Protein AF-A0A935RZT0-F1 (afdb_monomer_lite)

pLDDT: mean 79.07, std 22.93, range [27.84, 98.62]

Structure (mmCIF, N/CA/C/O backbone):
data_AF-A0A935RZT0-F1
#
_entry.id   AF-A0A935RZT0-F1
#
loop_
_atom_site.group_PDB
_atom_site.id
_atom_site.type_symbol
_atom_site.label_atom_id
_atom_site.label_alt_id
_atom_site.label_comp_id
_atom_site.label_asym_id
_atom_site.label_entity_id
_atom_site.label_seq_id
_atom_site.pdbx_PDB_ins_code
_atom_site.Cartn_x
_atom_site.Cartn_y
_atom_site.Cartn_z
_atom_site.occupancy
_atom_site.B_iso_or_equiv
_atom_site.auth_seq_id
_atom_site.auth_comp_id
_atom_site.auth_asym_id
_atom_site.auth_atom_id
_atom_site.pdbx_PDB_model_num
ATOM 1 N N . MET A 1 1 ? 12.066 2.556 26.064 1.00 50.00 1 MET A N 1
ATOM 2 C CA . MET A 1 1 ? 10.742 3.225 26.026 1.00 50.00 1 MET A CA 1
ATOM 3 C C . MET A 1 1 ? 9.550 2.261 26.014 1.00 50.00 1 MET A C 1
ATOM 5 O O . MET A 1 1 ? 8.667 2.464 26.834 1.00 50.00 1 MET A O 1
ATOM 9 N N . LYS A 1 2 ? 9.517 1.193 25.192 1.00 46.53 2 LYS A N 1
ATOM 10 C CA . LYS A 1 2 ? 8.368 0.251 25.120 1.00 46.53 2 LYS A CA 1
ATOM 11 C C . LYS A 1 2 ? 7.917 -0.336 26.477 1.00 46.53 2 LYS A C 1
ATOM 13 O O . LYS A 1 2 ? 6.727 -0.330 26.766 1.00 46.53 2 LYS A O 1
ATOM 18 N N . ASN A 1 3 ? 8.850 -0.742 27.342 1.00 60.72 3 ASN A N 1
ATOM 19 C CA . ASN A 1 3 ? 8.505 -1.344 28.643 1.00 60.72 3 ASN A CA 1
ATOM 20 C C . ASN A 1 3 ? 7.964 -0.334 29.669 1.00 60.72 3 ASN A C 1
ATOM 22 O O . ASN A 1 3 ? 7.177 -0.705 30.532 1.00 60.72 3 ASN A O 1
ATOM 26 N N . VAL A 1 4 ? 8.345 0.943 29.560 1.00 70.00 4 VAL A N 1
ATOM 27 C CA . VAL A 1 4 ? 7.897 2.000 30.484 1.00 70.00 4 VAL A CA 1
ATOM 28 C C . VAL A 1 4 ? 6.448 2.387 30.191 1.00 70.00 4 VAL A C 1
ATOM 30 O O . VAL A 1 4 ? 5.664 2.562 31.118 1.00 70.00 4 VAL A O 1
ATOM 33 N N . LEU A 1 5 ? 6.067 2.440 28.909 1.00 64.06 5 LEU A N 1
ATOM 34 C CA . LEU A 1 5 ? 4.693 2.746 28.503 1.00 64.06 5 LEU A CA 1
ATOM 35 C C . LEU A 1 5 ? 3.712 1.646 28.939 1.00 64.06 5 LEU A C 1
ATOM 37 O O . LEU A 1 5 ? 2.613 1.942 29.398 1.00 64.06 5 LEU A O 1
ATOM 41 N N . PHE A 1 6 ? 4.133 0.380 28.839 1.00 70.06 6 PHE A N 1
ATOM 42 C CA . PHE A 1 6 ? 3.313 -0.764 29.240 1.00 70.06 6 PHE A CA 1
ATOM 43 C C . PHE A 1 6 ? 3.116 -0.820 30.761 1.00 70.06 6 PHE A C 1
ATOM 45 O O . PHE A 1 6 ? 2.001 -1.037 31.230 1.00 70.06 6 PHE A O 1
ATOM 52 N N . LEU A 1 7 ? 4.176 -0.553 31.535 1.00 73.00 7 LEU A N 1
ATOM 53 C CA . LEU A 1 7 ? 4.081 -0.460 32.993 1.00 73.00 7 LEU A CA 1
ATOM 54 C C . LEU A 1 7 ? 3.194 0.712 33.427 1.00 73.00 7 LEU A C 1
ATOM 56 O O . LEU A 1 7 ? 2.353 0.538 34.302 1.00 73.00 7 LEU A O 1
ATOM 60 N N . ALA A 1 8 ? 3.334 1.881 32.796 1.00 74.69 8 ALA A N 1
ATOM 61 C CA . ALA A 1 8 ? 2.495 3.041 33.088 1.00 74.69 8 ALA A CA 1
ATOM 62 C C . ALA A 1 8 ? 1.015 2.764 32.775 1.00 74.69 8 ALA A C 1
ATOM 64 O O . ALA A 1 8 ? 0.156 3.058 33.601 1.00 74.69 8 ALA A O 1
ATOM 65 N N . ALA A 1 9 ? 0.714 2.127 31.638 1.00 71.06 9 ALA A N 1
ATOM 66 C CA . ALA A 1 9 ? -0.647 1.720 31.294 1.00 71.06 9 ALA A CA 1
ATOM 67 C C . ALA A 1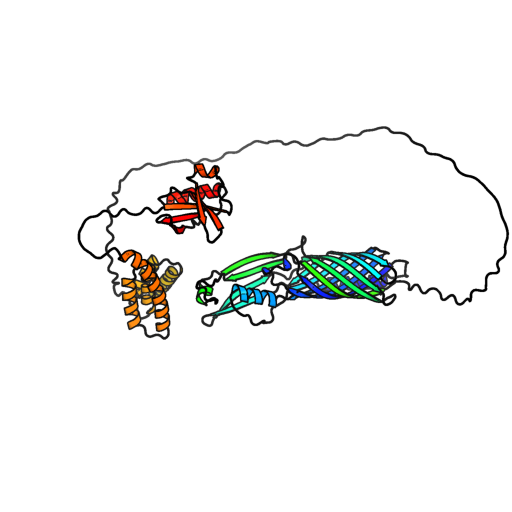 9 ? -1.218 0.708 32.302 1.00 71.06 9 ALA A C 1
ATOM 69 O O . ALA A 1 9 ? -2.369 0.839 32.711 1.00 71.06 9 ALA A O 1
ATOM 70 N N . PHE A 1 10 ? -0.411 -0.257 32.755 1.00 80.31 10 PHE A N 1
ATOM 71 C CA . PHE A 1 10 ? -0.820 -1.231 33.769 1.00 80.31 10 PHE A CA 1
ATOM 72 C C . PHE A 1 10 ? -1.068 -0.582 35.140 1.00 80.31 10 PHE A C 1
ATOM 74 O O . PHE A 1 10 ? -2.062 -0.899 35.792 1.00 80.31 10 PHE A O 1
ATOM 81 N N . TYR A 1 11 ? -0.221 0.362 35.563 1.00 80.44 11 TYR A N 1
ATOM 82 C CA . TYR A 1 11 ? -0.411 1.119 36.806 1.00 80.44 11 TYR A CA 1
ATOM 83 C C . TYR A 1 11 ? -1.626 2.048 36.743 1.00 80.44 11 TYR A C 1
ATOM 85 O O . TYR A 1 11 ? -2.373 2.125 37.710 1.00 80.44 11 TYR A O 1
ATOM 93 N N . ILE A 1 12 ? -1.878 2.700 35.606 1.00 75.06 12 ILE A N 1
ATOM 94 C CA . ILE A 1 12 ? -3.092 3.504 35.402 1.00 75.06 12 ILE A CA 1
ATOM 95 C C . ILE A 1 12 ? -4.331 2.603 35.428 1.00 75.06 12 ILE A C 1
ATOM 97 O O . ILE A 1 12 ? -5.309 2.939 36.085 1.00 75.06 12 ILE A O 1
ATOM 101 N N . PHE A 1 13 ? -4.287 1.438 34.777 1.00 73.50 13 PHE A N 1
ATOM 102 C CA . PHE A 1 13 ? -5.397 0.485 34.769 1.00 73.50 13 PHE A CA 1
ATOM 103 C C . PHE A 1 13 ? -5.695 -0.067 36.169 1.00 73.50 13 PHE A C 1
ATOM 105 O O . PHE A 1 13 ? -6.843 -0.064 36.605 1.00 73.50 13 PHE A O 1
ATOM 112 N N . THR A 1 14 ? -4.664 -0.477 36.912 1.00 72.62 14 THR A N 1
ATOM 113 C CA . THR A 1 14 ? -4.818 -0.944 38.300 1.00 72.62 14 THR A CA 1
ATOM 114 C C . THR A 1 14 ? -5.246 0.176 39.243 1.00 72.62 14 THR A C 1
ATOM 116 O O . THR A 1 14 ? -6.094 -0.065 40.095 1.00 72.62 14 THR A O 1
ATOM 119 N N . PHE A 1 15 ? -4.759 1.405 39.060 1.00 72.75 15 PHE A N 1
ATOM 120 C CA . PHE A 1 15 ? -5.199 2.571 39.829 1.00 72.75 15 PHE A CA 1
ATOM 121 C C . PHE A 1 15 ? -6.661 2.941 39.542 1.00 72.75 15 PHE A C 1
ATOM 123 O O . PHE A 1 15 ? -7.401 3.234 40.476 1.00 72.75 15 PHE A O 1
ATOM 130 N N . LEU A 1 16 ? -7.108 2.865 38.283 1.00 60.09 16 LEU A N 1
ATOM 131 C CA . LEU A 1 16 ? -8.509 3.079 37.904 1.00 60.09 16 LEU A CA 1
ATOM 132 C C . LEU A 1 16 ? -9.429 2.003 38.492 1.00 60.09 16 LEU A C 1
ATOM 134 O O . LEU A 1 16 ? -10.496 2.335 38.996 1.00 60.09 16 LEU A O 1
ATOM 138 N N . ILE A 1 17 ? -8.996 0.738 38.504 1.00 62.16 17 ILE A N 1
ATOM 139 C CA . ILE A 1 17 ? -9.728 -0.345 39.181 1.00 62.16 17 ILE A CA 1
ATOM 140 C C . ILE A 1 17 ? -9.784 -0.104 40.695 1.00 62.16 17 ILE A C 1
ATOM 142 O O . ILE A 1 17 ? -10.813 -0.347 41.318 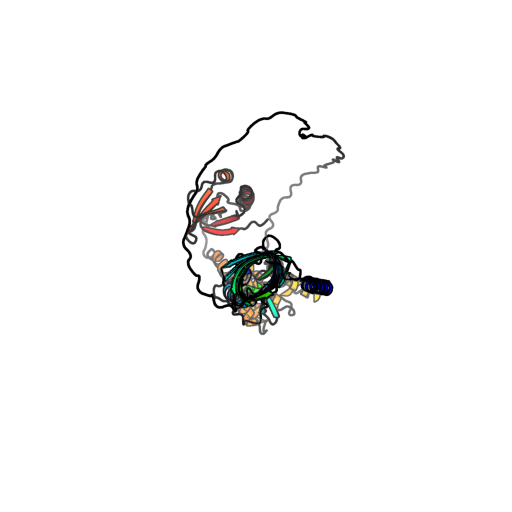1.00 62.16 17 ILE A O 1
ATOM 146 N N . TYR A 1 18 ? -8.697 0.391 41.294 1.00 64.56 18 TYR A N 1
ATOM 147 C CA . TYR A 1 18 ? -8.611 0.621 42.738 1.00 64.56 18 TYR A CA 1
ATOM 148 C C . TYR A 1 18 ? -9.416 1.849 43.207 1.00 64.56 18 TYR A C 1
ATOM 150 O O . TYR A 1 18 ? -9.833 1.908 44.360 1.00 64.56 18 TYR A O 1
ATOM 158 N N . GLN A 1 19 ? -9.652 2.824 42.321 1.00 56.34 19 GLN A N 1
ATOM 159 C CA . GLN A 1 19 ? -10.444 4.034 42.590 1.00 56.34 19 GLN A CA 1
ATOM 160 C C . GLN A 1 19 ? -11.962 3.838 42.403 1.00 56.34 19 GLN A C 1
ATOM 162 O O . GLN A 1 19 ? -12.723 4.742 42.749 1.00 56.34 19 GLN A O 1
ATOM 167 N N . GLU A 1 20 ? -12.435 2.677 41.929 1.00 48.22 20 GLU A N 1
ATOM 168 C CA . GLU A 1 20 ? -13.867 2.315 41.882 1.00 48.22 20 GLU A CA 1
ATOM 169 C C . GLU A 1 20 ? -14.388 1.931 43.288 1.00 48.22 20 GLU A C 1
ATOM 171 O O . GLU A 1 20 ? -14.827 0.819 43.581 1.00 48.22 20 GLU A O 1
ATOM 176 N N . LEU A 1 21 ? -14.318 2.921 44.178 1.00 44.75 21 LEU A N 1
ATOM 177 C CA . LEU A 1 21 ? -15.153 3.131 45.357 1.00 44.75 21 LEU A CA 1
ATOM 178 C C . LEU A 1 21 ? -16.581 3.542 44.897 1.00 44.75 21 LEU A C 1
ATOM 180 O O . LEU A 1 21 ? -16.786 3.971 43.765 1.00 44.75 21 LEU A O 1
ATOM 184 N N . PRO A 1 22 ? -17.589 3.417 45.773 1.00 47.91 22 PRO A N 1
ATOM 185 C CA . PRO A 1 22 ? -18.910 2.810 45.545 1.00 47.91 22 PRO A CA 1
ATOM 186 C C . PRO A 1 22 ? -19.685 3.288 44.307 1.00 47.91 22 PRO A C 1
ATOM 188 O O . PRO A 1 22 ? -19.778 4.482 44.043 1.00 47.91 22 PRO A O 1
ATOM 191 N N . ALA A 1 23 ? -20.358 2.339 43.639 1.00 48.62 23 ALA A N 1
ATOM 192 C CA . ALA A 1 23 ? -21.264 2.510 42.497 1.00 48.62 23 ALA A CA 1
ATOM 193 C C . ALA A 1 23 ? -22.141 3.782 42.570 1.00 48.62 23 ALA A C 1
ATOM 195 O O . ALA A 1 23 ? -23.256 3.774 43.115 1.00 48.62 23 ALA A O 1
AT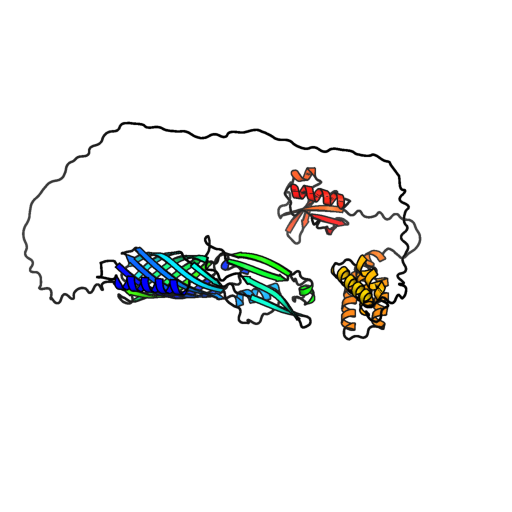OM 196 N N . GLN A 1 24 ? -21.638 4.878 41.999 1.00 55.03 24 GLN A N 1
ATOM 197 C CA . GLN A 1 24 ? -22.380 6.117 41.799 1.00 55.03 24 GLN A CA 1
ATOM 198 C C . GLN A 1 24 ? -23.274 5.969 40.564 1.00 55.03 24 GLN A C 1
ATOM 200 O O . GLN A 1 24 ? -22.869 5.418 39.541 1.00 55.03 24 GLN A O 1
ATOM 205 N N . SER A 1 25 ? -24.515 6.446 40.673 1.00 68.94 25 SER A N 1
ATOM 206 C CA . SER A 1 25 ? -25.498 6.383 39.588 1.00 68.94 25 SER A CA 1
ATOM 207 C C . SER A 1 25 ? -24.926 6.986 38.300 1.00 68.94 25 SER A C 1
ATOM 209 O O . SER A 1 25 ? -24.457 8.121 38.302 1.00 68.94 25 SER A O 1
ATOM 211 N N . GLY A 1 26 ? -24.951 6.219 37.208 1.00 78.12 26 GLY A N 1
ATOM 212 C CA . GLY A 1 26 ? -24.548 6.685 35.880 1.00 78.12 26 GLY A CA 1
ATOM 213 C C . GLY A 1 26 ? -23.071 6.512 35.514 1.00 78.12 26 GLY A C 1
ATOM 214 O O . GLY A 1 26 ? -22.733 6.814 34.375 1.00 78.12 26 GLY A O 1
ATOM 215 N N . LYS A 1 27 ? -22.201 6.005 36.399 1.00 90.00 27 LYS A N 1
ATOM 216 C CA . LYS A 1 27 ? -20.806 5.677 36.047 1.00 90.00 27 LYS A CA 1
ATOM 217 C C . LYS A 1 27 ? -20.638 4.181 35.800 1.00 90.00 27 LYS A C 1
ATOM 219 O O . LYS A 1 27 ? -21.158 3.379 36.573 1.00 90.00 27 LYS A O 1
ATOM 224 N N . PHE A 1 28 ? -19.967 3.802 34.716 1.00 92.31 28 PHE A N 1
ATOM 225 C CA . PHE A 1 28 ? -19.644 2.401 34.440 1.00 92.31 28 PHE A CA 1
ATOM 226 C C . PHE A 1 28 ? -18.466 2.270 33.469 1.00 92.31 28 PHE A C 1
ATOM 228 O O . PHE A 1 28 ? -18.245 3.126 32.611 1.00 92.31 28 PHE A O 1
ATOM 235 N N . LEU A 1 29 ? -17.743 1.158 33.580 1.00 95.38 29 LEU A N 1
ATOM 236 C CA . LEU A 1 29 ? -16.674 0.775 32.666 1.00 95.38 29 LEU A CA 1
ATOM 237 C C . LEU A 1 29 ? -17.221 -0.203 31.621 1.00 95.38 29 LEU A C 1
ATOM 239 O O . LEU A 1 29 ? -17.897 -1.178 31.949 1.00 95.38 29 LEU A O 1
ATOM 243 N N . GLN A 1 30 ? -16.919 0.054 30.356 1.00 96.56 30 GLN A N 1
ATOM 244 C CA . GLN A 1 30 ? -17.223 -0.826 29.238 1.00 96.56 30 GLN A CA 1
ATOM 245 C C . GLN A 1 30 ? -15.924 -1.401 28.690 1.00 96.56 30 GLN A C 1
ATOM 247 O O . GLN A 1 30 ? -15.050 -0.632 28.319 1.00 96.56 30 GLN A O 1
ATOM 252 N N . ILE A 1 31 ? -15.807 -2.723 28.594 1.00 98.00 31 ILE A N 1
ATOM 253 C CA . ILE A 1 31 ? -14.680 -3.402 27.938 1.00 98.00 31 ILE A CA 1
ATOM 254 C C . ILE A 1 31 ? -15.192 -4.033 26.647 1.00 98.00 31 ILE A C 1
ATOM 256 O O . ILE A 1 31 ? -16.214 -4.715 26.658 1.00 98.00 31 ILE A O 1
ATOM 260 N N . GLU A 1 32 ? -14.492 -3.817 25.539 1.00 97.38 32 GLU A N 1
ATOM 261 C CA . GLU A 1 32 ? -14.861 -4.343 24.228 1.00 97.38 32 GLU A CA 1
ATOM 262 C C . GLU A 1 32 ? -13.796 -5.285 23.666 1.00 97.38 32 GLU A C 1
ATOM 264 O O . GLU A 1 32 ? -12.597 -5.027 23.771 1.00 97.38 32 GLU A O 1
ATOM 269 N N . LEU A 1 33 ? -14.257 -6.355 23.019 1.00 98.12 33 LEU A N 1
ATOM 270 C CA . LEU A 1 33 ? -13.456 -7.253 22.189 1.00 98.12 33 LEU A CA 1
ATOM 271 C C . LEU A 1 33 ? -14.231 -7.498 20.898 1.00 98.12 33 LEU A C 1
ATOM 273 O O . LEU A 1 33 ? -15.420 -7.821 20.943 1.00 98.12 33 LEU A O 1
ATOM 277 N N . ASN A 1 34 ? -13.602 -7.302 19.746 1.00 97.75 34 ASN A N 1
ATOM 278 C CA . ASN A 1 34 ? -14.238 -7.476 18.448 1.00 97.75 34 ASN A CA 1
ATOM 279 C C . ASN A 1 34 ? -13.245 -7.959 17.391 1.00 97.75 34 ASN A C 1
ATOM 281 O O . ASN A 1 34 ? -12.047 -7.697 17.466 1.00 97.75 34 ASN A O 1
ATOM 285 N N . ALA A 1 35 ? -13.772 -8.676 16.409 1.00 98.50 35 ALA A N 1
ATOM 286 C CA . ALA A 1 35 ? -13.045 -9.115 15.233 1.00 98.50 35 ALA A CA 1
ATOM 287 C C . ALA A 1 35 ? -13.959 -9.028 14.012 1.00 98.50 35 ALA A C 1
ATOM 289 O O . ALA A 1 35 ? -15.189 -9.044 14.132 1.00 98.50 35 ALA A O 1
ATOM 290 N N . GLY A 1 36 ? -13.371 -8.900 12.835 1.00 98.19 36 GLY A N 1
ATOM 291 C CA . GLY A 1 36 ? -14.142 -8.631 11.642 1.00 98.19 36 GLY A CA 1
ATOM 292 C C . GLY A 1 36 ? -13.314 -8.556 10.383 1.00 98.19 36 GLY A C 1
ATOM 293 O O . GLY A 1 36 ? -12.287 -9.220 10.231 1.00 98.19 36 GLY A O 1
ATOM 294 N N . ILE A 1 37 ? -13.823 -7.747 9.468 1.00 98.25 37 ILE A N 1
ATOM 295 C CA . ILE A 1 37 ? -13.246 -7.521 8.152 1.00 98.25 37 ILE A CA 1
ATOM 296 C C . ILE A 1 37 ? -12.786 -6.076 8.026 1.00 98.25 37 ILE A C 1
ATOM 298 O O . ILE A 1 37 ? -13.442 -5.164 8.531 1.00 98.25 37 ILE A O 1
ATOM 302 N N . SER A 1 38 ? -11.685 -5.889 7.309 1.00 98.25 38 SER A N 1
ATOM 303 C CA . SER A 1 38 ? -11.132 -4.583 6.971 1.00 98.25 38 SER A CA 1
ATOM 304 C C . SER A 1 38 ? -11.204 -4.377 5.464 1.00 98.25 38 SER A C 1
ATOM 306 O O . SER A 1 38 ? -10.672 -5.186 4.701 1.00 98.25 38 SER A O 1
ATOM 308 N N . GLU A 1 39 ? -11.875 -3.312 5.033 1.00 97.94 39 GLU A N 1
ATOM 309 C CA . GLU A 1 39 ? -12.034 -2.968 3.621 1.00 97.94 39 GLU A CA 1
ATOM 310 C C . GLU A 1 39 ? -11.260 -1.677 3.303 1.00 97.94 39 GLU A C 1
ATOM 312 O O . GLU A 1 39 ? -11.550 -0.637 3.904 1.00 97.94 39 GLU A O 1
ATOM 317 N N . PRO A 1 40 ? -10.293 -1.697 2.367 1.00 97.19 40 PRO A N 1
ATOM 318 C CA . PRO A 1 40 ? -9.590 -0.491 1.951 1.00 97.19 40 PRO A CA 1
ATOM 319 C C . PRO A 1 40 ? -10.522 0.429 1.158 1.00 97.19 40 PRO A C 1
ATOM 321 O O . PRO A 1 40 ? -11.290 -0.014 0.302 1.00 97.19 40 PRO A O 1
ATOM 324 N N . ILE A 1 41 ? -10.443 1.735 1.411 1.00 96.50 41 ILE A N 1
ATOM 325 C CA . ILE A 1 41 ? -11.261 2.741 0.722 1.00 96.50 41 ILE A CA 1
ATOM 326 C C . ILE A 1 41 ? -10.418 3.943 0.283 1.00 96.50 41 ILE A C 1
ATOM 328 O O . ILE A 1 41 ? -9.263 4.087 0.675 1.00 96.50 41 ILE A O 1
ATOM 332 N N . GLN A 1 42 ? -10.998 4.816 -0.547 1.00 93.12 42 GLN A N 1
ATOM 333 C CA . GLN A 1 42 ? -10.325 6.005 -1.097 1.00 93.12 42 GLN A CA 1
ATOM 334 C C . GLN A 1 42 ? -9.015 5.644 -1.833 1.00 93.12 42 GLN A C 1
ATOM 336 O O . GLN A 1 42 ? -8.969 4.638 -2.541 1.00 93.12 42 GLN A O 1
ATOM 341 N N . GLU A 1 43 ? -7.963 6.457 -1.686 1.00 91.06 43 GLU A N 1
ATOM 342 C CA . GLU A 1 43 ? -6.644 6.267 -2.311 1.00 91.06 43 GLU A CA 1
ATOM 343 C C . GLU A 1 43 ? -6.020 4.913 -1.962 1.00 91.06 43 GLU A C 1
ATOM 3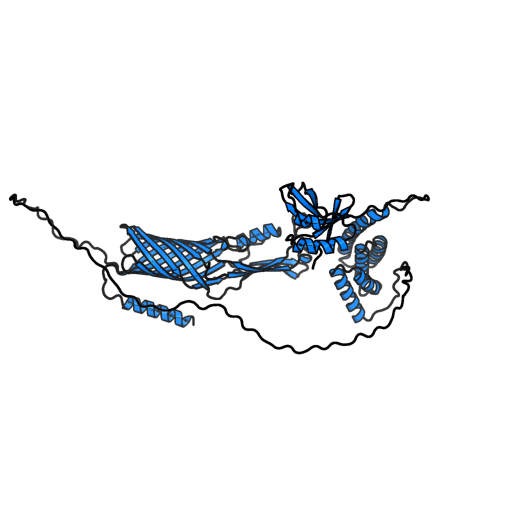45 O O . GLU A 1 43 ? -5.360 4.294 -2.801 1.00 91.06 43 GLU A O 1
ATOM 350 N N . PHE A 1 44 ? -6.303 4.409 -0.757 1.00 93.06 44 PHE A N 1
ATOM 351 C CA . PHE A 1 44 ? -5.773 3.137 -0.296 1.00 93.06 44 PHE A CA 1
ATOM 352 C C . PHE A 1 44 ? -6.306 1.954 -1.110 1.00 93.06 44 PHE A C 1
ATOM 354 O O . PHE A 1 44 ? -5.583 0.983 -1.276 1.00 93.06 44 PHE A O 1
ATOM 361 N N . ARG A 1 45 ? -7.510 2.051 -1.699 1.00 93.06 45 ARG A N 1
ATOM 362 C CA . ARG A 1 45 ? -8.095 1.029 -2.596 1.00 93.06 45 ARG A CA 1
ATOM 363 C C . ARG A 1 45 ? -7.529 1.071 -4.025 1.00 93.06 45 ARG A C 1
ATOM 365 O O . ARG A 1 45 ? -7.946 0.297 -4.885 1.00 93.06 45 ARG A O 1
ATOM 372 N N . SER A 1 46 ? -6.639 2.009 -4.338 1.00 90.62 46 SER A N 1
ATOM 373 C CA . SER A 1 46 ? -6.139 2.147 -5.706 1.00 90.62 46 SER A CA 1
ATOM 374 C C . SER A 1 46 ? -5.338 0.919 -6.155 1.00 90.62 46 SER A C 1
ATOM 376 O O . SER A 1 46 ? -4.671 0.249 -5.366 1.00 90.62 46 SER A O 1
ATOM 378 N N . GLN A 1 47 ? -5.365 0.647 -7.463 1.00 87.38 47 GLN A N 1
ATOM 379 C CA . GLN A 1 47 ? -4.652 -0.487 -8.067 1.00 87.38 47 GLN A CA 1
ATOM 380 C C . GLN A 1 47 ? -3.132 -0.436 -7.842 1.00 87.38 47 GLN A C 1
ATOM 382 O O . GLN A 1 47 ? -2.470 -1.463 -7.926 1.00 87.38 47 GLN A O 1
ATOM 387 N N . HIS A 1 48 ? -2.581 0.741 -7.539 1.00 88.94 48 HIS A N 1
ATOM 388 C CA . HIS A 1 48 ? -1.150 0.950 -7.308 1.00 88.94 48 HIS A CA 1
ATOM 389 C C . HIS A 1 48 ? -0.711 0.698 -5.864 1.00 88.94 48 HIS A C 1
ATOM 391 O O . HIS A 1 48 ? 0.486 0.587 -5.615 1.00 88.94 48 HIS A O 1
ATOM 397 N N . MET A 1 49 ? -1.658 0.601 -4.927 1.00 92.75 49 MET A N 1
ATOM 398 C CA . MET A 1 49 ? -1.373 0.288 -3.523 1.00 92.75 49 MET A CA 1
ATOM 399 C C . MET A 1 49 ? -1.416 -1.214 -3.241 1.00 92.75 49 MET A C 1
ATOM 401 O O . MET A 1 49 ? -1.004 -1.644 -2.165 1.00 92.75 49 MET A O 1
ATOM 405 N N . PHE A 1 50 ? -1.902 -2.004 -4.207 1.00 94.38 50 PHE A N 1
ATOM 406 C CA . PHE A 1 50 ? -2.032 -3.455 -4.107 1.00 94.38 50 PHE A CA 1
ATOM 407 C C . PHE A 1 50 ? -2.713 -3.868 -2.807 1.00 94.38 50 PHE A C 1
ATOM 409 O O . PHE A 1 50 ? -2.181 -4.676 -2.063 1.00 94.38 50 PHE A O 1
ATOM 416 N N . THR A 1 51 ? -3.859 -3.269 -2.502 1.00 94.38 51 THR A N 1
ATOM 417 C CA . THR A 1 51 ? -4.629 -3.602 -1.304 1.00 94.38 51 THR A CA 1
ATOM 418 C C . THR A 1 51 ? -5.871 -4.388 -1.685 1.00 94.38 51 THR A C 1
ATOM 420 O O . THR A 1 51 ? -6.434 -4.244 -2.776 1.00 94.38 51 THR A O 1
ATOM 423 N N . GLY A 1 52 ? -6.298 -5.231 -0.764 1.00 94.44 52 GLY A N 1
ATOM 424 C CA . GLY A 1 52 ? -7.504 -6.027 -0.840 1.00 94.44 52 GLY A CA 1
ATOM 425 C C . GLY A 1 52 ? -8.201 -6.052 0.510 1.00 94.44 52 GLY A C 1
ATOM 426 O O . GLY A 1 52 ? -7.747 -5.468 1.502 1.00 94.44 52 GLY A O 1
ATOM 427 N N . ARG A 1 53 ? -9.338 -6.738 0.551 1.00 96.88 53 ARG A N 1
ATOM 428 C CA . ARG A 1 53 ? -10.029 -7.006 1.809 1.00 96.88 53 ARG A CA 1
ATOM 429 C C . ARG A 1 53 ? -9.113 -7.807 2.731 1.00 96.88 53 ARG A C 1
ATOM 431 O O . ARG A 1 53 ? -8.325 -8.626 2.272 1.00 96.88 53 ARG A O 1
ATOM 438 N N . GLY A 1 54 ? -9.224 -7.584 4.029 1.00 96.31 54 GLY A N 1
ATOM 439 C CA . GLY A 1 54 ? -8.560 -8.434 5.005 1.00 96.31 54 GLY A CA 1
ATOM 440 C C . GLY A 1 54 ? -9.333 -8.518 6.307 1.00 96.31 54 GLY A C 1
ATOM 441 O O . GLY A 1 54 ? -10.563 -8.394 6.322 1.00 96.31 54 GLY A O 1
ATOM 442 N N . VAL A 1 55 ? -8.618 -8.775 7.397 1.00 97.88 55 VAL A N 1
ATOM 443 C CA . VAL A 1 55 ? -9.206 -9.077 8.705 1.00 97.88 55 VAL A CA 1
ATOM 444 C C . VAL A 1 55 ? -8.827 -8.024 9.731 1.00 97.88 55 VAL A C 1
ATOM 446 O O . VAL A 1 55 ? -7.751 -7.436 9.674 1.00 97.88 55 VAL A O 1
ATOM 449 N N . SER A 1 56 ? -9.711 -7.802 10.692 1.00 98.06 56 SER A N 1
ATOM 450 C CA . SER A 1 56 ? -9.515 -6.862 11.792 1.00 98.06 56 SER A CA 1
ATOM 451 C C . SER A 1 56 ? -9.752 -7.557 13.131 1.00 98.06 56 SER A C 1
ATOM 453 O O . SER A 1 56 ? -10.604 -8.436 13.265 1.00 98.06 56 SER A O 1
ATOM 455 N N . ALA A 1 57 ? -9.000 -7.149 14.145 1.00 98.38 57 ALA A N 1
ATOM 456 C CA . ALA A 1 57 ? -9.199 -7.520 15.535 1.00 98.38 57 ALA A CA 1
ATOM 457 C C . ALA A 1 57 ? -8.895 -6.304 16.409 1.00 98.38 57 ALA A C 1
ATOM 459 O O . ALA A 1 57 ? -7.816 -5.718 16.318 1.00 98.38 57 ALA A O 1
ATOM 460 N N . ALA A 1 58 ? -9.833 -5.910 17.260 1.00 98.06 58 ALA A N 1
ATOM 461 C CA . ALA A 1 58 ? -9.658 -4.766 18.137 1.00 98.06 58 ALA A CA 1
ATOM 462 C C . ALA A 1 58 ? -10.276 -5.008 19.511 1.00 98.06 58 ALA A C 1
ATOM 464 O O . ALA A 1 58 ? -11.212 -5.787 19.694 1.00 98.06 58 ALA A O 1
ATOM 465 N N . GLY A 1 59 ? -9.741 -4.302 20.494 1.00 98.12 59 GLY A N 1
ATOM 466 C CA . GLY A 1 59 ? -10.245 -4.293 21.851 1.00 98.12 59 GLY A CA 1
ATOM 467 C C . GLY A 1 59 ? -10.021 -2.939 22.496 1.00 98.12 59 GLY A C 1
ATOM 468 O O . GLY A 1 59 ? -9.253 -2.105 22.017 1.00 98.12 59 GLY A O 1
ATOM 469 N N . GLY A 1 60 ? -10.714 -2.688 23.588 1.00 97.62 60 GLY A N 1
ATOM 470 C CA . GLY A 1 60 ? -10.637 -1.391 24.230 1.00 97.62 60 GLY A CA 1
ATOM 471 C C . GLY A 1 60 ? -11.471 -1.322 25.482 1.00 97.62 60 GLY A C 1
ATOM 472 O O . GLY A 1 60 ? -12.134 -2.285 25.867 1.00 97.62 60 GLY A O 1
ATOM 473 N N . PHE A 1 61 ? -11.440 -0.157 26.102 1.00 97.56 61 PHE A N 1
ATOM 474 C CA . PHE A 1 61 ? -12.346 0.162 27.180 1.00 97.56 61 PHE A CA 1
ATOM 475 C C . PHE A 1 61 ? -12.775 1.621 27.102 1.00 97.56 61 PHE A C 1
ATOM 477 O O . PHE A 1 61 ? -11.986 2.493 26.743 1.00 97.56 61 PHE A O 1
ATOM 484 N N . ASP A 1 62 ? -14.025 1.877 27.460 1.00 97.56 62 ASP A N 1
ATOM 485 C CA . ASP A 1 62 ? -14.595 3.210 27.586 1.00 97.56 62 ASP A CA 1
ATOM 486 C C . ASP A 1 62 ? -15.152 3.371 28.998 1.00 97.56 62 ASP A C 1
ATOM 488 O O . ASP A 1 62 ? -15.906 2.527 29.487 1.00 97.56 62 ASP A O 1
ATOM 492 N N . TYR A 1 63 ? -14.775 4.458 29.661 1.00 96.75 63 TYR A N 1
ATOM 493 C CA . TYR A 1 63 ? -15.339 4.842 30.943 1.00 96.75 63 TYR A CA 1
ATOM 494 C C . TYR A 1 63 ? -16.435 5.877 30.719 1.00 96.75 63 TYR A C 1
ATOM 496 O O . TYR A 1 63 ? -16.169 6.963 30.201 1.00 96.75 63 TYR A O 1
ATOM 504 N N . PHE A 1 64 ? -17.668 5.527 31.075 1.00 95.38 64 PHE A N 1
ATOM 505 C CA . PHE A 1 64 ? -18.841 6.359 30.841 1.00 95.38 64 PHE A CA 1
ATOM 506 C C . PHE A 1 64 ? -19.268 7.100 32.103 1.00 95.38 64 PHE A C 1
ATOM 508 O O . PHE A 1 64 ? -19.419 6.508 33.170 1.00 95.38 64 PHE A O 1
ATOM 515 N N . PHE A 1 65 ? -19.546 8.389 31.932 1.00 93.19 65 PHE A N 1
ATOM 516 C CA . PHE A 1 65 ? -20.232 9.271 32.863 1.00 93.19 65 PHE A CA 1
ATOM 517 C C . PHE A 1 65 ? -21.573 9.656 32.226 1.00 93.19 65 PHE A C 1
ATOM 519 O O . PHE A 1 65 ? -21.670 10.584 31.419 1.00 93.19 65 PHE A O 1
ATOM 526 N N . ASN A 1 66 ? -22.624 8.916 32.570 1.00 89.88 66 ASN A N 1
ATOM 527 C CA . ASN A 1 66 ? -23.943 8.998 31.950 1.00 89.88 66 ASN A CA 1
ATOM 528 C C . ASN A 1 66 ? -23.908 8.610 30.453 1.00 89.88 66 ASN A C 1
ATOM 530 O O . ASN A 1 66 ? -23.657 7.448 30.128 1.00 89.88 66 ASN A O 1
ATOM 534 N N . HIS A 1 67 ? -24.154 9.560 29.546 1.00 93.44 67 HIS A N 1
ATOM 535 C CA . HIS A 1 67 ? -24.132 9.342 28.094 1.00 93.44 67 HIS A CA 1
ATOM 536 C C . HIS A 1 67 ? -22.763 9.592 27.464 1.00 93.44 67 HIS A C 1
ATOM 538 O O . HIS A 1 67 ? -22.509 9.128 26.359 1.00 93.44 67 HIS A O 1
ATOM 544 N N . PHE A 1 68 ? -21.881 10.322 28.140 1.00 96.81 68 PHE A N 1
ATOM 545 C CA . PHE A 1 68 ? -20.570 10.667 27.612 1.00 96.81 68 PHE A CA 1
ATOM 546 C C . PHE A 1 68 ? -19.519 9.720 28.180 1.00 96.81 68 PHE A C 1
ATOM 548 O O . PHE A 1 68 ? -19.497 9.466 29.382 1.00 96.81 68 PHE A O 1
ATOM 555 N N . GLY A 1 69 ? -18.649 9.195 27.330 1.00 96.50 69 GLY A N 1
ATOM 556 C CA . GLY A 1 69 ? -17.560 8.319 27.726 1.00 96.50 69 GLY A CA 1
ATOM 557 C C . GLY A 1 69 ? -16.232 8.768 27.152 1.00 96.50 69 GLY A C 1
ATOM 558 O O . GLY A 1 69 ? -16.170 9.411 26.109 1.00 96.50 69 GLY A O 1
ATOM 559 N N . ILE A 1 70 ? -15.155 8.405 27.833 1.00 98.00 70 ILE A N 1
ATOM 560 C CA . ILE A 1 70 ? -13.785 8.585 27.358 1.00 98.00 70 ILE A CA 1
ATOM 561 C C . ILE A 1 70 ? -13.101 7.229 27.447 1.00 98.00 70 ILE A C 1
ATOM 563 O O . ILE A 1 70 ? -13.234 6.529 28.452 1.00 98.00 70 ILE A O 1
ATOM 567 N N . GLY A 1 71 ? -12.360 6.851 26.411 1.00 97.00 71 GLY A N 1
ATOM 568 C CA . GLY A 1 71 ? -11.747 5.536 26.394 1.00 97.00 71 GLY A CA 1
ATOM 569 C C . GLY A 1 71 ? -10.589 5.372 25.440 1.00 97.00 71 GLY A C 1
ATOM 570 O O . GLY A 1 71 ? -10.290 6.233 24.612 1.00 97.00 71 GLY A O 1
ATOM 571 N N . PHE A 1 72 ? -9.965 4.208 25.563 1.00 97.50 72 PHE A N 1
ATOM 572 C CA . PHE A 1 72 ? -8.877 3.741 24.722 1.00 97.50 72 PHE A CA 1
ATOM 573 C C . PHE A 1 72 ? -9.356 2.557 23.890 1.00 97.50 72 PHE A C 1
ATOM 575 O O . PHE A 1 72 ? -10.103 1.703 24.363 1.00 97.50 72 PHE A O 1
ATOM 582 N N . SER A 1 73 ? -8.906 2.475 22.647 1.00 97.25 73 SER A N 1
ATOM 583 C CA . SER A 1 73 ? -9.059 1.277 21.826 1.00 97.25 73 SER A CA 1
ATOM 584 C C . SER A 1 73 ? -7.768 1.003 21.081 1.00 97.25 73 SER A C 1
ATOM 586 O O . SER A 1 73 ? -7.185 1.908 20.487 1.00 97.25 73 SER A O 1
ATOM 588 N N . GLY A 1 74 ? -7.335 -0.247 21.116 1.00 97.94 74 GLY A N 1
ATOM 589 C CA . GLY A 1 74 ? -6.210 -0.742 20.350 1.00 97.94 74 GLY A CA 1
ATOM 590 C C . GLY A 1 74 ? -6.665 -1.840 19.409 1.00 97.94 74 GLY A C 1
ATOM 591 O O . GLY A 1 74 ? -7.612 -2.575 19.692 1.00 97.94 74 GLY A O 1
ATOM 592 N N . GLY A 1 75 ? -5.992 -1.961 18.279 1.00 97.19 75 GLY A N 1
ATOM 593 C CA . GLY A 1 75 ? -6.350 -2.979 17.315 1.00 97.19 75 GLY A CA 1
ATOM 594 C C . GLY A 1 75 ? -5.246 -3.284 16.333 1.00 97.19 75 GLY A C 1
ATOM 595 O O . GLY A 1 75 ? -4.167 -2.686 16.328 1.00 97.19 75 GLY A O 1
ATOM 596 N N . TYR A 1 76 ? -5.560 -4.273 15.522 1.00 97.69 76 TYR A N 1
ATOM 597 C CA . TYR A 1 76 ? -4.737 -4.821 14.479 1.00 97.69 76 TYR A CA 1
ATOM 598 C C . TYR A 1 76 ? -5.628 -5.123 13.282 1.00 97.69 76 TYR A C 1
ATOM 600 O O . TYR A 1 76 ? -6.684 -5.734 13.446 1.00 97.69 76 TYR A O 1
ATOM 608 N N . PHE A 1 77 ? -5.211 -4.731 12.088 1.00 97.81 77 PHE A N 1
ATOM 609 C CA . PHE A 1 77 ? -5.851 -5.198 10.866 1.00 97.81 77 PHE A CA 1
ATOM 610 C C . PHE A 1 77 ? -4.824 -5.488 9.780 1.00 97.81 77 PHE A C 1
ATOM 612 O O . PHE A 1 77 ? -3.736 -4.902 9.753 1.00 97.81 77 PHE A O 1
ATOM 619 N N . THR A 1 78 ? -5.190 -6.405 8.892 1.00 97.25 78 THR A N 1
ATOM 620 C CA . THR A 1 78 ? -4.454 -6.703 7.668 1.00 97.25 78 THR A CA 1
ATOM 621 C C . THR A 1 78 ? -5.309 -6.425 6.448 1.00 97.25 78 THR A C 1
ATOM 623 O O . THR A 1 78 ? -6.535 -6.518 6.508 1.00 97.25 78 THR A O 1
ATOM 626 N N . ASN A 1 79 ? -4.656 -6.107 5.333 1.00 96.88 79 ASN A N 1
ATOM 627 C CA . ASN A 1 79 ? -5.282 -6.001 4.020 1.00 96.88 79 ASN A CA 1
ATOM 628 C C . ASN A 1 79 ? -4.435 -6.795 3.025 1.00 96.88 79 ASN A C 1
ATOM 630 O O . ASN A 1 79 ? -3.233 -6.547 2.910 1.00 96.88 79 ASN A O 1
ATOM 634 N N . GLU A 1 80 ? -5.053 -7.763 2.349 1.00 94.69 80 GLU A N 1
ATOM 635 C CA . GLU A 1 80 ? -4.341 -8.692 1.470 1.00 94.69 80 GLU A CA 1
ATOM 636 C C . GLU A 1 80 ? -3.735 -7.973 0.265 1.00 94.69 80 GLU A C 1
ATOM 638 O O . GLU A 1 80 ? -4.416 -7.177 -0.381 1.00 94.69 80 GLU A O 1
ATOM 643 N N . SER A 1 81 ? -2.485 -8.285 -0.081 1.00 93.50 81 SER A N 1
ATOM 644 C CA . SER A 1 81 ? -1.813 -7.644 -1.226 1.00 93.50 81 SER A CA 1
ATOM 645 C C . SER A 1 81 ? -1.617 -8.556 -2.428 1.00 93.50 81 SER A C 1
ATOM 647 O O . SER A 1 81 ? -1.503 -8.097 -3.569 1.00 93.50 81 SER A O 1
ATOM 649 N N . GLY A 1 82 ? -1.578 -9.867 -2.186 1.00 90.62 82 GLY A N 1
ATOM 650 C CA . GLY A 1 82 ? -1.120 -10.840 -3.172 1.00 90.62 82 GLY A CA 1
ATOM 651 C C . GLY A 1 82 ? -1.976 -10.908 -4.434 1.00 90.62 82 GLY A C 1
ATOM 652 O O . GLY A 1 82 ? -1.431 -10.925 -5.537 1.00 90.62 82 GLY A O 1
ATOM 653 N N . GLN A 1 83 ? -3.306 -10.909 -4.300 1.00 89.94 83 GLN A N 1
ATOM 654 C CA . GLN A 1 83 ? -4.209 -11.024 -5.454 1.00 89.94 83 GLN A CA 1
ATOM 655 C C . GLN A 1 83 ? -4.165 -9.778 -6.344 1.00 89.94 83 GLN A C 1
ATOM 657 O O . GLN A 1 83 ? -4.049 -9.898 -7.565 1.00 89.94 83 GLN A O 1
ATOM 662 N N . SER A 1 84 ? -4.209 -8.589 -5.735 1.00 91.50 84 SER A N 1
ATOM 663 C CA . SER A 1 84 ? -4.136 -7.310 -6.448 1.00 91.50 84 SER A CA 1
ATOM 664 C C . SER A 1 84 ? -2.798 -7.156 -7.175 1.00 91.50 84 SER A C 1
ATOM 666 O O . SER A 1 84 ? -2.772 -6.744 -8.333 1.00 91.50 84 SER A O 1
ATOM 668 N N . PHE A 1 85 ? -1.693 -7.545 -6.531 1.00 93.62 85 PHE A N 1
ATOM 669 C CA . PHE A 1 85 ? -0.365 -7.534 -7.144 1.00 93.62 85 PHE A CA 1
ATOM 670 C C . PHE A 1 85 ? -0.235 -8.543 -8.287 1.00 93.62 85 PHE A C 1
ATOM 672 O O . PHE A 1 85 ? 0.201 -8.185 -9.378 1.00 93.62 85 PHE A O 1
ATOM 679 N N . THR A 1 86 ? -0.677 -9.782 -8.071 1.00 92.06 86 THR A N 1
ATOM 680 C CA . THR A 1 86 ? -0.637 -10.836 -9.096 1.00 92.06 86 THR A CA 1
ATOM 681 C C . THR A 1 86 ? -1.436 -10.432 -10.329 1.00 92.06 86 THR A C 1
ATOM 683 O O . THR A 1 86 ? -0.908 -10.467 -11.435 1.00 92.06 86 THR A O 1
ATOM 686 N N . SER A 1 87 ? -2.663 -9.940 -10.135 1.00 92.19 87 SER A N 1
ATOM 687 C CA . SER A 1 87 ? -3.526 -9.481 -11.231 1.00 92.19 87 SER A CA 1
ATOM 688 C C . SER A 1 87 ? -2.902 -8.319 -12.008 1.00 92.19 87 SER A C 1
ATOM 690 O O . SER A 1 87 ? -3.016 -8.248 -13.231 1.00 92.19 87 SER A O 1
ATOM 692 N N . TYR A 1 88 ? -2.225 -7.402 -11.311 1.00 93.00 88 TYR A N 1
ATOM 693 C CA . TYR A 1 88 ? -1.521 -6.295 -11.951 1.00 93.00 88 TYR A CA 1
ATOM 694 C C . TYR A 1 88 ? -0.358 -6.780 -12.818 1.00 93.00 88 TYR A C 1
ATOM 696 O O . TYR A 1 88 ? -0.215 -6.322 -13.949 1.00 93.00 88 TYR A O 1
ATOM 704 N N . ILE A 1 89 ? 0.459 -7.706 -12.313 1.00 93.12 89 ILE A N 1
ATOM 705 C CA . ILE A 1 89 ? 1.601 -8.240 -13.060 1.00 93.12 89 ILE A CA 1
ATOM 706 C C . ILE A 1 89 ? 1.131 -9.081 -14.248 1.00 93.12 89 ILE A C 1
ATOM 708 O O . ILE A 1 89 ? 1.654 -8.905 -15.344 1.00 93.12 89 ILE A O 1
ATOM 712 N N . GLU A 1 90 ? 0.095 -9.903 -14.082 1.00 92.38 90 GLU A N 1
ATOM 713 C CA . GLU A 1 90 ? -0.509 -10.651 -15.190 1.00 92.38 90 GLU A CA 1
ATOM 714 C C . GLU A 1 90 ? -1.022 -9.722 -16.293 1.00 92.38 90 GLU A C 1
ATOM 716 O O . GLU A 1 90 ? -0.842 -10.006 -17.474 1.00 92.38 90 GLU A O 1
ATOM 721 N N . HIS A 1 91 ? -1.624 -8.589 -15.929 1.00 92.31 91 HIS A N 1
ATOM 722 C CA . HIS A 1 91 ? -2.148 -7.646 -16.912 1.00 92.31 91 HIS A CA 1
ATOM 723 C C . HIS A 1 91 ? -1.063 -6.778 -17.560 1.00 92.31 91 HIS A C 1
ATOM 725 O O . HIS A 1 91 ? -1.133 -6.509 -18.756 1.00 92.31 91 HIS A O 1
ATOM 731 N N . LYS A 1 92 ? -0.076 -6.318 -16.782 1.00 91.81 92 LYS A N 1
ATOM 732 C CA . LYS A 1 92 ? 0.984 -5.425 -17.272 1.00 91.81 92 LYS A CA 1
ATOM 733 C C . LYS A 1 92 ? 2.078 -6.175 -18.025 1.00 91.81 92 LYS A C 1
ATOM 735 O O . LYS A 1 92 ? 2.584 -5.662 -19.013 1.00 91.81 92 LYS A O 1
ATOM 740 N N . TYR A 1 93 ? 2.458 -7.349 -17.533 1.00 91.88 93 TYR A N 1
ATOM 741 C CA . TYR A 1 93 ? 3.623 -8.090 -18.005 1.00 91.88 93 TYR A CA 1
ATOM 742 C C . TYR A 1 93 ? 3.271 -9.389 -18.742 1.00 91.88 93 TYR A C 1
ATOM 744 O O . TYR A 1 93 ? 4.177 -10.047 -19.244 1.00 91.88 93 TYR A O 1
ATOM 752 N N . PHE A 1 94 ? 1.984 -9.758 -18.816 1.00 91.69 94 PHE A N 1
ATOM 753 C CA . PHE A 1 94 ? 1.501 -11.025 -19.389 1.00 91.69 94 PHE A CA 1
ATOM 754 C C . PHE A 1 94 ? 2.107 -12.275 -18.725 1.00 91.69 94 PHE A C 1
ATOM 756 O O . PHE A 1 94 ? 2.164 -13.349 -19.320 1.00 91.69 94 PHE A O 1
ATOM 763 N N . GLU A 1 95 ? 2.535 -12.145 -17.466 1.00 88.75 95 GLU A N 1
ATOM 764 C CA . GLU A 1 95 ? 3.245 -13.182 -16.715 1.00 88.75 95 GLU A CA 1
ATOM 765 C C . GLU A 1 95 ? 2.418 -13.650 -15.523 1.00 88.75 95 GLU A C 1
ATOM 767 O O . GLU A 1 95 ? 1.958 -12.846 -14.710 1.00 88.75 95 GLU A O 1
ATOM 772 N N . LYS A 1 96 ? 2.269 -14.969 -15.388 1.00 87.75 96 LYS A N 1
ATOM 773 C CA . LYS A 1 96 ? 1.575 -15.570 -14.247 1.00 87.75 96 LYS A CA 1
ATOM 774 C C . LYS A 1 96 ? 2.535 -15.729 -13.084 1.00 87.75 96 LYS A C 1
ATOM 776 O O . LYS A 1 96 ? 3.476 -16.521 -13.137 1.00 87.75 96 LYS A O 1
ATOM 781 N N . LEU A 1 97 ? 2.265 -15.010 -12.004 1.00 84.62 97 LEU A N 1
ATOM 782 C CA . LEU A 1 97 ? 2.956 -15.220 -10.743 1.00 84.62 97 LEU A CA 1
ATOM 783 C C . LEU A 1 97 ? 2.345 -16.415 -10.026 1.00 84.62 97 LEU A C 1
ATOM 785 O O . LEU A 1 97 ? 1.143 -16.461 -9.770 1.00 84.62 97 LEU A O 1
ATOM 789 N N . ASN A 1 98 ? 3.196 -17.350 -9.610 1.00 75.19 98 ASN A N 1
ATOM 790 C CA . ASN A 1 98 ? 2.805 -18.213 -8.509 1.00 75.19 98 ASN A CA 1
ATOM 791 C C . ASN A 1 98 ? 2.659 -17.323 -7.276 1.00 75.19 98 ASN A C 1
ATOM 793 O O . ASN A 1 98 ? 3.588 -16.585 -6.942 1.00 75.19 98 ASN A O 1
ATOM 797 N N . THR A 1 99 ? 1.507 -17.400 -6.613 1.00 63.31 99 THR A N 1
ATOM 798 C CA . THR A 1 99 ? 1.214 -16.732 -5.341 1.00 63.31 99 THR A CA 1
ATOM 799 C C . THR A 1 99 ? 2.132 -17.274 -4.247 1.00 63.31 99 THR A C 1
ATOM 801 O O . THR A 1 99 ? 1.727 -18.060 -3.393 1.00 63.31 99 THR A O 1
ATOM 804 N N . ALA A 1 100 ? 3.409 -16.904 -4.291 1.00 57.06 100 ALA A N 1
ATOM 805 C CA . ALA A 1 100 ? 4.283 -16.993 -3.140 1.00 57.06 100 ALA A CA 1
ATOM 806 C C . ALA A 1 100 ? 3.704 -16.103 -2.031 1.00 57.06 100 ALA A C 1
ATOM 808 O O . ALA A 1 100 ? 2.918 -15.195 -2.302 1.00 57.06 100 ALA A O 1
ATOM 809 N N . ALA A 1 101 ? 4.069 -16.389 -0.782 1.00 66.38 101 ALA A N 1
ATOM 810 C CA . ALA A 1 101 ? 3.589 -15.671 0.393 1.00 66.38 101 ALA A CA 1
ATOM 811 C C . ALA A 1 101 ? 4.048 -14.202 0.363 1.00 66.38 101 ALA A C 1
ATOM 813 O O . ALA A 1 101 ? 5.074 -13.837 0.942 1.00 66.38 101 ALA A O 1
ATOM 814 N N . PHE A 1 102 ? 3.301 -13.366 -0.354 1.00 82.38 102 PHE A N 1
ATOM 815 C CA . PHE A 1 102 ? 3.434 -11.925 -0.304 1.00 82.38 102 PHE A CA 1
ATOM 816 C C . PHE A 1 102 ? 3.170 -11.471 1.128 1.00 82.38 102 PHE A C 1
ATOM 818 O O . PHE A 1 102 ? 2.315 -12.019 1.825 1.00 82.38 102 PHE A O 1
ATOM 825 N N . LYS A 1 103 ? 3.928 -10.477 1.584 1.00 87.88 103 LYS A N 1
ATOM 826 C CA . LYS A 1 103 ? 3.578 -9.800 2.828 1.00 87.88 103 LYS A CA 1
ATOM 827 C C . LYS A 1 103 ? 2.330 -8.967 2.562 1.00 87.88 103 LYS A C 1
ATOM 829 O O . LYS A 1 103 ? 2.233 -8.326 1.519 1.00 87.88 103 LYS A O 1
ATOM 834 N N . ASP A 1 104 ? 1.408 -8.978 3.508 1.00 93.44 104 ASP A N 1
ATOM 835 C CA . ASP A 1 104 ? 0.213 -8.145 3.466 1.00 93.44 104 ASP A CA 1
ATOM 836 C C . ASP A 1 104 ? 0.466 -6.808 4.154 1.00 93.44 104 ASP A C 1
ATOM 838 O O . ASP A 1 104 ? 1.383 -6.665 4.973 1.00 93.44 104 ASP A O 1
ATOM 842 N N . TRP A 1 105 ? -0.389 -5.835 3.849 1.00 95.06 105 TRP A N 1
ATOM 843 C CA . TRP A 1 105 ? -0.480 -4.632 4.660 1.00 95.06 105 TRP A CA 1
ATOM 844 C C . TRP A 1 105 ? -0.858 -5.009 6.081 1.00 95.06 105 TRP A C 1
ATOM 846 O O . TRP A 1 105 ? -1.764 -5.813 6.305 1.00 95.06 105 TRP A O 1
ATOM 856 N N . ASN A 1 106 ? -0.170 -4.419 7.048 1.00 95.81 106 ASN A N 1
ATOM 857 C CA . ASN A 1 106 ? -0.350 -4.758 8.447 1.00 95.81 106 ASN A CA 1
ATOM 858 C C . ASN A 1 106 ? -0.311 -3.484 9.281 1.00 95.81 106 ASN A C 1
ATOM 860 O O . ASN A 1 106 ? 0.685 -2.769 9.287 1.00 95.81 106 ASN A O 1
ATOM 864 N N . THR A 1 107 ? -1.405 -3.202 9.980 1.00 96.50 107 THR A N 1
ATOM 865 C CA . THR A 1 107 ? -1.533 -1.994 10.790 1.00 96.50 107 THR A CA 1
ATOM 866 C C . THR A 1 107 ? -1.850 -2.360 12.226 1.00 96.50 107 THR A C 1
ATOM 868 O O . THR A 1 107 ? -2.795 -3.096 12.501 1.00 96.50 107 THR A O 1
ATOM 871 N N . LYS A 1 108 ? -1.081 -1.797 13.156 1.00 97.06 108 LYS A N 1
ATOM 872 C CA . LYS A 1 108 ? -1.346 -1.814 14.599 1.00 97.06 108 LYS A CA 1
ATOM 873 C C . LYS A 1 108 ? -1.662 -0.401 15.038 1.00 97.06 108 LYS A C 1
ATOM 875 O O . LYS A 1 108 ? -0.994 0.527 14.602 1.00 97.06 108 LYS A O 1
ATOM 880 N N . TYR A 1 109 ? -2.631 -0.215 15.919 1.00 97.31 109 TYR A N 1
ATOM 881 C CA . TYR A 1 109 ? -2.981 1.125 16.378 1.00 97.31 109 TYR A CA 1
ATOM 882 C C . TYR A 1 109 ? -3.431 1.146 17.830 1.00 97.31 109 TYR A C 1
ATOM 884 O O . TYR A 1 109 ? -3.905 0.147 18.369 1.00 97.31 109 TYR A O 1
ATOM 892 N N . ILE A 1 110 ? -3.275 2.315 18.447 1.00 97.88 110 ILE A N 1
ATOM 893 C CA . ILE A 1 110 ? -3.796 2.665 19.765 1.00 97.88 110 ILE A CA 1
ATOM 894 C C . ILE A 1 110 ? -4.364 4.077 19.647 1.00 97.88 110 ILE A C 1
ATOM 896 O O . ILE A 1 110 ? -3.640 5.024 19.339 1.00 97.88 110 ILE A O 1
ATOM 900 N N . VAL A 1 111 ? -5.661 4.219 19.893 1.00 98.12 111 VAL A N 1
ATOM 901 C CA . VAL A 1 111 ? -6.383 5.491 19.814 1.00 98.12 111 VAL A CA 1
ATOM 902 C C . VAL A 1 111 ? -7.147 5.759 21.102 1.00 98.12 111 VAL A C 1
ATOM 904 O O . VAL A 1 111 ? -7.571 4.841 21.805 1.00 98.12 111 VAL A O 1
ATOM 907 N N . PHE A 1 112 ? -7.326 7.036 21.401 1.00 98.19 112 PHE A N 1
ATOM 908 C CA . PHE A 1 112 ? -8.006 7.548 22.577 1.00 98.19 112 PHE A CA 1
ATOM 909 C C . PHE A 1 112 ? -9.000 8.627 22.166 1.00 98.19 112 PHE A C 1
ATOM 911 O O . PHE A 1 112 ? -8.739 9.407 21.249 1.00 98.19 112 PHE A O 1
ATOM 918 N N . GLY A 1 113 ? -10.137 8.702 22.844 1.00 98.06 113 GLY A N 1
ATOM 919 C CA . GLY A 1 113 ? -11.051 9.810 22.618 1.00 98.06 113 GLY A CA 1
ATOM 920 C C . GLY A 1 113 ? -12.441 9.613 23.195 1.00 98.06 113 GLY A C 1
ATOM 921 O O . GLY A 1 113 ? -12.699 8.628 23.899 1.00 98.06 113 GLY A O 1
ATOM 922 N N . PRO A 1 114 ? -13.331 10.574 22.913 1.00 98.25 114 PRO A N 1
ATOM 923 C CA . PRO A 1 114 ? -14.702 10.545 23.377 1.00 98.25 114 PRO A CA 1
ATOM 924 C C . PRO A 1 114 ? -15.551 9.475 22.682 1.00 98.25 114 PRO A C 1
ATOM 926 O O . PRO A 1 114 ? -15.348 9.095 21.524 1.00 98.25 114 PRO A O 1
ATOM 929 N N . SER A 1 115 ? -16.574 9.049 23.408 1.00 97.94 115 SER A N 1
ATOM 930 C CA . SER A 1 115 ? -17.701 8.262 22.930 1.00 97.94 115 SER A CA 1
ATOM 931 C C . SER A 1 115 ? -18.997 8.828 23.508 1.00 97.94 115 SER A C 1
ATOM 933 O O . SER A 1 115 ? -19.014 9.410 24.591 1.00 97.94 115 SER A O 1
ATOM 935 N N . PHE A 1 116 ? -20.092 8.690 22.777 1.00 97.88 116 PHE A N 1
ATOM 936 C CA . PHE A 1 116 ? -21.413 9.127 23.195 1.00 97.88 116 PHE A CA 1
ATOM 937 C C . PHE A 1 116 ? -22.397 7.975 23.027 1.00 97.88 116 PHE A C 1
ATOM 939 O O . PHE A 1 116 ? -22.512 7.418 21.937 1.00 97.88 116 PHE A O 1
ATOM 946 N N . LYS A 1 117 ? -23.096 7.621 24.104 1.00 96.56 117 LYS A N 1
ATOM 947 C CA . LYS A 1 117 ? -23.976 6.458 24.197 1.00 96.56 117 LYS A CA 1
ATOM 948 C C . LYS A 1 117 ? -25.441 6.862 24.309 1.00 96.56 117 LYS A C 1
ATOM 950 O O . LYS A 1 117 ? -25.850 7.574 25.228 1.00 96.56 117 LYS A O 1
ATOM 955 N N . PHE A 1 118 ? -26.253 6.269 23.447 1.00 95.19 118 PHE A N 1
ATOM 956 C CA . PHE A 1 118 ? -27.709 6.289 23.478 1.00 95.19 118 PHE A CA 1
ATOM 957 C C . PHE A 1 118 ? -28.215 4.911 23.915 1.00 95.19 118 PHE A C 1
ATOM 959 O O . PHE A 1 118 ? -27.713 3.884 23.464 1.00 95.19 118 PHE A O 1
ATOM 966 N N . SER A 1 119 ? -29.212 4.862 24.797 1.00 92.19 119 SER A N 1
ATOM 967 C CA . SER A 1 119 ? -29.724 3.602 25.348 1.00 92.19 119 SER A CA 1
ATOM 968 C C . SER A 1 119 ? -31.233 3.510 25.162 1.00 92.19 119 SER A C 1
ATOM 970 O O . SER A 1 119 ? -31.976 4.379 25.615 1.00 92.19 119 SER A O 1
ATOM 972 N N . LEU A 1 120 ? -31.685 2.439 24.508 1.00 92.12 120 LEU A N 1
ATOM 973 C CA . LEU A 1 120 ? -33.085 2.119 24.252 1.00 92.12 120 LEU A CA 1
ATOM 974 C C . LEU A 1 120 ? -33.395 0.700 24.766 1.00 92.12 120 LEU A C 1
ATOM 976 O O . LEU A 1 120 ? -33.366 -0.291 24.032 1.00 92.12 120 LEU A O 1
ATOM 980 N N . LYS A 1 121 ? -33.711 0.592 26.063 1.00 90.88 121 LYS A N 1
ATOM 981 C CA . LYS A 1 121 ? -33.971 -0.682 26.765 1.00 90.88 121 LYS A CA 1
ATOM 982 C C . LYS A 1 121 ? -32.803 -1.679 26.615 1.00 90.88 121 LYS A C 1
ATOM 984 O O . LYS A 1 121 ? -31.789 -1.553 27.301 1.00 90.88 121 LYS A O 1
ATOM 989 N N . LYS A 1 122 ? -32.968 -2.687 25.745 1.00 94.38 122 LYS A N 1
ATOM 990 C CA . LYS A 1 122 ? -31.983 -3.746 25.462 1.00 94.38 122 LYS A CA 1
ATOM 991 C C . LYS A 1 122 ? -30.979 -3.369 24.372 1.00 94.38 122 LYS A C 1
ATOM 993 O O . LYS A 1 122 ? -29.960 -4.040 24.260 1.00 94.38 122 LYS A O 1
ATOM 998 N N . PHE A 1 123 ? -31.254 -2.328 23.593 1.00 96.94 123 PHE A N 1
ATOM 999 C CA . PHE A 1 123 ? -30.365 -1.850 22.542 1.00 96.94 123 PHE A CA 1
ATOM 1000 C C . PHE A 1 123 ? -29.609 -0.617 23.026 1.00 96.94 123 PHE A C 1
ATOM 1002 O O . PHE A 1 123 ? -30.204 0.285 23.611 1.00 96.94 123 PHE A O 1
ATOM 1009 N N . GLU A 1 124 ? -28.306 -0.571 22.785 1.00 96.75 124 GLU A N 1
ATOM 1010 C CA . GLU A 1 124 ? -27.492 0.632 22.949 1.00 96.75 124 GLU A CA 1
ATOM 1011 C C . GLU A 1 124 ? -26.822 0.973 21.627 1.00 96.75 124 GLU A C 1
ATOM 1013 O O . GLU A 1 124 ? -26.517 0.094 20.819 1.00 96.75 124 GLU A O 1
ATOM 1018 N N . PHE A 1 125 ? -26.617 2.262 21.410 1.00 97.81 125 PHE A N 1
ATOM 1019 C CA . PHE A 1 125 ? -25.942 2.785 20.243 1.00 97.81 125 PHE A CA 1
ATOM 1020 C C . PHE A 1 125 ? -24.869 3.764 20.697 1.00 97.81 125 PHE A C 1
ATOM 1022 O O . PHE A 1 125 ? -25.176 4.710 21.420 1.00 97.81 125 PHE A O 1
ATOM 1029 N N . ASP A 1 126 ? -23.634 3.550 20.262 1.00 97.06 126 ASP A N 1
ATOM 1030 C CA . ASP A 1 126 ? -22.504 4.401 20.609 1.00 97.06 126 ASP A CA 1
ATOM 1031 C C . ASP A 1 126 ? -21.944 5.057 19.353 1.00 97.06 126 ASP A C 1
ATOM 1033 O O . ASP A 1 126 ? -21.676 4.378 18.363 1.00 97.06 126 ASP A O 1
ATOM 1037 N N . LEU A 1 127 ? -21.690 6.359 19.422 1.00 98.38 127 LEU A N 1
ATOM 1038 C CA . LEU A 1 127 ? -20.876 7.094 18.459 1.00 98.38 127 LEU A CA 1
ATOM 1039 C C . LEU A 1 127 ? -19.524 7.399 19.091 1.00 98.38 127 LEU A C 1
ATOM 1041 O O . LEU A 1 127 ? -19.464 7.747 20.268 1.00 98.38 127 LEU A O 1
ATOM 1045 N N . PHE A 1 128 ? -18.434 7.293 18.342 1.00 98.12 128 PHE A N 1
ATOM 1046 C CA . PHE A 1 128 ? -17.108 7.622 18.861 1.00 98.12 128 PHE A CA 1
ATOM 1047 C C . PHE A 1 128 ? -16.232 8.283 17.803 1.00 98.12 128 PHE A C 1
ATOM 1049 O O . PHE A 1 128 ? -16.375 8.036 16.606 1.00 98.12 128 PHE A O 1
ATOM 1056 N N . ALA A 1 129 ? -15.294 9.096 18.278 1.00 98.31 129 ALA A N 1
ATOM 1057 C CA . ALA A 1 129 ? -14.233 9.693 17.482 1.00 98.31 129 ALA A CA 1
ATOM 1058 C C . ALA A 1 129 ? -12.964 9.698 18.338 1.00 98.31 129 ALA A C 1
ATOM 1060 O O . ALA A 1 129 ? -12.927 10.312 19.402 1.00 98.31 129 ALA A O 1
ATOM 1061 N N . LYS A 1 130 ? -11.944 8.958 17.914 1.00 98.19 130 LYS A N 1
ATOM 1062 C CA . LYS A 1 130 ? -10.721 8.694 18.676 1.00 98.19 130 LYS A CA 1
ATOM 1063 C C . LYS A 1 130 ? -9.502 9.028 17.823 1.00 98.19 130 LYS A C 1
ATOM 1065 O O . LYS A 1 130 ? -9.468 8.702 16.643 1.00 98.19 130 LYS A O 1
ATOM 1070 N N . GLY A 1 131 ? -8.496 9.653 18.419 1.00 98.12 131 GLY A N 1
ATOM 1071 C CA . GLY A 1 131 ? -7.211 9.958 17.790 1.00 98.12 131 GLY A CA 1
ATOM 1072 C C . GLY A 1 131 ? -6.072 9.267 18.529 1.00 98.12 131 GLY A C 1
ATOM 1073 O O . GLY A 1 131 ? -6.172 8.985 19.722 1.00 98.12 131 GLY A O 1
ATOM 1074 N N . GLY A 1 132 ? -4.983 8.959 17.842 1.00 97.06 132 GLY A N 1
ATOM 1075 C CA . GLY A 1 132 ? -3.822 8.354 18.477 1.00 97.06 132 GLY A CA 1
ATOM 1076 C C . GLY A 1 132 ? -2.740 8.003 17.480 1.00 97.06 132 GLY A C 1
ATOM 1077 O O . GLY A 1 132 ? -2.514 8.739 16.523 1.00 97.06 132 GLY A O 1
ATOM 1078 N N . TYR A 1 133 ? -2.073 6.882 17.722 1.00 96.25 133 TYR A N 1
ATOM 1079 C CA . TYR A 1 133 ? -0.917 6.462 16.948 1.00 96.25 133 TYR A CA 1
ATOM 1080 C C . TYR A 1 133 ? -1.140 5.093 16.323 1.00 96.25 133 TYR A C 1
ATOM 1082 O O . TYR A 1 133 ? -1.817 4.221 16.872 1.00 96.25 133 TYR A O 1
ATOM 1090 N N . SER A 1 134 ? -0.508 4.895 15.178 1.00 96.12 134 SER A N 1
ATOM 1091 C CA . SER A 1 134 ? -0.506 3.649 14.439 1.00 96.12 134 SER A CA 1
ATOM 1092 C C . SER A 1 134 ? 0.886 3.328 13.932 1.00 96.12 134 SER A C 1
ATOM 1094 O O . SER A 1 134 ? 1.670 4.220 13.629 1.00 96.12 134 SER A O 1
ATOM 1096 N N . GLN A 1 135 ? 1.190 2.044 13.857 1.00 95.56 135 GLN A N 1
ATOM 1097 C CA . GLN A 1 135 ? 2.343 1.511 13.167 1.00 95.56 135 GLN A CA 1
ATOM 1098 C C . GLN A 1 135 ? 1.808 0.770 11.947 1.00 95.56 135 GLN A C 1
ATOM 1100 O O . GLN A 1 135 ? 1.058 -0.199 12.090 1.00 95.56 135 GLN A O 1
ATOM 1105 N N . ILE A 1 136 ? 2.157 1.259 10.764 1.00 94.56 136 ILE A N 1
ATOM 1106 C CA . ILE A 1 136 ? 1.751 0.672 9.487 1.00 94.56 136 ILE A CA 1
ATOM 1107 C C . ILE A 1 136 ? 2.977 -0.034 8.927 1.00 94.56 136 ILE A C 1
ATOM 1109 O O . ILE A 1 136 ? 4.070 0.511 8.998 1.00 94.56 136 ILE A O 1
ATOM 1113 N N . LEU A 1 137 ? 2.799 -1.250 8.432 1.00 94.25 137 LEU A N 1
ATOM 1114 C CA . LEU A 1 137 ? 3.816 -2.041 7.762 1.00 94.25 137 LEU A CA 1
ATOM 1115 C C . LEU A 1 137 ? 3.390 -2.217 6.305 1.00 94.25 137 LEU A C 1
ATOM 1117 O O . LEU A 1 137 ? 2.396 -2.888 6.010 1.00 94.25 137 LEU A O 1
ATOM 1121 N N . VAL A 1 138 ? 4.129 -1.558 5.415 1.00 93.94 138 VAL A N 1
ATOM 1122 C CA . VAL A 1 138 ? 3.971 -1.622 3.964 1.00 93.94 138 VAL A CA 1
ATOM 1123 C C . VAL A 1 138 ? 4.546 -2.957 3.482 1.00 93.94 138 VAL A C 1
ATOM 1125 O O . VAL A 1 138 ? 5.641 -3.345 3.906 1.00 93.94 138 VAL A O 1
ATOM 1128 N N . PRO A 1 139 ? 3.838 -3.688 2.610 1.00 93.81 139 PRO A N 1
ATOM 1129 C CA . PRO A 1 139 ? 4.339 -4.939 2.069 1.00 93.81 139 PRO A CA 1
ATOM 1130 C C . PRO A 1 139 ? 5.534 -4.718 1.131 1.00 93.81 139 PRO A C 1
ATOM 1132 O O . PRO A 1 139 ? 5.597 -3.724 0.412 1.00 93.81 139 PRO A O 1
ATOM 1135 N N . ASP A 1 140 ? 6.459 -5.678 1.112 1.00 92.94 140 ASP A N 1
ATOM 1136 C CA . ASP A 1 140 ? 7.524 -5.760 0.104 1.00 92.94 140 ASP A CA 1
ATOM 1137 C C . ASP A 1 140 ? 7.109 -6.803 -0.939 1.00 92.94 140 ASP A C 1
ATOM 1139 O O . ASP A 1 140 ? 7.158 -8.012 -0.689 1.00 92.94 140 ASP A O 1
ATOM 1143 N N . LEU A 1 141 ? 6.604 -6.322 -2.070 1.00 93.38 141 LEU A N 1
ATOM 1144 C CA . LEU A 1 141 ? 6.101 -7.116 -3.183 1.00 93.38 141 LEU A CA 1
ATOM 1145 C C . LEU A 1 141 ? 7.144 -7.082 -4.291 1.00 93.38 141 LEU A C 1
ATOM 1147 O O . LEU A 1 141 ? 7.398 -6.028 -4.872 1.00 93.38 141 LEU A O 1
ATOM 1151 N N . LEU A 1 142 ? 7.738 -8.232 -4.592 1.00 92.81 142 LEU A N 1
ATOM 1152 C CA . LEU A 1 142 ? 8.796 -8.357 -5.587 1.00 92.81 142 LEU A CA 1
ATOM 1153 C C . LEU A 1 142 ? 8.370 -9.323 -6.690 1.00 92.81 142 LEU A C 1
ATOM 1155 O O . LEU A 1 142 ? 8.054 -10.482 -6.429 1.00 92.81 142 LEU A O 1
ATOM 1159 N N . PHE A 1 143 ? 8.435 -8.849 -7.928 1.00 92.75 143 PHE A N 1
ATOM 1160 C CA . PHE A 1 143 ? 8.426 -9.672 -9.124 1.00 92.75 143 PHE A CA 1
ATOM 1161 C C . PHE A 1 143 ? 9.822 -9.656 -9.742 1.00 92.75 143 PHE A C 1
ATOM 1163 O O . PHE A 1 143 ? 10.344 -8.609 -10.146 1.00 92.75 143 PHE A O 1
ATOM 1170 N N . SER A 1 144 ? 10.429 -10.835 -9.808 1.00 91.69 144 SER A N 1
ATOM 1171 C CA . SER A 1 144 ? 11.718 -11.049 -10.445 1.00 91.69 144 SER A CA 1
ATOM 1172 C C . SER A 1 144 ? 11.606 -12.106 -11.535 1.00 91.69 144 SER A C 1
ATOM 1174 O O . SER A 1 144 ? 10.834 -13.059 -11.426 1.00 91.69 144 SER A O 1
ATOM 1176 N N . LYS A 1 145 ? 12.386 -11.924 -12.600 1.00 89.62 145 LYS A N 1
ATOM 1177 C CA . LYS A 1 145 ? 12.466 -12.856 -13.725 1.00 89.62 145 LYS A CA 1
ATOM 1178 C C . LYS A 1 145 ? 13.918 -13.262 -13.927 1.00 89.62 145 LYS A C 1
ATOM 1180 O O . LYS A 1 145 ? 14.840 -12.488 -13.662 1.00 89.62 145 LYS A O 1
ATOM 1185 N N . ARG A 1 146 ? 14.131 -14.515 -14.323 1.00 88.50 146 ARG A N 1
ATOM 1186 C CA . ARG A 1 146 ? 15.469 -15.056 -14.548 1.00 88.50 146 ARG A CA 1
ATOM 1187 C C . ARG A 1 146 ? 15.809 -14.959 -16.026 1.00 88.50 146 ARG A C 1
ATOM 1189 O O . ARG A 1 146 ? 15.137 -15.575 -16.842 1.00 88.50 146 ARG A O 1
ATOM 1196 N N . PHE A 1 147 ? 16.888 -14.254 -16.330 1.00 83.94 147 PHE A N 1
ATOM 1197 C CA . PHE A 1 147 ? 17.417 -14.076 -17.673 1.00 83.94 147 PHE A CA 1
ATOM 1198 C C . PHE A 1 147 ? 18.898 -14.456 -17.683 1.00 83.94 147 PHE A C 1
ATOM 1200 O O . PHE A 1 147 ? 19.625 -14.106 -16.755 1.00 83.94 147 PHE A O 1
ATOM 1207 N N . PHE A 1 148 ? 19.371 -15.182 -18.700 1.00 82.94 148 PHE A N 1
ATOM 1208 C CA . PHE A 1 148 ? 20.794 -15.555 -18.833 1.00 82.94 148 PHE A CA 1
ATOM 1209 C C . PHE A 1 148 ? 21.417 -16.141 -17.548 1.00 82.94 148 PHE A C 1
ATOM 1211 O O . PHE A 1 148 ? 22.543 -15.830 -17.170 1.00 82.94 148 PHE A O 1
ATOM 1218 N N . SER A 1 149 ? 20.664 -16.990 -16.844 1.00 84.69 149 SER A N 1
ATOM 1219 C CA . SER A 1 149 ? 21.034 -17.574 -15.544 1.00 84.69 149 SER A CA 1
ATOM 1220 C C . SER A 1 149 ? 21.117 -16.614 -14.347 1.00 84.69 149 SER A C 1
ATOM 1222 O O . SER A 1 149 ? 21.342 -17.108 -13.242 1.00 84.69 149 SER A O 1
ATOM 1224 N N . GLN A 1 150 ? 20.843 -15.318 -14.509 1.00 85.75 150 GLN A N 1
ATOM 1225 C CA . GLN A 1 150 ? 20.786 -14.314 -13.439 1.00 85.75 150 GLN A CA 1
ATOM 1226 C C . GLN A 1 150 ? 19.341 -13.881 -13.149 1.00 85.75 150 GLN A C 1
ATOM 1228 O O . GLN A 1 150 ? 18.493 -13.869 -14.037 1.00 85.75 150 GLN A O 1
ATOM 1233 N N . THR A 1 151 ? 19.038 -13.543 -11.897 1.00 87.94 151 THR A N 1
ATOM 1234 C CA . THR A 1 151 ? 17.706 -13.068 -11.490 1.00 87.94 151 THR A CA 1
ATOM 1235 C C . THR A 1 151 ? 17.685 -11.547 -11.497 1.00 87.94 151 THR A C 1
ATOM 1237 O O . THR A 1 151 ? 18.499 -10.916 -10.827 1.00 87.94 151 THR A O 1
ATOM 1240 N N . PHE A 1 152 ? 16.734 -10.964 -12.217 1.00 88.44 152 PHE A N 1
ATOM 1241 C CA . PHE A 1 152 ? 16.558 -9.524 -12.327 1.00 88.44 152 PHE A CA 1
ATOM 1242 C C . PHE A 1 152 ? 15.248 -9.091 -11.680 1.00 88.44 152 PHE A C 1
ATOM 1244 O O . PHE A 1 152 ? 14.210 -9.730 -11.849 1.00 88.44 152 PHE A O 1
ATOM 1251 N N . GLU A 1 153 ? 15.292 -7.975 -10.957 1.00 90.94 153 GLU A N 1
ATOM 1252 C CA . GLU A 1 153 ? 14.097 -7.317 -10.433 1.00 90.94 153 GLU A CA 1
ATOM 1253 C C . GLU A 1 153 ? 13.368 -6.606 -11.578 1.00 90.94 153 GLU A C 1
ATOM 1255 O O . GLU A 1 153 ? 13.920 -5.702 -12.218 1.00 90.94 153 GLU A O 1
ATOM 1260 N N . VAL A 1 154 ? 12.132 -7.028 -11.838 1.00 92.81 154 VAL A N 1
ATOM 1261 C CA . VAL A 1 154 ? 11.268 -6.442 -12.869 1.00 92.81 154 VAL A CA 1
ATOM 1262 C C . VAL A 1 154 ? 10.350 -5.401 -12.247 1.00 92.81 154 VAL A C 1
ATOM 1264 O O . VAL A 1 154 ? 10.207 -4.303 -12.784 1.00 92.81 154 VAL A O 1
ATOM 1267 N N . TYR A 1 155 ? 9.757 -5.736 -11.103 1.00 94.31 155 TYR A N 1
ATOM 1268 C CA . TYR A 1 155 ? 8.865 -4.854 -10.370 1.00 94.31 155 TYR A CA 1
ATOM 1269 C C . TYR A 1 155 ? 9.056 -5.052 -8.870 1.00 94.31 155 TYR A C 1
ATOM 1271 O O . TYR A 1 155 ? 9.098 -6.184 -8.394 1.00 94.31 155 TYR A O 1
ATOM 1279 N N . ARG A 1 156 ? 9.130 -3.963 -8.113 1.00 94.25 156 ARG A N 1
ATOM 1280 C CA . ARG A 1 156 ? 9.172 -3.975 -6.657 1.00 94.25 156 ARG A CA 1
ATOM 1281 C C . ARG A 1 156 ? 8.311 -2.852 -6.104 1.00 94.25 156 ARG A C 1
ATOM 1283 O O . ARG A 1 156 ? 8.568 -1.685 -6.382 1.00 94.25 156 ARG A O 1
ATOM 1290 N N . PHE A 1 157 ? 7.331 -3.211 -5.291 1.00 94.75 157 PHE A N 1
ATOM 1291 C CA . PHE A 1 157 ? 6.603 -2.278 -4.445 1.00 94.75 157 PHE A CA 1
ATOM 1292 C C . PHE A 1 157 ? 7.060 -2.488 -3.011 1.00 94.75 157 PHE A C 1
ATOM 1294 O O . PHE A 1 157 ? 6.996 -3.596 -2.493 1.00 94.75 157 PHE A O 1
ATOM 1301 N N . SER A 1 158 ? 7.546 -1.430 -2.385 1.00 93.62 158 SER A N 1
ATOM 1302 C CA . SER A 1 158 ? 7.995 -1.451 -0.997 1.00 93.62 158 SER A CA 1
ATOM 1303 C C . SER A 1 158 ? 7.677 -0.108 -0.357 1.00 93.62 158 SER A C 1
ATOM 1305 O O . SER A 1 158 ? 7.280 0.831 -1.042 1.00 93.62 158 SER A O 1
ATOM 1307 N N . GLY A 1 159 ? 7.843 0.019 0.951 1.00 88.56 159 GLY A N 1
ATOM 1308 C CA . GLY A 1 159 ? 7.687 1.309 1.604 1.00 88.56 159 GLY A CA 1
ATOM 1309 C C . GLY A 1 159 ? 8.539 1.433 2.843 1.00 88.56 159 GLY A C 1
ATOM 1310 O O . GLY A 1 159 ? 9.046 0.455 3.391 1.00 88.56 159 GLY A O 1
ATOM 1311 N N . THR A 1 160 ? 8.698 2.674 3.274 1.00 75.94 160 THR A N 1
ATOM 1312 C CA . THR A 1 160 ? 9.380 3.018 4.514 1.00 75.94 160 THR A CA 1
ATOM 1313 C C . THR A 1 160 ? 8.342 3.029 5.621 1.00 75.94 160 THR A C 1
ATOM 1315 O O . THR A 1 160 ? 7.551 3.970 5.702 1.00 75.94 160 THR A O 1
ATOM 1318 N N . SER A 1 161 ? 8.283 1.992 6.453 1.00 66.19 161 SER A N 1
ATOM 1319 C CA . SER A 1 161 ? 7.295 1.992 7.529 1.00 66.19 161 SER A CA 1
ATOM 1320 C C . SER A 1 161 ? 7.699 1.119 8.717 1.00 66.19 161 SER A C 1
ATOM 1322 O O . SER A 1 161 ? 7.484 -0.090 8.731 1.00 66.19 161 SER A O 1
ATOM 1324 N N . ASP A 1 162 ? 8.259 1.768 9.732 1.00 63.84 162 ASP A N 1
ATOM 1325 C CA . ASP A 1 162 ? 8.421 1.189 11.069 1.00 63.84 162 ASP A CA 1
ATOM 1326 C C . ASP A 1 162 ? 8.128 2.193 12.195 1.00 63.84 162 ASP A C 1
ATOM 1328 O O . ASP A 1 162 ? 7.954 1.785 13.350 1.00 63.84 162 ASP A O 1
ATOM 1332 N N . ASP A 1 163 ? 7.990 3.481 11.869 1.00 83.25 163 ASP A N 1
ATOM 1333 C CA . ASP A 1 163 ? 7.740 4.533 12.845 1.00 83.25 163 ASP A CA 1
ATOM 1334 C C . ASP A 1 163 ? 6.247 4.710 13.142 1.00 83.25 163 ASP A C 1
ATOM 1336 O O . ASP A 1 163 ? 5.367 4.501 12.304 1.00 83.25 163 ASP A O 1
ATOM 1340 N N . TRP A 1 164 ? 5.961 5.087 14.388 1.00 90.31 164 TRP A N 1
ATOM 1341 C CA . TRP A 1 164 ? 4.607 5.394 14.830 1.00 90.31 164 TRP A CA 1
ATOM 1342 C C . TRP A 1 164 ? 4.152 6.718 14.229 1.00 90.31 164 TRP A C 1
ATOM 1344 O O . TRP A 1 164 ? 4.822 7.738 14.371 1.00 90.31 164 TRP A O 1
ATOM 1354 N N . GLN A 1 165 ? 2.970 6.712 13.630 1.00 93.06 165 GLN A N 1
ATOM 1355 C CA . GLN A 1 165 ? 2.378 7.869 12.981 1.00 93.06 165 GLN A CA 1
ATOM 1356 C C . GLN A 1 165 ? 0.966 8.132 13.485 1.00 93.06 165 GLN A C 1
ATOM 1358 O O . GLN A 1 165 ? 0.263 7.216 13.918 1.00 93.06 165 GLN A O 1
ATOM 1363 N N . PHE A 1 166 ? 0.550 9.392 13.438 1.00 95.38 166 PHE A N 1
ATOM 1364 C CA . PHE A 1 166 ? -0.770 9.780 13.907 1.00 95.38 166 PHE A CA 1
ATOM 1365 C C . PHE A 1 166 ? -1.873 9.232 13.002 1.00 95.38 166 PHE A C 1
ATOM 1367 O O . PHE A 1 166 ? -1.787 9.282 11.778 1.00 95.38 166 PHE A O 1
ATOM 1374 N N . ALA A 1 167 ? -2.929 8.730 13.629 1.00 96.25 167 ALA A N 1
ATOM 1375 C CA . ALA A 1 167 ? -4.126 8.255 12.958 1.00 96.25 167 ALA A CA 1
ATOM 1376 C C . ALA A 1 167 ? -5.354 8.577 13.804 1.00 96.25 167 ALA A C 1
ATOM 1378 O O . ALA A 1 167 ? -5.266 8.780 15.020 1.00 96.25 167 ALA A O 1
ATOM 1379 N N . TRP A 1 168 ? -6.514 8.591 13.165 1.00 97.25 168 TRP A N 1
ATOM 1380 C CA . TRP A 1 168 ? -7.782 8.719 13.860 1.00 97.25 168 TRP A CA 1
ATOM 1381 C C . TRP A 1 168 ? -8.780 7.680 13.361 1.00 97.25 168 TRP A C 1
ATOM 1383 O O . TRP A 1 168 ? -8.681 7.149 12.256 1.00 97.25 168 TRP A O 1
ATOM 1393 N N . SER A 1 169 ? -9.721 7.349 14.235 1.00 97.56 169 SER A N 1
ATOM 1394 C CA . SER A 1 169 ? -10.793 6.404 13.985 1.00 97.56 169 SER A CA 1
ATOM 1395 C C . SER A 1 169 ? -12.102 6.998 14.475 1.00 97.56 169 SER A C 1
ATOM 1397 O O . SER A 1 169 ? -12.192 7.459 15.613 1.00 97.56 169 SER A O 1
ATOM 1399 N N . ALA A 1 170 ? -13.126 6.984 13.635 1.00 98.25 170 ALA A N 1
ATOM 1400 C CA . ALA A 1 170 ? -14.474 7.363 14.030 1.00 98.25 170 ALA A CA 1
ATOM 1401 C C . ALA A 1 170 ? -15.468 6.317 13.553 1.00 98.25 170 ALA A C 1
ATOM 1403 O O . ALA A 1 170 ? -15.283 5.694 12.509 1.00 98.25 170 ALA A O 1
ATOM 1404 N N . GLY A 1 171 ? -16.534 6.114 14.311 1.00 97.94 171 GLY A N 1
ATOM 1405 C CA . GLY A 1 171 ? -17.478 5.069 13.971 1.00 97.94 171 GLY A CA 1
ATOM 1406 C C . GLY A 1 171 ? -18.690 5.008 14.872 1.00 97.94 171 GLY A C 1
ATOM 1407 O O . GLY A 1 171 ? -18.915 5.860 15.736 1.00 97.94 171 GLY A O 1
ATOM 1408 N N . ALA A 1 172 ? -19.462 3.955 14.641 1.00 98.38 172 ALA A N 1
ATOM 1409 C CA . ALA A 1 172 ? -20.670 3.644 15.375 1.00 98.38 172 ALA A CA 1
ATOM 1410 C C . ALA A 1 172 ? -20.643 2.196 15.874 1.00 98.38 172 ALA A C 1
ATOM 1412 O O . ALA A 1 172 ? -20.077 1.305 15.233 1.00 98.38 172 ALA A O 1
ATOM 1413 N N . ARG A 1 173 ? -21.280 1.952 17.019 1.00 97.94 173 ARG A N 1
ATOM 1414 C CA . ARG A 1 173 ? -21.480 0.615 17.586 1.00 97.94 173 ARG A CA 1
ATOM 1415 C C . ARG A 1 173 ? -22.946 0.426 17.924 1.00 97.94 173 ARG A C 1
ATOM 1417 O O . ARG A 1 173 ? -23.533 1.273 18.585 1.00 97.94 173 ARG A O 1
ATOM 1424 N N . ALA A 1 174 ? -23.515 -0.699 17.523 1.00 98.44 174 ALA A N 1
ATOM 1425 C CA . ALA A 1 174 ? -24.809 -1.168 17.989 1.00 98.44 174 ALA A CA 1
ATOM 1426 C C . ALA A 1 174 ? -24.583 -2.332 18.955 1.00 98.44 174 ALA A C 1
ATOM 1428 O O . ALA A 1 174 ? -23.897 -3.295 18.613 1.00 98.44 174 ALA A O 1
ATOM 1429 N N . ILE A 1 175 ? -25.146 -2.248 20.157 1.00 98.38 175 ILE A N 1
ATOM 1430 C CA . ILE A 1 175 ? -24.963 -3.229 21.225 1.00 98.38 175 ILE A CA 1
ATOM 1431 C C . ILE A 1 175 ? -26.329 -3.790 21.615 1.00 98.38 175 ILE A C 1
ATOM 1433 O O . ILE A 1 175 ? -27.243 -3.049 21.973 1.00 98.38 175 ILE A O 1
ATOM 1437 N N . PHE A 1 176 ? -26.465 -5.111 21.591 1.00 98.06 176 PHE A N 1
ATOM 1438 C CA . PHE A 1 176 ? -27.617 -5.827 22.121 1.00 98.06 176 PHE A CA 1
ATOM 1439 C C . PHE A 1 176 ? -27.263 -6.458 23.468 1.00 98.06 176 PHE A C 1
ATOM 1441 O O . PHE A 1 176 ? -26.397 -7.330 23.550 1.00 98.06 176 PHE A O 1
ATOM 1448 N N . LYS A 1 177 ? -27.937 -6.031 24.537 1.00 96.62 177 LYS A N 1
ATOM 1449 C CA . LYS A 1 177 ? -27.735 -6.565 25.889 1.00 96.62 177 LYS A CA 1
ATOM 1450 C C . LYS A 1 177 ? -28.321 -7.966 26.007 1.00 96.62 177 LYS A C 1
ATOM 1452 O O . LYS A 1 177 ? -29.540 -8.141 25.956 1.00 96.62 177 LYS A O 1
ATOM 1457 N N . VAL A 1 178 ? -27.445 -8.943 26.222 1.00 96.81 178 VAL A N 1
ATOM 1458 C CA . VAL A 1 178 ? -27.834 -10.320 26.554 1.00 96.81 178 VAL A CA 1
ATOM 1459 C C . VAL A 1 178 ? -28.130 -10.416 28.049 1.00 96.81 178 VAL A C 1
ATOM 1461 O O . VAL A 1 178 ? -29.151 -10.970 28.449 1.00 96.81 178 VAL A O 1
ATOM 1464 N N . THR A 1 179 ? -27.267 -9.812 28.865 1.00 94.00 179 THR A N 1
ATOM 1465 C CA . THR A 1 179 ? -27.427 -9.661 30.315 1.00 94.00 179 THR A CA 1
ATOM 1466 C C . THR A 1 179 ? -27.109 -8.218 30.719 1.00 94.00 179 THR A C 1
ATOM 1468 O O . THR A 1 179 ? -26.745 -7.389 29.883 1.00 94.00 179 THR A O 1
ATOM 1471 N N . ASP A 1 180 ? -27.214 -7.903 32.010 1.00 89.06 180 ASP A N 1
ATOM 1472 C CA . ASP A 1 180 ? -26.820 -6.584 32.525 1.00 89.06 180 ASP A CA 1
ATOM 1473 C C . ASP A 1 180 ? -25.312 -6.306 32.369 1.00 89.06 180 ASP A C 1
ATOM 1475 O O . ASP A 1 180 ? -24.903 -5.146 32.303 1.00 89.06 180 ASP A O 1
ATOM 1479 N N . TRP A 1 181 ? -24.492 -7.360 32.268 1.00 91.62 181 TRP A N 1
ATOM 1480 C CA . TRP A 1 181 ? -23.029 -7.279 32.222 1.00 91.62 181 TRP A CA 1
ATOM 1481 C C . TRP A 1 181 ? -22.415 -7.754 30.895 1.00 91.62 181 TRP A C 1
ATOM 1483 O O . TRP A 1 181 ? -21.255 -7.443 30.654 1.00 91.62 181 TRP A O 1
ATOM 1493 N N . ILE A 1 182 ? -23.163 -8.435 30.012 1.00 96.94 182 ILE A N 1
ATOM 1494 C CA . ILE A 1 182 ? -22.719 -8.857 28.667 1.00 96.94 182 ILE A CA 1
ATOM 1495 C C . ILE A 1 182 ? -23.646 -8.297 27.585 1.00 96.94 182 ILE A C 1
ATOM 1497 O O . ILE A 1 182 ? -24.869 -8.457 27.637 1.00 96.94 182 ILE A O 1
ATOM 1501 N N . GLY A 1 183 ? -23.048 -7.735 26.537 1.00 97.38 183 GLY A N 1
ATOM 1502 C CA . GLY A 1 183 ? -23.702 -7.418 25.273 1.00 97.38 183 GLY A CA 1
ATOM 1503 C C . GLY A 1 183 ? -22.991 -8.031 24.066 1.00 97.38 183 GLY A C 1
ATOM 1504 O O . GLY A 1 183 ? -21.780 -8.244 24.078 1.00 97.38 183 GLY A O 1
ATOM 1505 N N . LEU A 1 184 ? -23.761 -8.285 23.011 1.00 98.38 184 LEU A N 1
ATOM 1506 C CA . LEU A 1 184 ? -23.257 -8.545 21.662 1.00 98.38 184 LEU A CA 1
ATOM 1507 C C . LEU A 1 184 ? -23.133 -7.209 20.935 1.00 98.38 184 LEU A C 1
ATOM 1509 O O . LEU A 1 184 ? -24.055 -6.400 21.019 1.00 98.38 184 LEU A O 1
ATOM 1513 N N . GLN A 1 185 ? -22.038 -6.976 20.216 1.00 97.94 185 GLN A N 1
ATOM 1514 C CA . GLN A 1 185 ? -21.833 -5.735 19.471 1.00 97.94 185 GLN A CA 1
ATOM 1515 C C . GLN A 1 185 ? -21.613 -5.958 17.978 1.00 97.94 185 GLN A C 1
ATOM 1517 O O . GLN A 1 185 ? -20.950 -6.913 17.571 1.00 97.94 185 GLN A O 1
ATOM 1522 N N . ALA A 1 186 ? -22.115 -5.012 17.190 1.00 98.56 186 ALA A N 1
ATOM 1523 C CA . ALA A 1 186 ? -21.740 -4.776 15.806 1.00 98.56 186 ALA A CA 1
ATOM 1524 C C . ALA A 1 186 ? -21.142 -3.369 15.698 1.00 98.56 186 ALA A C 1
ATOM 1526 O O . ALA A 1 186 ? -21.774 -2.389 16.092 1.00 98.56 186 ALA A O 1
ATOM 1527 N N . LYS A 1 187 ? -19.914 -3.272 15.196 1.00 98.31 187 LYS A N 1
ATOM 1528 C CA . LYS A 1 187 ? -19.120 -2.043 15.130 1.00 98.31 187 LYS A CA 1
ATOM 1529 C C . LYS A 1 187 ? -18.736 -1.763 13.684 1.00 98.31 187 LYS A C 1
ATOM 1531 O O . LYS A 1 187 ? -18.235 -2.651 13.002 1.00 98.31 187 LYS A O 1
ATOM 1536 N N . ALA A 1 188 ? -18.958 -0.532 13.243 1.00 98.44 188 ALA A N 1
ATOM 1537 C CA . ALA A 1 188 ? -18.461 -0.020 11.974 1.00 98.44 188 ALA A CA 1
ATOM 1538 C C . ALA A 1 188 ? -17.552 1.174 12.271 1.00 98.44 188 ALA A C 1
ATOM 1540 O O . ALA A 1 188 ? -18.017 2.177 12.819 1.00 98.44 188 ALA A O 1
ATOM 1541 N N . ASP A 1 189 ? -16.263 1.052 11.957 1.00 97.00 189 ASP A N 1
ATOM 1542 C CA . ASP A 1 189 ? -15.266 2.082 12.235 1.00 97.00 189 ASP A CA 1
ATOM 1543 C C . ASP A 1 189 ? -14.451 2.444 10.998 1.00 97.00 189 ASP A C 1
ATOM 1545 O O . ASP A 1 189 ? -13.938 1.588 10.285 1.00 97.00 189 ASP A O 1
ATOM 1549 N N . TYR A 1 190 ? -14.377 3.742 10.730 1.00 98.12 190 TYR A N 1
ATOM 1550 C CA . TYR A 1 190 ? -13.537 4.327 9.705 1.00 98.12 190 TYR A CA 1
ATOM 1551 C C . TYR A 1 190 ? -12.206 4.707 10.342 1.00 98.12 190 TYR A C 1
ATOM 1553 O O . TYR A 1 190 ? -12.173 5.568 11.220 1.00 98.12 190 TYR A O 1
ATOM 1561 N N . PHE A 1 191 ? -11.125 4.062 9.918 1.00 97.88 191 PHE A N 1
ATOM 1562 C CA . PHE A 1 191 ? -9.766 4.346 10.364 1.00 97.88 191 PHE A CA 1
ATOM 1563 C C . PHE A 1 191 ? -8.999 5.031 9.237 1.00 97.88 191 PHE A C 1
ATOM 1565 O O . PHE A 1 191 ? -9.006 4.549 8.103 1.00 97.88 191 PHE A O 1
ATOM 1572 N N . THR A 1 192 ? -8.309 6.133 9.536 1.00 97.00 192 THR A N 1
ATOM 1573 C CA . THR A 1 192 ? -7.487 6.812 8.536 1.00 97.00 192 THR A CA 1
ATOM 1574 C C . THR A 1 192 ? -6.276 7.538 9.121 1.00 97.00 192 THR A C 1
ATOM 1576 O O . THR A 1 192 ? -6.292 8.005 10.263 1.00 97.00 192 THR A O 1
ATOM 1579 N N . THR A 1 193 ? -5.228 7.669 8.308 1.00 94.69 193 THR A N 1
ATOM 1580 C CA . THR A 1 193 ? -4.097 8.579 8.559 1.00 94.69 193 THR A CA 1
ATOM 1581 C C . THR A 1 193 ? -4.307 9.963 7.942 1.00 94.69 193 THR A C 1
ATOM 1583 O O . THR A 1 193 ? -3.536 10.880 8.223 1.00 94.69 193 THR A O 1
ATOM 1586 N N . SER A 1 194 ? -5.350 10.138 7.122 1.00 90.06 194 SER A N 1
ATOM 1587 C CA . SER A 1 194 ? -5.598 11.375 6.372 1.00 90.06 194 SER A CA 1
ATOM 1588 C C . SER A 1 194 ? -5.561 12.606 7.274 1.00 90.06 194 SER A C 1
ATOM 1590 O O . SER A 1 194 ? -6.112 12.595 8.379 1.00 90.06 194 SER A O 1
ATOM 1592 N N . TYR A 1 195 ? -4.947 13.674 6.760 1.00 86.56 195 TYR A N 1
ATOM 1593 C CA . TYR A 1 195 ? -4.725 14.968 7.423 1.00 86.56 195 TYR A CA 1
ATOM 1594 C C . TYR A 1 195 ? -3.721 14.968 8.585 1.00 86.56 195 TYR A C 1
ATOM 1596 O O . TYR A 1 195 ? -3.354 16.047 9.044 1.00 86.56 195 TYR A O 1
ATOM 1604 N N . LEU A 1 196 ? -3.259 13.801 9.047 1.00 84.94 196 LEU A N 1
ATOM 1605 C CA . LEU A 1 196 ? -2.328 13.687 10.174 1.00 84.94 196 LEU A CA 1
ATOM 1606 C C . LEU A 1 196 ? -0.984 13.073 9.775 1.00 84.94 196 LEU A C 1
ATOM 1608 O O . LEU A 1 196 ? 0.056 13.529 10.245 1.00 84.94 196 LEU A O 1
ATOM 1612 N N . SER A 1 197 ? -0.991 12.048 8.921 1.00 86.69 197 SER A N 1
ATOM 1613 C CA . SER A 1 197 ? 0.225 11.433 8.393 1.00 86.69 197 SER A CA 1
ATOM 1614 C C . SER A 1 197 ? 0.009 10.813 7.013 1.00 86.69 197 SER A C 1
ATOM 1616 O O . SER A 1 197 ? -1.104 10.475 6.603 1.00 86.69 197 SER A O 1
ATOM 1618 N N . THR A 1 198 ? 1.119 10.629 6.307 1.00 88.62 198 THR A N 1
ATOM 1619 C CA . THR A 1 198 ? 1.157 9.985 4.997 1.00 88.62 198 THR A CA 1
ATOM 1620 C C . THR A 1 198 ? 2.099 8.794 5.024 1.00 88.62 198 THR A C 1
ATOM 1622 O O . THR A 1 198 ? 3.181 8.875 5.603 1.00 88.62 198 THR A O 1
ATOM 1625 N N . VAL A 1 199 ? 1.726 7.720 4.336 1.00 88.81 199 VAL A N 1
ATOM 1626 C CA . VAL A 1 199 ? 2.567 6.534 4.168 1.00 88.81 199 VAL A CA 1
ATOM 1627 C C . VAL A 1 199 ? 3.399 6.688 2.900 1.00 88.81 199 VAL A C 1
ATOM 1629 O O . VAL A 1 199 ? 2.843 6.813 1.808 1.00 88.81 199 VAL A O 1
ATOM 1632 N N . GLY A 1 200 ? 4.723 6.685 3.049 1.00 90.19 200 GLY A N 1
ATOM 1633 C CA . GLY A 1 200 ? 5.658 6.686 1.927 1.00 90.19 200 GLY A CA 1
ATOM 1634 C C . GLY A 1 200 ? 5.792 5.298 1.306 1.00 90.19 200 GLY A C 1
ATOM 1635 O O . GLY A 1 200 ? 5.954 4.305 2.020 1.00 90.19 200 GLY A O 1
ATOM 1636 N N . TYR A 1 201 ? 5.749 5.233 -0.021 1.00 92.56 201 TYR A N 1
ATOM 1637 C CA . TYR A 1 201 ? 6.002 4.013 -0.779 1.00 92.56 201 TYR A CA 1
ATOM 1638 C C . TYR A 1 201 ? 6.958 4.282 -1.942 1.00 92.56 201 TYR A C 1
ATOM 1640 O O . TYR A 1 201 ? 6.952 5.351 -2.556 1.00 92.56 201 TYR A O 1
ATOM 1648 N N . ASP A 1 202 ? 7.749 3.266 -2.255 1.00 93.06 202 ASP A N 1
ATOM 1649 C CA . ASP A 1 202 ? 8.699 3.228 -3.350 1.00 93.06 202 ASP A CA 1
ATOM 1650 C C . ASP A 1 202 ? 8.270 2.125 -4.323 1.00 93.06 202 ASP A C 1
ATOM 1652 O O . ASP A 1 202 ? 8.184 0.941 -3.980 1.00 93.06 202 ASP A O 1
ATOM 1656 N N . ASN A 1 203 ? 8.008 2.529 -5.560 1.00 93.12 203 ASN A N 1
ATOM 1657 C CA . ASN A 1 203 ? 7.681 1.649 -6.664 1.00 93.12 203 ASN A CA 1
ATOM 1658 C C . ASN A 1 203 ? 8.819 1.673 -7.683 1.00 93.12 203 ASN A C 1
ATOM 1660 O O . ASN A 1 203 ? 9.091 2.690 -8.317 1.00 93.12 203 ASN A O 1
ATOM 1664 N N . THR A 1 204 ? 9.484 0.542 -7.843 1.00 93.62 204 THR A N 1
ATOM 1665 C CA . THR A 1 204 ? 10.553 0.363 -8.815 1.00 93.62 204 THR A CA 1
ATOM 1666 C C . THR A 1 204 ? 10.080 -0.604 -9.879 1.00 93.62 204 THR A C 1
ATOM 1668 O O . THR A 1 204 ? 9.779 -1.749 -9.564 1.00 93.62 204 THR A O 1
ATOM 1671 N N . PHE A 1 205 ? 10.041 -0.187 -11.140 1.00 93.81 205 PHE A N 1
ATOM 1672 C CA . PHE A 1 205 ? 9.573 -1.053 -12.215 1.00 93.81 205 PHE A CA 1
ATOM 1673 C C . PHE A 1 205 ? 10.326 -0.837 -13.517 1.00 93.81 205 PHE A C 1
ATOM 1675 O O . PHE A 1 205 ? 10.913 0.213 -13.763 1.00 93.81 205 PHE A O 1
ATOM 1682 N N . ARG A 1 206 ? 10.287 -1.856 -14.366 1.00 92.69 206 ARG A N 1
ATOM 1683 C CA . ARG A 1 206 ? 10.732 -1.789 -15.754 1.00 92.69 206 ARG A CA 1
ATOM 1684 C C . ARG A 1 206 ? 9.543 -1.517 -16.660 1.00 92.69 206 ARG A C 1
ATOM 1686 O O . ARG A 1 206 ? 8.558 -2.255 -16.597 1.00 92.69 206 ARG A O 1
ATOM 1693 N N . ASP A 1 207 ? 9.606 -0.458 -17.461 1.00 91.00 207 ASP A N 1
ATOM 1694 C CA . ASP A 1 207 ? 8.520 -0.088 -18.382 1.00 91.00 207 ASP A CA 1
ATOM 1695 C C . ASP A 1 207 ? 8.619 -0.863 -19.705 1.00 91.00 207 ASP A C 1
ATOM 1697 O O . ASP A 1 207 ? 8.734 -0.295 -20.789 1.00 91.00 207 ASP A O 1
ATOM 1701 N N . ALA A 1 208 ? 8.670 -2.191 -19.590 1.00 89.75 208 ALA A N 1
ATOM 1702 C CA . ALA A 1 208 ? 8.681 -3.084 -20.737 1.00 89.75 208 ALA A CA 1
ATOM 1703 C C . ALA A 1 208 ? 7.285 -3.112 -21.365 1.00 89.75 208 ALA A C 1
ATOM 1705 O O . ALA A 1 208 ? 6.285 -3.247 -20.659 1.00 89.75 208 ALA A O 1
ATOM 1706 N N . ASN A 1 209 ? 7.234 -2.982 -22.686 1.00 89.25 209 ASN A N 1
ATOM 1707 C CA . ASN A 1 209 ? 6.014 -3.067 -23.474 1.00 89.25 209 ASN A CA 1
ATOM 1708 C C . ASN A 1 209 ? 6.219 -4.113 -24.564 1.00 89.25 209 ASN A C 1
ATOM 1710 O O . ASN A 1 209 ? 7.302 -4.181 -25.137 1.00 89.25 209 ASN A O 1
ATOM 1714 N N . ASP A 1 210 ? 5.158 -4.858 -24.864 1.00 89.94 210 ASP A N 1
ATOM 1715 C CA . ASP A 1 210 ? 5.108 -5.803 -25.979 1.00 89.94 210 ASP A CA 1
ATOM 1716 C C . ASP A 1 210 ? 5.148 -5.025 -27.311 1.00 89.94 210 ASP A C 1
ATOM 1718 O O . ASP A 1 210 ? 4.138 -4.499 -27.803 1.00 89.94 210 ASP A O 1
ATOM 1722 N N . GLY A 1 211 ? 6.356 -4.869 -27.853 1.00 87.69 211 GLY A N 1
ATOM 1723 C CA . GLY A 1 211 ? 6.633 -4.076 -29.043 1.00 87.69 211 GLY A CA 1
ATOM 1724 C C . GLY A 1 211 ? 6.183 -4.773 -30.323 1.00 87.69 211 GLY A C 1
ATOM 1725 O O . GLY A 1 211 ? 5.787 -4.103 -31.283 1.00 87.69 211 GLY A O 1
ATOM 1726 N N . ASN A 1 212 ? 6.204 -6.108 -30.335 1.00 87.81 212 ASN A N 1
ATOM 1727 C CA . ASN A 1 212 ? 5.826 -6.922 -31.490 1.00 87.81 212 ASN A CA 1
ATOM 1728 C C . ASN A 1 212 ? 4.360 -7.409 -31.452 1.00 87.81 212 ASN A C 1
ATOM 1730 O O . ASN A 1 212 ? 3.865 -7.920 -32.460 1.00 87.81 212 ASN A O 1
ATOM 1734 N N . ARG A 1 213 ? 3.641 -7.150 -30.351 1.00 87.38 213 ARG A N 1
ATOM 1735 C CA . ARG A 1 213 ? 2.226 -7.478 -30.107 1.00 87.38 213 ARG A CA 1
ATOM 1736 C C . ARG A 1 213 ? 1.924 -8.973 -30.157 1.00 87.38 213 ARG A C 1
ATOM 1738 O O . ARG A 1 213 ? 0.844 -9.363 -30.612 1.00 87.38 213 ARG A O 1
ATOM 1745 N N . ASN A 1 214 ? 2.865 -9.811 -29.735 1.00 87.19 214 ASN A N 1
ATOM 1746 C CA . ASN A 1 214 ? 2.680 -11.262 -29.701 1.00 87.19 214 ASN A CA 1
ATOM 1747 C C . ASN A 1 214 ? 1.976 -11.752 -28.412 1.00 87.19 214 ASN A C 1
ATOM 1749 O O . ASN A 1 214 ? 1.671 -12.941 -28.303 1.00 87.19 214 ASN A O 1
ATOM 1753 N N . GLY A 1 215 ? 1.675 -10.847 -27.471 1.00 85.94 215 GLY A N 1
ATOM 1754 C CA . GLY A 1 215 ? 1.025 -11.139 -26.194 1.00 85.94 215 GLY A CA 1
ATOM 1755 C C . GLY A 1 215 ? 1.972 -11.647 -25.105 1.00 85.94 215 GLY A C 1
ATOM 1756 O O . GLY A 1 215 ? 1.496 -12.165 -24.095 1.00 85.94 215 GLY A O 1
ATOM 1757 N N . VAL A 1 216 ? 3.288 -11.540 -25.302 1.00 87.69 216 VAL A N 1
ATOM 1758 C CA . VAL A 1 216 ? 4.329 -11.977 -24.367 1.00 87.69 216 VAL A CA 1
ATOM 1759 C C . VAL A 1 216 ? 5.454 -10.950 -24.368 1.00 87.69 216 VAL A C 1
ATOM 1761 O O . VAL A 1 216 ? 5.968 -10.596 -25.418 1.00 87.69 216 VAL A O 1
ATOM 1764 N N . ILE A 1 217 ? 5.894 -10.515 -23.187 1.00 89.94 217 ILE A N 1
ATOM 1765 C CA . ILE A 1 217 ? 7.072 -9.647 -23.108 1.00 89.94 217 ILE A CA 1
ATOM 1766 C C . ILE A 1 217 ? 8.334 -10.507 -23.179 1.00 89.94 217 ILE A C 1
ATOM 1768 O O . ILE A 1 217 ? 8.610 -11.321 -22.285 1.00 89.94 217 ILE A O 1
ATOM 1772 N N . GLU A 1 218 ? 9.098 -10.328 -24.249 1.00 90.25 218 GLU A N 1
ATOM 1773 C CA . GLU A 1 218 ? 10.337 -11.055 -24.496 1.00 90.25 218 GLU A CA 1
ATOM 1774 C C . GLU A 1 218 ? 11.463 -10.561 -23.582 1.00 90.25 218 GLU A C 1
ATOM 1776 O O . GLU A 1 218 ? 11.487 -9.419 -23.122 1.00 90.25 218 GLU A O 1
ATOM 1781 N N . ASP A 1 219 ? 12.444 -11.425 -23.318 1.00 89.94 219 ASP A N 1
ATOM 1782 C CA . ASP A 1 219 ? 13.575 -11.092 -22.448 1.00 89.94 219 ASP A CA 1
ATOM 1783 C C . ASP A 1 219 ? 14.302 -9.825 -22.932 1.00 89.94 219 ASP A C 1
ATOM 1785 O O . ASP A 1 219 ? 14.623 -8.955 -22.123 1.00 89.94 219 ASP A O 1
ATOM 1789 N N . ALA A 1 220 ? 14.490 -9.677 -24.250 1.00 87.69 220 ALA A N 1
ATOM 1790 C CA . ALA A 1 220 ? 15.094 -8.491 -24.857 1.00 87.69 220 ALA A CA 1
ATOM 1791 C C . ALA A 1 220 ? 14.327 -7.199 -24.517 1.00 87.69 220 ALA A C 1
ATOM 1793 O O . ALA A 1 220 ? 14.947 -6.198 -24.166 1.00 87.69 220 ALA A O 1
ATOM 1794 N N . GLU A 1 221 ? 12.993 -7.237 -24.508 1.00 88.62 221 GLU A N 1
ATOM 1795 C CA . GLU A 1 221 ? 12.149 -6.080 -24.187 1.00 88.62 221 GLU A CA 1
ATOM 1796 C C . GLU A 1 221 ? 12.280 -5.676 -22.710 1.00 88.62 221 GLU A C 1
ATOM 1798 O O . GLU A 1 221 ? 12.297 -4.489 -22.379 1.00 88.62 221 GLU A O 1
ATOM 1803 N N . TYR A 1 222 ? 12.468 -6.642 -21.803 1.00 88.69 222 TYR A N 1
ATOM 1804 C CA . TYR A 1 222 ? 12.812 -6.343 -20.410 1.00 88.69 222 TYR A CA 1
ATOM 1805 C C . TYR A 1 222 ? 14.190 -5.687 -20.272 1.00 88.69 222 TYR A C 1
ATOM 1807 O O . TYR A 1 222 ? 14.348 -4.781 -19.446 1.00 88.69 222 TYR A O 1
ATOM 1815 N N . PHE A 1 223 ? 15.183 -6.122 -21.050 1.00 84.88 223 PHE A N 1
ATOM 1816 C CA . PHE A 1 223 ? 16.535 -5.558 -21.000 1.00 84.88 223 PHE A CA 1
ATOM 1817 C C . PHE A 1 223 ? 16.615 -4.151 -21.577 1.00 84.88 223 PHE A C 1
ATOM 1819 O O . PHE A 1 223 ? 17.255 -3.290 -20.974 1.00 84.88 223 PHE A O 1
ATOM 1826 N N . GLU A 1 224 ? 15.952 -3.920 -22.706 1.00 85.94 224 GLU A N 1
ATOM 1827 C CA . GLU A 1 224 ? 15.897 -2.615 -23.367 1.00 85.94 224 GLU A CA 1
ATOM 1828 C C . GLU A 1 224 ? 15.054 -1.609 -22.571 1.00 85.94 224 GLU A C 1
ATOM 1830 O O . GLU A 1 224 ? 15.271 -0.400 -22.663 1.00 85.94 224 GLU A O 1
ATOM 1835 N N . SER A 1 225 ? 14.121 -2.089 -21.740 1.00 88.62 225 SER A N 1
ATOM 1836 C CA . SER A 1 225 ? 13.291 -1.214 -20.915 1.00 88.62 225 SER A CA 1
ATOM 1837 C C . SER A 1 225 ? 14.077 -0.498 -19.813 1.00 88.62 225 SER A C 1
ATOM 1839 O O . SER A 1 225 ? 14.866 -1.080 -19.054 1.00 88.62 225 SER A O 1
ATOM 1841 N N . GLN A 1 226 ? 13.792 0.794 -19.664 1.00 89.25 226 GLN A N 1
ATOM 1842 C CA . GLN A 1 226 ? 14.360 1.607 -18.601 1.00 89.25 226 GLN A CA 1
ATOM 1843 C C . GLN A 1 226 ? 13.795 1.187 -17.235 1.00 89.25 226 GLN A C 1
ATOM 1845 O O . GLN A 1 226 ? 12.589 0.994 -17.062 1.00 89.25 226 GLN A O 1
ATOM 1850 N N . LYS A 1 227 ? 14.681 1.093 -16.235 1.00 91.88 227 LYS A N 1
ATOM 1851 C CA . LYS A 1 227 ? 14.285 0.977 -14.828 1.00 91.88 227 LYS A CA 1
ATOM 1852 C C . LYS A 1 227 ? 13.831 2.350 -14.332 1.00 91.88 227 LYS A C 1
ATOM 1854 O O . LYS A 1 227 ? 14.625 3.287 -14.283 1.00 91.88 227 LYS A O 1
ATOM 1859 N N . VAL A 1 228 ? 12.566 2.447 -13.951 1.00 93.38 228 VAL A N 1
ATOM 1860 C CA . VAL A 1 228 ? 11.931 3.647 -13.407 1.00 93.38 228 VAL A CA 1
ATOM 1861 C C . VAL A 1 228 ? 11.742 3.462 -11.905 1.00 93.38 228 VAL A C 1
ATOM 1863 O O . VAL A 1 228 ? 11.346 2.392 -11.440 1.00 93.38 228 VAL A O 1
ATOM 1866 N N . ILE A 1 229 ? 12.044 4.507 -11.140 1.00 93.00 229 ILE A N 1
ATOM 1867 C CA . ILE A 1 229 ? 11.826 4.549 -9.695 1.00 93.00 229 ILE A CA 1
ATOM 1868 C C . ILE A 1 229 ? 10.860 5.692 -9.422 1.00 93.00 229 ILE A C 1
ATOM 1870 O O . ILE A 1 229 ? 11.197 6.857 -9.623 1.00 93.00 229 ILE A O 1
ATOM 1874 N N . ASN A 1 230 ? 9.675 5.345 -8.938 1.00 92.50 230 ASN A N 1
ATOM 1875 C CA . ASN A 1 230 ? 8.649 6.285 -8.530 1.00 92.50 230 ASN A CA 1
ATOM 1876 C C . ASN A 1 230 ? 8.503 6.235 -7.016 1.00 92.50 230 ASN A C 1
ATOM 1878 O O . ASN A 1 230 ? 8.245 5.179 -6.442 1.00 92.50 230 ASN A O 1
ATOM 1882 N N . LYS A 1 231 ? 8.635 7.395 -6.383 1.00 93.12 231 LYS A N 1
ATOM 1883 C CA . LYS A 1 231 ? 8.343 7.568 -4.963 1.00 93.12 231 LYS A CA 1
ATOM 1884 C C . LYS A 1 231 ? 7.018 8.283 -4.821 1.00 93.12 231 LYS A C 1
ATOM 1886 O O . LYS A 1 231 ? 6.759 9.248 -5.541 1.00 93.12 231 LYS A O 1
ATOM 1891 N N . GLY A 1 232 ? 6.189 7.810 -3.908 1.00 90.62 232 GLY A N 1
ATOM 1892 C CA . GLY A 1 232 ? 4.880 8.382 -3.659 1.00 90.62 232 GLY A CA 1
ATOM 1893 C C . GLY A 1 232 ? 4.545 8.405 -2.181 1.00 90.62 232 GLY A C 1
ATOM 1894 O O . GLY A 1 232 ? 5.197 7.778 -1.347 1.00 90.62 232 GLY A O 1
ATOM 1895 N N . VAL A 1 233 ? 3.497 9.154 -1.872 1.00 91.81 233 VAL A N 1
ATOM 1896 C CA . VAL A 1 233 ? 2.863 9.164 -0.559 1.00 91.81 233 VAL A CA 1
ATOM 1897 C C . VAL A 1 233 ? 1.386 8.843 -0.742 1.00 91.81 233 VAL A C 1
ATOM 1899 O O . VAL A 1 233 ? 0.790 9.236 -1.743 1.00 91.81 233 VAL A O 1
ATOM 1902 N N . SER A 1 234 ? 0.804 8.103 0.195 1.00 90.50 234 SER A N 1
ATOM 1903 C CA . SER A 1 234 ? -0.623 7.778 0.194 1.00 90.50 234 SER A CA 1
ATOM 1904 C C . SER A 1 234 ? -1.189 7.898 1.597 1.00 90.50 234 SER A C 1
ATOM 1906 O O . SER A 1 234 ? -0.521 7.584 2.585 1.00 90.50 234 SER A O 1
ATOM 1908 N N . ASN A 1 235 ? -2.454 8.293 1.681 1.00 92.25 235 ASN A N 1
ATOM 1909 C CA . ASN A 1 235 ? -3.216 8.150 2.911 1.00 92.25 235 ASN A CA 1
ATOM 1910 C C . ASN A 1 235 ? -3.689 6.698 3.043 1.00 92.25 235 ASN A C 1
ATOM 1912 O O . ASN A 1 235 ? -4.124 6.095 2.057 1.00 92.25 235 ASN A O 1
ATOM 1916 N N . LEU A 1 236 ? -3.606 6.134 4.250 1.00 94.12 236 LEU A N 1
ATOM 1917 C CA . LEU A 1 236 ? -4.220 4.843 4.545 1.00 94.12 236 LEU A CA 1
ATOM 1918 C C . LEU A 1 236 ? -5.615 5.105 5.105 1.00 94.12 236 LEU A C 1
ATOM 1920 O O . LEU A 1 236 ? -5.746 5.801 6.108 1.00 94.12 236 LEU A O 1
ATOM 1924 N N . SER A 1 237 ? -6.637 4.540 4.466 1.00 97.00 237 SER A N 1
ATOM 1925 C CA . SER A 1 237 ? -8.039 4.665 4.870 1.00 97.00 237 SER A CA 1
ATOM 1926 C C . SER A 1 237 ? -8.728 3.310 4.742 1.00 97.00 237 SER A C 1
ATOM 1928 O O . SER A 1 237 ? -8.755 2.729 3.655 1.00 97.00 237 SER A O 1
ATOM 1930 N N . VAL A 1 238 ? -9.303 2.812 5.835 1.00 98.00 238 VAL A N 1
ATOM 1931 C CA . VAL A 1 238 ? -10.026 1.533 5.870 1.00 98.00 238 VAL A CA 1
ATOM 1932 C C . VAL A 1 238 ? -11.364 1.675 6.588 1.00 98.00 238 VAL A C 1
ATOM 1934 O O . VAL A 1 238 ? -11.509 2.458 7.529 1.00 98.00 238 VAL A O 1
ATOM 1937 N N . LEU A 1 239 ? -12.346 0.897 6.142 1.00 98.38 239 LEU A N 1
ATOM 1938 C CA . LEU A 1 239 ? -13.605 0.678 6.840 1.00 98.38 239 LEU A CA 1
ATOM 1939 C C . LEU A 1 239 ? -13.567 -0.710 7.481 1.00 98.38 239 LEU A C 1
ATOM 1941 O O . LEU A 1 239 ? -13.559 -1.725 6.784 1.00 98.38 239 LEU A O 1
ATOM 1945 N N . ASN A 1 240 ? -13.572 -0.752 8.806 1.00 98.38 240 ASN A N 1
ATOM 1946 C CA . ASN A 1 240 ? -13.637 -1.987 9.567 1.00 98.38 240 ASN A CA 1
ATOM 1947 C C . ASN A 1 240 ? -15.087 -2.275 9.960 1.00 98.38 240 ASN A C 1
ATOM 1949 O O . ASN A 1 240 ? -15.786 -1.413 10.498 1.00 98.38 240 ASN A O 1
ATOM 1953 N N . MET A 1 241 ? -15.535 -3.500 9.702 1.00 98.44 241 MET A N 1
ATOM 1954 C CA . MET A 1 241 ? -16.835 -4.006 10.136 1.00 98.44 241 MET A CA 1
ATOM 1955 C C . MET A 1 241 ? -16.607 -5.197 11.058 1.00 98.44 241 MET A C 1
ATOM 1957 O O . MET A 1 241 ? -16.203 -6.270 10.604 1.00 98.44 241 MET A O 1
ATOM 1961 N N . ASN A 1 242 ? -16.868 -5.009 12.350 1.00 98.31 242 ASN A N 1
ATOM 1962 C CA . ASN A 1 242 ? -16.509 -5.964 13.391 1.00 98.31 242 ASN A CA 1
ATOM 1963 C C . ASN A 1 242 ? -17.741 -6.437 14.161 1.00 98.31 242 ASN A C 1
ATOM 1965 O O . ASN A 1 242 ? -18.666 -5.672 14.442 1.00 98.31 242 ASN A O 1
ATOM 1969 N N . LEU A 1 243 ? -17.715 -7.703 14.564 1.00 98.62 243 LEU A N 1
ATOM 1970 C CA . LEU A 1 243 ? -18.649 -8.291 15.516 1.00 98.62 243 LEU A CA 1
ATOM 1971 C C . LEU A 1 243 ? -17.886 -8.660 16.787 1.00 98.62 243 LEU A C 1
ATOM 1973 O O . LEU A 1 243 ? -16.697 -8.982 16.747 1.00 98.62 243 LEU A O 1
ATOM 1977 N N . GLY A 1 244 ? -18.544 -8.594 17.939 1.00 98.12 244 GLY A N 1
ATOM 1978 C CA . GLY A 1 244 ? -17.839 -8.849 19.186 1.00 98.12 244 GLY A CA 1
ATOM 1979 C C . GLY A 1 244 ? -18.695 -8.901 20.436 1.00 98.12 244 GLY A C 1
ATOM 1980 O O . GLY A 1 244 ? -19.925 -8.919 20.384 1.00 98.12 244 GLY A O 1
ATOM 1981 N N . LEU A 1 245 ? -18.003 -8.882 21.572 1.00 98.50 245 LEU A N 1
ATOM 1982 C CA . LEU A 1 245 ? -18.579 -8.861 22.909 1.00 98.50 245 LEU A CA 1
ATOM 1983 C C . LEU A 1 245 ? -18.237 -7.555 23.620 1.00 98.50 245 LEU A C 1
ATOM 1985 O O . LEU A 1 245 ? -17.162 -6.977 23.431 1.00 98.50 245 LEU A O 1
ATOM 1989 N N . VAL A 1 246 ? -19.169 -7.122 24.459 1.00 98.00 246 VAL A N 1
ATOM 1990 C CA . VAL A 1 246 ? -19.023 -5.973 25.345 1.00 98.00 246 VAL A CA 1
ATOM 1991 C C . VAL A 1 246 ? -19.337 -6.404 26.767 1.00 98.00 246 VAL A C 1
ATOM 1993 O O . VAL A 1 246 ? -20.374 -7.019 27.014 1.00 98.00 246 VAL A O 1
ATOM 1996 N N . PHE A 1 247 ? -18.468 -6.038 27.701 1.00 97.31 247 PHE A N 1
ATOM 1997 C CA . PHE A 1 247 ? -18.643 -6.282 29.125 1.00 97.31 247 PHE A CA 1
ATOM 1998 C C . PHE A 1 247 ? -18.895 -4.959 29.845 1.00 97.31 247 PHE A C 1
ATOM 2000 O O . PHE A 1 247 ? -18.104 -4.026 29.716 1.00 97.31 247 PHE A O 1
ATOM 2007 N N . HIS A 1 248 ? -19.988 -4.873 30.600 1.00 94.75 248 HIS A N 1
ATOM 2008 C CA . HIS A 1 248 ? -20.318 -3.713 31.425 1.00 94.75 248 HIS A CA 1
ATOM 2009 C C . HIS A 1 248 ? -20.000 -4.010 32.892 1.00 94.75 248 HIS A C 1
ATOM 2011 O O . HIS A 1 248 ? -20.564 -4.930 33.482 1.00 94.75 248 HIS A O 1
ATOM 2017 N N . LEU A 1 249 ? -19.129 -3.202 33.489 1.00 93.31 249 LEU A N 1
ATOM 2018 C CA . LEU A 1 249 ? -18.703 -3.282 34.885 1.00 93.31 249 LEU A CA 1
ATOM 2019 C C . LEU A 1 249 ? -19.180 -2.024 35.626 1.00 93.31 249 LEU A C 1
ATOM 2021 O O . LEU A 1 249 ? -19.109 -0.922 35.087 1.00 93.31 249 LEU A O 1
ATOM 2025 N N . GLY A 1 250 ? -19.698 -2.177 36.847 1.00 85.06 250 GLY A N 1
ATOM 2026 C CA . GLY A 1 250 ? -20.141 -1.049 37.685 1.00 85.06 250 GLY A CA 1
ATOM 2027 C C . GLY A 1 250 ? -21.588 -0.579 37.471 1.00 85.06 250 GLY A C 1
ATOM 2028 O O . GLY A 1 250 ? -22.087 0.241 38.241 1.00 85.06 250 GLY A O 1
ATOM 2029 N N . ARG A 1 251 ? -22.331 -1.132 36.497 1.00 78.88 251 ARG A N 1
ATOM 2030 C CA . ARG A 1 251 ? -23.780 -0.877 36.390 1.00 78.88 251 ARG A CA 1
ATOM 2031 C C . ARG A 1 251 ? -24.517 -1.583 37.527 1.00 78.88 251 ARG A C 1
ATOM 2033 O O . ARG A 1 251 ? -24.471 -2.807 37.625 1.00 78.88 251 ARG A O 1
ATOM 2040 N N . LYS A 1 252 ? -25.239 -0.827 38.363 1.00 70.44 252 LYS A N 1
ATOM 2041 C CA . LYS A 1 252 ? -26.197 -1.421 39.306 1.00 70.44 252 LYS A CA 1
ATOM 2042 C C . LYS A 1 252 ? -27.225 -2.208 38.495 1.00 70.44 252 LYS A C 1
ATOM 2044 O O . LYS A 1 252 ? -27.942 -1.614 37.690 1.00 70.44 252 LYS A O 1
ATOM 2049 N N . SER A 1 253 ? -27.287 -3.524 38.702 1.00 61.09 253 SER A N 1
ATOM 2050 C CA . SER A 1 253 ? -28.423 -4.309 38.228 1.00 61.09 253 SER A CA 1
ATOM 2051 C C . SER A 1 253 ? -29.652 -3.705 38.891 1.00 61.09 253 SER A C 1
ATOM 2053 O O . SER A 1 253 ? -29.721 -3.621 40.120 1.00 61.09 253 SER A O 1
ATOM 2055 N N . ALA A 1 254 ? -30.581 -3.195 38.087 1.00 58.91 254 ALA A N 1
ATOM 2056 C CA . ALA A 1 254 ? -31.877 -2.769 38.577 1.00 58.91 254 ALA A CA 1
ATOM 2057 C C . ALA A 1 254 ? -32.674 -4.035 38.912 1.00 58.91 254 ALA A C 1
ATOM 2059 O O . ALA A 1 254 ? -33.658 -4.356 38.245 1.00 58.91 254 ALA A O 1
ATOM 2060 N N . SER A 1 255 ? -32.235 -4.791 39.924 1.00 52.34 255 SER A N 1
ATOM 2061 C CA . SER A 1 255 ? -33.126 -5.734 40.567 1.00 52.34 255 SER A CA 1
ATOM 2062 C C . SER A 1 255 ? -34.243 -4.875 41.139 1.00 52.34 255 SER A C 1
ATOM 2064 O O . SER A 1 255 ? -34.052 -4.083 42.064 1.00 52.34 255 SER A O 1
ATOM 2066 N N . LYS A 1 256 ? -35.424 -4.955 40.516 1.00 53.59 256 LYS A N 1
ATOM 2067 C CA . LYS A 1 256 ? -36.634 -4.517 41.198 1.00 53.59 256 LYS A CA 1
ATOM 2068 C C . LYS A 1 256 ? -36.595 -5.254 42.535 1.00 53.59 256 LYS A C 1
ATOM 2070 O O . LYS A 1 256 ? -36.474 -6.484 42.492 1.00 53.59 256 LYS A O 1
ATOM 2075 N N . PRO A 1 257 ? -36.597 -4.560 43.687 1.00 52.69 257 PRO A N 1
ATOM 2076 C CA . PRO A 1 257 ? -36.713 -5.257 44.953 1.00 52.69 257 PRO A CA 1
ATOM 2077 C C . PRO A 1 257 ? -37.934 -6.154 44.803 1.00 52.69 257 PRO A C 1
ATOM 2079 O O . PRO A 1 257 ? -39.005 -5.669 44.434 1.00 52.69 257 PRO A O 1
ATOM 2082 N N . ALA A 1 258 ? -37.745 -7.466 44.942 1.00 51.38 258 ALA A N 1
ATOM 2083 C CA . ALA A 1 258 ? -38.860 -8.389 44.944 1.00 51.38 258 ALA A CA 1
ATOM 2084 C C . ALA A 1 258 ? -39.755 -7.935 46.099 1.00 51.38 258 ALA A C 1
ATOM 2086 O O . ALA A 1 258 ? -39.404 -8.122 47.263 1.00 51.38 258 ALA A O 1
ATOM 2087 N N . GLN A 1 259 ? -40.849 -7.238 45.784 1.00 49.09 259 GLN A N 1
ATOM 2088 C CA . GLN A 1 259 ? -41.877 -6.910 46.755 1.00 49.09 259 GLN A CA 1
ATOM 2089 C C . GLN A 1 259 ? -42.458 -8.250 47.204 1.00 49.09 259 GLN A C 1
ATOM 2091 O O . GLN A 1 259 ? -43.317 -8.824 46.546 1.00 49.09 259 GLN A O 1
ATOM 2096 N N . MET A 1 260 ? -41.934 -8.790 48.305 1.00 48.34 260 MET A N 1
ATOM 2097 C CA . MET A 1 260 ? -42.479 -9.964 48.989 1.00 48.34 260 MET A CA 1
ATOM 2098 C C . MET A 1 260 ? -43.654 -9.567 49.894 1.00 48.34 260 MET A C 1
ATOM 2100 O O . MET A 1 260 ? -43.748 -10.018 51.031 1.00 48.34 260 MET A O 1
ATOM 2104 N N . LEU A 1 261 ? -44.540 -8.698 49.408 1.00 58.19 261 LEU A N 1
ATOM 2105 C CA . LEU A 1 261 ? -45.776 -8.336 50.093 1.00 58.19 261 LEU A CA 1
ATOM 2106 C C . LEU A 1 261 ? -46.923 -8.445 49.084 1.00 58.19 261 LEU A C 1
ATOM 2108 O O . LEU A 1 261 ? -46.920 -7.694 48.110 1.00 58.19 261 LEU A O 1
ATOM 2112 N N . PRO A 1 262 ? -47.865 -9.389 49.267 1.00 54.94 262 PRO A N 1
ATOM 2113 C CA . PRO A 1 262 ? -49.079 -9.410 48.466 1.00 54.94 262 PRO A CA 1
ATOM 2114 C C . PRO A 1 262 ? -49.860 -8.118 48.728 1.00 54.94 262 PRO A C 1
ATOM 2116 O O . PRO A 1 262 ? -50.074 -7.746 49.883 1.00 54.94 262 PRO A O 1
ATOM 2119 N N . GLU A 1 263 ? -50.257 -7.431 47.656 1.00 48.94 263 GLU A N 1
ATOM 2120 C CA . GLU A 1 263 ? -51.177 -6.296 47.720 1.00 48.94 263 GLU A CA 1
ATOM 2121 C C . GLU A 1 263 ? -52.470 -6.749 48.415 1.00 48.94 263 GLU A C 1
ATOM 2123 O O . GLU A 1 263 ? -53.201 -7.609 47.921 1.00 48.94 263 GLU A O 1
ATOM 2128 N N . LEU A 1 264 ? -52.724 -6.198 49.603 1.00 53.38 264 LEU A N 1
ATOM 2129 C CA . LEU A 1 264 ? -54.041 -6.244 50.227 1.00 53.38 264 LEU A CA 1
ATOM 2130 C C . LEU A 1 264 ? -54.980 -5.351 49.400 1.00 53.38 264 LEU A C 1
ATOM 2132 O O . LEU A 1 264 ? -54.581 -4.239 49.053 1.00 53.38 264 LEU A O 1
ATOM 2136 N N . PRO A 1 265 ? -56.204 -5.804 49.081 1.00 48.47 265 PRO A N 1
ATOM 2137 C CA . PRO A 1 265 ? -57.131 -5.024 48.274 1.00 48.47 265 PRO A CA 1
ATOM 2138 C C . PRO A 1 265 ? -57.519 -3.721 48.983 1.00 48.47 265 PRO A C 1
ATOM 2140 O O . PRO A 1 265 ? -57.946 -3.720 50.139 1.00 48.47 265 PRO A O 1
ATOM 2143 N N . GLU A 1 266 ? -57.357 -2.622 48.250 1.00 40.16 266 GLU A N 1
ATOM 2144 C CA . GLU A 1 266 ? -57.758 -1.264 48.606 1.00 40.16 266 GLU A CA 1
ATOM 2145 C C . GLU A 1 266 ? -59.259 -1.203 48.925 1.00 40.16 266 GLU A C 1
ATOM 2147 O O . GLU A 1 266 ? -60.113 -1.546 48.105 1.00 40.16 266 GLU A O 1
ATOM 2152 N N . VAL A 1 267 ? -59.581 -0.741 50.132 1.00 40.31 267 VAL A N 1
ATOM 2153 C CA . VAL A 1 267 ? -60.937 -0.351 50.517 1.00 40.31 267 VAL A CA 1
ATOM 2154 C C . VAL A 1 267 ? -61.173 1.059 49.985 1.00 40.31 267 VAL A C 1
ATOM 2156 O O . VAL A 1 267 ? -60.628 2.031 50.503 1.00 40.31 267 VAL A O 1
ATOM 2159 N N . THR A 1 268 ? -62.002 1.167 48.951 1.00 41.09 268 THR A N 1
ATOM 2160 C CA . THR A 1 268 ? -62.628 2.418 48.509 1.00 41.09 268 THR A CA 1
ATOM 2161 C C . THR A 1 268 ? -63.387 3.073 49.660 1.00 41.09 268 THR A C 1
ATOM 2163 O O . THR A 1 268 ? -64.355 2.501 50.159 1.00 41.09 268 THR A O 1
ATOM 2166 N N . MET A 1 269 ? -63.002 4.297 50.020 1.00 37.72 269 MET A N 1
ATOM 2167 C CA . MET A 1 269 ? -63.847 5.228 50.766 1.00 37.72 269 MET A CA 1
ATOM 2168 C C . MET A 1 269 ? -64.028 6.504 49.941 1.00 37.72 269 MET A C 1
ATOM 2170 O O . MET A 1 269 ? -63.067 7.133 49.507 1.00 37.72 269 MET A O 1
ATOM 2174 N N . LEU A 1 270 ? -65.300 6.803 49.693 1.00 38.88 270 LEU A N 1
ATOM 2175 C CA . LEU A 1 270 ? -65.866 7.991 49.059 1.00 38.88 270 LEU A CA 1
ATOM 2176 C C . LEU A 1 270 ? -65.854 9.211 50.003 1.00 38.88 270 LEU A C 1
ATOM 2178 O O . LEU A 1 270 ? -65.987 9.036 51.212 1.00 38.88 270 LEU A O 1
ATOM 2182 N N . GLY A 1 271 ? -65.854 10.415 49.409 1.00 34.69 271 GLY A N 1
ATOM 2183 C CA . GLY A 1 271 ? -66.133 11.726 50.038 1.00 34.69 271 GLY A CA 1
ATOM 2184 C C . GLY A 1 271 ? -64.854 12.530 50.315 1.00 34.69 271 GLY A C 1
ATOM 2185 O O . GLY A 1 271 ? -63.883 11.953 50.776 1.00 34.69 271 GLY A O 1
ATOM 2186 N N . GLU A 1 272 ? -64.710 13.827 50.034 1.00 35.78 272 GLU A N 1
ATOM 2187 C CA . GLU A 1 272 ? -65.657 14.948 49.931 1.00 35.78 272 GLU A CA 1
ATOM 2188 C C . GLU A 1 272 ? -65.058 16.105 49.094 1.00 35.78 272 GLU A C 1
ATOM 2190 O O . GLU A 1 272 ? -63.876 16.114 48.753 1.00 35.78 272 GLU A O 1
ATOM 2195 N N . GLU A 1 273 ? -65.928 17.054 48.751 1.00 35.12 273 GLU A N 1
ATOM 2196 C CA . GLU A 1 273 ? -65.803 18.167 47.805 1.00 35.12 273 GLU A CA 1
ATOM 2197 C C . GLU A 1 273 ? -65.156 19.474 48.342 1.00 35.12 273 GLU A C 1
ATOM 2199 O O . GLU A 1 273 ? -65.058 19.691 49.546 1.00 35.12 273 GLU A O 1
ATOM 2204 N N . MET A 1 274 ? -64.922 20.398 47.384 1.00 34.16 274 MET A N 1
ATOM 2205 C CA . MET A 1 274 ? -64.831 21.882 47.462 1.00 34.16 274 MET A CA 1
ATOM 2206 C C . MET A 1 274 ? -63.499 22.469 48.009 1.00 34.16 274 MET A C 1
ATOM 2208 O O . MET A 1 274 ? -62.876 21.867 48.869 1.00 34.16 274 MET A O 1
ATOM 2212 N N . ILE A 1 275 ? -62.892 23.586 47.558 1.00 36.00 275 ILE A N 1
ATOM 2213 C CA . ILE A 1 275 ? -63.279 24.981 47.195 1.00 36.00 275 ILE A CA 1
ATOM 2214 C C . ILE A 1 275 ? -62.033 25.575 46.451 1.00 36.00 275 ILE A C 1
ATOM 2216 O O . ILE A 1 275 ? -60.918 25.319 46.893 1.00 36.00 275 ILE A O 1
ATOM 2220 N N . GLU A 1 276 ? -62.087 26.116 45.221 1.00 32.16 276 GLU A N 1
ATOM 2221 C CA . GLU A 1 276 ? -62.399 27.507 44.783 1.00 32.16 276 GLU A CA 1
ATOM 2222 C C . GLU A 1 276 ? -61.188 28.490 44.703 1.00 32.16 276 GLU A C 1
ATOM 2224 O O . GLU A 1 276 ? -60.500 28.693 45.695 1.00 32.16 276 GLU A O 1
ATOM 2229 N N . ASN A 1 277 ? -61.036 29.138 43.523 1.00 33.69 277 ASN A N 1
ATOM 2230 C CA . ASN A 1 277 ? -60.436 30.465 43.197 1.00 33.69 277 ASN A CA 1
ATOM 2231 C C . ASN A 1 277 ? -58.946 30.745 43.550 1.00 33.69 277 ASN A C 1
ATOM 2233 O O . ASN A 1 277 ? -58.424 30.259 44.536 1.00 33.69 277 ASN A O 1
ATOM 2237 N N . SER A 1 278 ? -58.141 31.536 42.828 1.00 33.59 278 SER A N 1
ATOM 2238 C CA . SER A 1 278 ? -58.324 32.569 41.795 1.00 33.59 278 SER A CA 1
ATOM 2239 C C . SER A 1 278 ? -56.999 32.803 41.040 1.00 33.59 278 SER A C 1
ATOM 2241 O O . SER A 1 278 ? -55.918 32.534 41.558 1.00 33.59 278 SER A O 1
ATOM 2243 N N . ASP A 1 279 ? -57.130 33.358 39.842 1.00 33.34 279 ASP A N 1
ATOM 2244 C CA . ASP A 1 279 ? -56.113 33.649 38.823 1.00 33.34 279 ASP A CA 1
ATOM 2245 C C . ASP A 1 279 ? -55.491 35.081 39.020 1.00 33.34 279 ASP A C 1
ATOM 2247 O O . ASP A 1 279 ? -55.711 35.670 40.080 1.00 33.34 279 ASP A O 1
ATOM 2251 N N . PRO A 1 280 ? -54.690 35.674 38.100 1.00 56.03 280 PRO A N 1
ATOM 2252 C CA . PRO A 1 280 ? -53.291 36.075 38.340 1.00 56.03 280 PRO A CA 1
ATOM 2253 C C . PRO A 1 280 ? -53.013 37.594 38.217 1.00 56.03 280 PRO A C 1
ATOM 2255 O O . PRO A 1 280 ? -53.819 38.318 37.646 1.00 56.03 280 PRO A O 1
ATOM 2258 N N . GLU A 1 281 ? -51.830 38.093 38.625 1.00 31.41 281 GLU A N 1
ATOM 2259 C CA . GLU A 1 281 ? -51.335 39.387 38.107 1.00 31.41 281 GLU A CA 1
ATOM 2260 C C . GLU A 1 281 ? -49.835 39.683 38.323 1.00 31.41 281 GLU A C 1
ATOM 2262 O O . GLU A 1 281 ? -49.348 39.627 39.446 1.00 31.41 281 GLU A O 1
ATOM 2267 N N . SER A 1 282 ? -49.189 40.116 37.222 1.00 30.86 282 SER A N 1
ATOM 2268 C CA . SER A 1 282 ? -48.118 41.135 37.053 1.00 30.86 282 SER A CA 1
ATOM 2269 C C . SER A 1 282 ? -46.794 41.003 37.852 1.00 30.86 282 SER A C 1
ATOM 2271 O O . SER A 1 282 ? -46.764 40.577 38.992 1.00 30.86 282 SER A O 1
ATOM 2273 N N . VAL A 1 283 ? -45.601 41.316 37.327 1.00 37.03 283 VAL A N 1
ATOM 2274 C CA . VAL A 1 283 ? -45.114 42.648 36.914 1.00 37.03 283 VAL A CA 1
ATOM 2275 C C . VAL A 1 283 ? -43.754 42.493 36.183 1.00 37.03 283 VAL A C 1
ATOM 2277 O O . VAL A 1 283 ? -42.845 41.841 36.694 1.00 37.03 283 VAL A O 1
ATOM 2280 N N . GLU A 1 284 ? -43.594 43.135 35.018 1.00 36.44 284 GLU A N 1
ATOM 2281 C CA . GLU A 1 284 ? -42.298 43.523 34.410 1.00 36.44 284 GLU A CA 1
ATOM 2282 C C . GLU A 1 284 ? -41.694 44.743 35.136 1.00 36.44 284 GLU A C 1
ATOM 2284 O O . GLU A 1 284 ? -42.441 45.590 35.627 1.00 36.44 284 GLU A O 1
ATOM 2289 N N . PRO A 1 285 ? -40.373 44.982 35.022 1.00 42.25 285 PRO A N 1
ATOM 2290 C CA . PRO A 1 285 ? -40.004 46.313 34.528 1.00 42.25 285 PRO A CA 1
ATOM 2291 C C . PRO A 1 285 ? -38.849 46.345 33.512 1.00 42.25 285 PRO A C 1
ATOM 2293 O O . PRO A 1 285 ? -37.912 45.550 33.535 1.00 42.25 285 PRO A O 1
ATOM 2296 N N . LYS A 1 286 ? -38.927 47.361 32.642 1.00 30.42 286 LYS A N 1
ATOM 2297 C CA . LYS A 1 286 ? -37.906 47.845 31.696 1.00 30.42 286 LYS A CA 1
ATOM 2298 C C . LYS A 1 286 ? -37.149 49.071 32.245 1.00 30.42 286 LYS A C 1
ATOM 2300 O O . LYS A 1 286 ? -37.698 49.784 33.080 1.00 30.42 286 LYS A O 1
ATOM 2305 N N . LYS A 1 287 ? -36.035 49.389 31.548 1.00 35.78 287 LYS A N 1
ATOM 2306 C CA . LYS A 1 287 ? -35.253 50.660 31.435 1.00 35.78 287 LYS A CA 1
ATOM 2307 C C . LYS A 1 287 ? -34.070 50.800 32.420 1.00 35.78 287 LYS A C 1
ATOM 2309 O O . LYS A 1 287 ? -34.189 50.359 33.548 1.00 35.78 287 LYS A O 1
ATOM 2314 N N . GLN A 1 288 ? -32.915 51.401 32.091 1.00 30.09 288 GLN A N 1
ATOM 2315 C CA . GLN A 1 288 ? -32.471 52.234 30.955 1.00 30.09 288 GLN A CA 1
ATOM 2316 C C . GLN A 1 288 ? -30.923 52.342 30.926 1.00 30.09 288 GLN A C 1
ATOM 2318 O O . GLN A 1 288 ? -30.266 52.032 31.915 1.00 30.09 288 GLN A O 1
ATOM 2323 N N . ASP A 1 289 ? -30.398 52.805 29.789 1.00 33.22 289 ASP A N 1
ATOM 2324 C CA . ASP A 1 289 ? -28.994 52.990 29.374 1.00 33.22 289 ASP A CA 1
ATOM 2325 C C . ASP A 1 289 ? -28.159 54.056 30.141 1.00 33.22 289 ASP A C 1
ATOM 2327 O O . ASP A 1 289 ? -28.735 54.898 30.829 1.00 33.22 289 ASP A O 1
ATOM 2331 N N . VAL A 1 290 ? -26.823 54.080 29.891 1.00 32.06 290 VAL A N 1
ATOM 2332 C CA . VAL A 1 290 ? -26.002 55.231 29.374 1.00 32.06 290 VAL A CA 1
ATOM 2333 C C . VAL A 1 290 ? -24.568 55.399 29.993 1.00 32.06 290 VAL A C 1
ATOM 2335 O O . VAL A 1 290 ? -24.453 55.715 31.169 1.00 32.06 290 VAL A O 1
ATOM 2338 N N . ILE A 1 291 ? -23.533 55.321 29.107 1.00 32.28 291 ILE A N 1
ATOM 2339 C CA . ILE A 1 291 ? -22.173 55.986 29.029 1.00 32.28 291 ILE A CA 1
ATOM 2340 C C . ILE A 1 291 ? -21.066 55.545 30.040 1.00 32.28 291 ILE A C 1
ATOM 2342 O O . ILE A 1 291 ? -21.371 55.333 31.201 1.00 32.28 291 ILE A O 1
ATOM 2346 N N . GLU A 1 292 ? -19.781 55.262 29.711 1.00 29.97 292 GLU A N 1
ATOM 2347 C CA . GLU A 1 292 ? -18.682 56.031 29.042 1.00 29.97 292 GLU A CA 1
ATOM 2348 C C . GLU A 1 292 ? -17.497 55.062 28.687 1.00 29.97 292 GLU A C 1
ATOM 2350 O O . GLU A 1 292 ? -17.184 54.186 29.488 1.00 29.97 292 GLU A O 1
ATOM 2355 N N . LEU A 1 293 ? -16.971 54.945 27.451 1.00 31.83 293 LEU A N 1
ATOM 2356 C CA . LEU A 1 293 ? -15.854 55.672 26.782 1.00 31.83 293 LEU A CA 1
ATOM 2357 C C . LEU A 1 293 ? -14.440 55.604 27.423 1.00 31.83 293 LEU A C 1
ATOM 2359 O O . LEU A 1 293 ? -14.141 56.432 28.268 1.00 31.83 293 LEU A O 1
ATOM 2363 N N . ILE A 1 294 ? -13.547 54.735 26.895 1.00 33.31 294 ILE A N 1
ATOM 2364 C CA . ILE A 1 294 ? -12.059 54.865 26.758 1.00 33.31 294 ILE A CA 1
ATOM 2365 C C . ILE A 1 294 ? -11.650 53.898 25.607 1.00 33.31 294 ILE A C 1
ATOM 2367 O O . ILE A 1 294 ? -11.883 52.702 25.735 1.00 33.31 294 ILE A O 1
ATOM 2371 N N . ASN A 1 295 ? -11.371 54.291 24.356 1.00 30.70 295 ASN A N 1
ATOM 2372 C CA . ASN A 1 295 ? -10.199 54.946 23.735 1.00 30.70 295 ASN A CA 1
ATOM 2373 C C . ASN A 1 295 ? -8.846 54.202 23.888 1.00 30.70 295 ASN A C 1
ATOM 2375 O O . ASN A 1 295 ? -8.270 54.258 24.961 1.00 30.70 295 ASN A O 1
ATOM 2379 N N . GLU A 1 296 ? -8.323 53.570 22.821 1.00 32.69 296 GLU A N 1
ATOM 2380 C CA . GLU A 1 296 ? -7.012 53.915 22.216 1.00 32.69 296 GLU A CA 1
ATOM 2381 C C . GLU A 1 296 ? -6.559 52.999 21.045 1.00 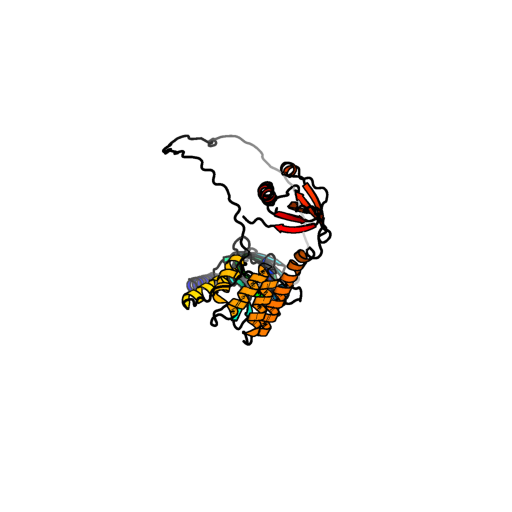32.69 296 GLU A C 1
ATOM 2383 O O . GLU A 1 296 ? -6.540 51.777 21.141 1.00 32.69 296 GLU A O 1
ATOM 2388 N N . GLN A 1 297 ? -6.124 53.689 19.976 1.00 32.34 297 GLN A N 1
ATOM 2389 C CA . GLN A 1 297 ? -5.000 53.421 19.052 1.00 32.34 297 GLN A CA 1
ATOM 2390 C C . GLN A 1 297 ? -5.089 52.333 17.951 1.00 32.34 297 GLN A C 1
ATOM 2392 O O . GLN A 1 297 ? -4.688 51.187 18.106 1.00 32.34 297 GLN A O 1
ATOM 2397 N N . ALA A 1 298 ? -5.613 52.771 16.796 1.00 37.34 298 ALA A N 1
ATOM 2398 C CA . ALA A 1 298 ? -4.930 53.104 15.523 1.00 37.34 298 ALA A CA 1
ATOM 2399 C C . ALA A 1 298 ? -3.782 52.229 14.921 1.00 37.34 298 ALA A C 1
ATOM 2401 O O . ALA A 1 298 ? -3.009 51.604 15.640 1.00 37.34 298 ALA A O 1
ATOM 2402 N N . PRO A 1 299 ? -3.634 52.239 13.570 1.00 33.22 299 PRO A N 1
ATOM 2403 C CA . PRO A 1 299 ? -2.884 51.259 12.778 1.00 33.22 299 PRO A CA 1
ATOM 2404 C C . PRO A 1 299 ? -1.453 51.710 12.434 1.00 33.22 299 PRO A C 1
ATOM 2406 O O . PRO A 1 299 ? -1.165 52.904 12.368 1.00 33.22 299 PRO A O 1
ATOM 2409 N N . ILE A 1 300 ? -0.566 50.758 12.126 1.00 32.72 300 ILE A N 1
ATOM 2410 C CA . ILE A 1 300 ? 0.796 51.048 11.650 1.00 32.72 300 ILE A CA 1
ATOM 2411 C C . ILE A 1 300 ? 0.872 50.864 10.130 1.00 32.72 300 ILE A C 1
ATOM 2413 O O . ILE A 1 300 ? 0.514 49.819 9.590 1.00 32.72 300 ILE A O 1
ATOM 2417 N N . GLN A 1 301 ? 1.330 51.937 9.484 1.00 30.84 301 GLN A N 1
ATOM 2418 C CA . GLN A 1 301 ? 1.605 52.112 8.062 1.00 30.84 301 GLN A CA 1
ATOM 2419 C C . GLN A 1 301 ? 2.947 51.506 7.628 1.00 30.84 301 GLN A C 1
ATOM 2421 O O . GLN A 1 301 ? 3.881 51.370 8.418 1.00 30.84 301 GLN A O 1
ATOM 2426 N N . GLU A 1 302 ? 3.023 51.253 6.320 1.00 37.81 302 GLU A N 1
ATOM 2427 C CA . GLU A 1 302 ? 4.232 51.166 5.501 1.00 37.81 302 GLU A CA 1
ATOM 2428 C C . GLU A 1 302 ? 5.220 52.313 5.762 1.00 37.81 302 GLU A C 1
ATOM 2430 O O . GLU A 1 302 ? 4.825 53.468 5.945 1.00 37.81 302 GLU A O 1
ATOM 2435 N N . LYS A 1 303 ? 6.519 52.004 5.677 1.00 31.58 303 LYS A N 1
ATOM 2436 C CA . LYS A 1 303 ? 7.554 52.992 5.371 1.00 31.58 303 LYS A CA 1
ATOM 2437 C C . LYS A 1 303 ? 8.739 52.366 4.643 1.00 31.58 303 LYS A C 1
ATOM 2439 O O . LYS A 1 303 ? 9.307 51.375 5.095 1.00 31.58 303 LYS A O 1
ATOM 2444 N N . GLU A 1 304 ? 9.081 53.009 3.533 1.00 32.66 304 GLU A N 1
ATOM 2445 C CA . GLU A 1 304 ? 10.358 52.958 2.827 1.00 32.66 304 GLU A CA 1
ATOM 2446 C C . GLU A 1 304 ? 11.537 53.320 3.739 1.00 32.66 304 GLU A C 1
ATOM 2448 O O . GLU A 1 304 ? 11.432 54.209 4.589 1.00 32.66 304 GLU A O 1
ATOM 2453 N N . THR A 1 305 ? 12.694 52.724 3.453 1.00 33.44 305 THR A N 1
ATOM 2454 C CA . THR A 1 305 ? 14.007 53.326 3.704 1.00 33.44 305 THR A CA 1
ATOM 2455 C C . THR A 1 305 ? 14.954 53.014 2.547 1.00 33.44 305 THR A C 1
ATOM 2457 O O . THR A 1 305 ? 15.173 51.863 2.174 1.00 33.44 305 THR A O 1
ATOM 2460 N N . GLU A 1 306 ? 15.509 54.084 1.983 1.00 30.30 306 GLU A N 1
ATOM 2461 C CA . GLU A 1 306 ? 16.617 54.113 1.033 1.00 30.30 306 GLU A CA 1
ATOM 2462 C C . GLU A 1 306 ? 17.963 53.767 1.709 1.00 30.30 306 GLU A C 1
ATOM 2464 O O . GLU A 1 306 ? 18.171 54.090 2.879 1.00 30.30 306 GLU A O 1
ATOM 2469 N N . GLY A 1 307 ? 18.921 53.246 0.925 1.00 28.00 307 GLY A N 1
ATOM 2470 C CA . GLY A 1 307 ? 20.289 53.786 0.951 1.00 28.00 307 GLY A CA 1
ATOM 2471 C C . GLY A 1 307 ? 21.506 52.855 1.158 1.00 28.00 307 GLY A C 1
ATOM 2472 O O . GLY A 1 307 ? 21.877 52.605 2.296 1.00 28.00 307 GLY A O 1
ATOM 2473 N N . ILE A 1 308 ? 22.205 52.574 0.031 1.00 30.62 308 ILE A N 1
ATOM 2474 C CA . ILE A 1 308 ? 23.685 52.593 -0.252 1.00 30.62 308 ILE A CA 1
ATOM 2475 C C . ILE A 1 308 ? 24.577 51.531 0.490 1.00 30.62 308 ILE A C 1
ATOM 2477 O O . ILE A 1 308 ? 24.353 51.323 1.676 1.00 30.62 308 ILE A O 1
ATOM 2481 N N . PRO A 1 309 ? 25.618 50.869 -0.113 1.00 33.50 309 PRO A N 1
ATOM 2482 C CA . PRO A 1 309 ? 26.470 51.378 -1.191 1.00 33.50 309 PRO A CA 1
ATOM 2483 C C . PRO A 1 309 ? 26.926 50.467 -2.352 1.00 33.50 309 PRO A C 1
ATOM 2485 O O . PRO A 1 309 ? 26.953 49.242 -2.305 1.00 33.50 309 PRO A O 1
ATOM 2488 N N . ILE A 1 310 ? 27.337 51.201 -3.390 1.00 31.09 310 ILE A N 1
ATOM 2489 C CA . ILE A 1 310 ? 28.156 50.883 -4.569 1.00 31.09 310 ILE A CA 1
ATOM 2490 C C . ILE A 1 310 ? 29.583 50.486 -4.145 1.00 31.09 310 ILE A C 1
ATOM 2492 O O . ILE A 1 310 ? 30.056 51.042 -3.159 1.00 31.09 310 ILE A O 1
ATOM 2496 N N . VAL A 1 311 ? 30.240 49.594 -4.915 1.00 27.95 311 VAL A N 1
ATOM 2497 C CA . VAL A 1 311 ? 31.703 49.349 -5.132 1.00 27.95 311 VAL A CA 1
ATOM 2498 C C . VAL A 1 311 ? 31.807 47.897 -5.669 1.00 27.95 311 VAL A C 1
ATOM 2500 O O . VAL A 1 311 ? 31.255 46.999 -5.053 1.00 27.95 311 VAL A O 1
ATOM 2503 N N . ASN A 1 312 ? 32.429 47.519 -6.789 1.00 29.45 312 ASN A N 1
ATOM 2504 C CA . ASN A 1 312 ? 33.376 48.180 -7.674 1.00 29.45 312 ASN A CA 1
ATOM 2505 C C . ASN A 1 312 ? 33.269 47.626 -9.105 1.00 29.45 312 ASN A C 1
ATOM 2507 O O . ASN A 1 312 ? 33.071 46.433 -9.329 1.00 29.45 312 ASN A O 1
ATOM 2511 N N . VAL A 1 313 ? 33.487 48.548 -10.032 1.00 29.59 313 VAL A N 1
ATOM 2512 C CA . VAL A 1 313 ? 33.804 48.383 -11.449 1.00 29.59 313 VAL A CA 1
ATOM 2513 C C . VAL A 1 313 ? 35.255 47.912 -11.596 1.00 29.59 313 VAL A C 1
ATOM 2515 O O . VAL A 1 313 ? 36.121 48.406 -10.880 1.00 29.59 313 VAL A O 1
ATOM 2518 N N . TYR A 1 314 ? 35.513 47.025 -12.559 1.00 32.53 314 TYR A N 1
ATOM 2519 C CA . TYR A 1 314 ? 36.761 46.991 -13.334 1.00 32.53 314 TYR A CA 1
ATOM 2520 C C . TYR A 1 314 ? 36.432 46.577 -14.781 1.00 32.53 314 TYR A C 1
ATOM 2522 O O . TYR A 1 314 ? 36.397 45.399 -15.123 1.00 32.53 314 TYR A O 1
ATOM 2530 N N . GLU A 1 315 ? 36.141 47.581 -15.608 1.00 28.94 315 GLU A N 1
ATOM 2531 C CA . GLU A 1 315 ? 36.610 47.691 -17.003 1.00 28.94 315 GLU A CA 1
ATOM 2532 C C . GLU A 1 315 ? 38.142 47.908 -16.949 1.00 28.94 315 GLU A C 1
ATOM 2534 O O . GLU A 1 315 ? 38.633 48.449 -15.959 1.00 28.94 315 GLU A O 1
ATOM 2539 N N . GLU A 1 316 ? 39.028 47.491 -17.855 1.00 27.84 316 GLU A N 1
ATOM 2540 C CA . GLU A 1 316 ? 39.087 47.322 -19.323 1.00 27.84 316 GLU A CA 1
ATOM 2541 C C . GLU A 1 316 ? 40.477 46.630 -19.613 1.00 27.84 316 GLU A C 1
ATOM 2543 O O . GLU A 1 316 ? 41.189 46.359 -18.638 1.00 27.84 316 GLU A O 1
ATOM 2548 N N . PRO A 1 317 ? 40.990 46.377 -20.852 1.00 31.36 317 PRO A N 1
ATOM 2549 C CA . PRO A 1 317 ? 40.474 46.745 -22.168 1.00 31.36 317 PRO A CA 1
ATOM 2550 C C . PRO A 1 317 ? 40.464 45.634 -23.239 1.00 31.36 317 PRO A C 1
ATOM 2552 O O . PRO A 1 317 ? 41.207 44.651 -23.231 1.00 31.36 317 PRO A O 1
ATOM 2555 N N . VAL A 1 318 ? 39.654 45.916 -24.256 1.00 29.36 318 VAL A N 1
ATOM 2556 C CA . VAL A 1 318 ? 39.692 45.348 -25.604 1.00 29.36 318 VAL A CA 1
ATOM 2557 C C . VAL A 1 318 ? 41.027 45.685 -26.286 1.00 29.36 318 VAL A C 1
ATOM 2559 O O . VAL A 1 318 ? 41.446 46.841 -26.319 1.00 29.36 318 VAL A O 1
ATOM 2562 N N . LYS A 1 319 ? 41.660 44.686 -26.912 1.00 28.81 319 LYS A N 1
ATOM 2563 C CA . LYS A 1 319 ? 42.594 44.891 -28.028 1.00 28.81 319 LYS A CA 1
ATOM 2564 C C . LYS A 1 319 ? 41.990 44.288 -29.293 1.00 28.81 319 LYS A C 1
ATOM 2566 O O . LYS A 1 319 ? 41.823 43.077 -29.387 1.00 28.81 319 LYS A O 1
ATOM 2571 N N . HIS A 1 320 ? 41.692 45.158 -30.252 1.00 30.52 320 HIS A N 1
ATOM 2572 C CA . HIS A 1 320 ? 41.499 44.818 -31.659 1.00 30.52 320 HIS A CA 1
ATOM 2573 C C . HIS A 1 320 ? 42.809 44.322 -32.274 1.00 30.52 320 HIS A C 1
ATOM 2575 O O . HIS A 1 320 ? 43.809 45.017 -32.136 1.00 30.52 320 HIS A O 1
ATOM 2581 N N . LEU A 1 321 ? 42.758 43.202 -33.000 1.00 29.27 321 LEU A N 1
ATOM 2582 C CA . LEU A 1 321 ? 43.577 42.816 -34.165 1.00 29.27 321 LEU A CA 1
ATOM 2583 C C . LEU A 1 321 ? 42.758 41.695 -34.841 1.00 29.27 321 LEU A C 1
ATOM 2585 O O . LEU A 1 321 ? 42.512 40.677 -34.209 1.00 29.27 321 LEU A O 1
ATOM 2589 N N . ALA A 1 322 ? 42.048 41.937 -35.938 1.00 28.50 322 ALA A N 1
ATOM 2590 C CA . ALA A 1 322 ? 42.504 42.053 -37.326 1.00 28.50 322 ALA A CA 1
ATOM 2591 C C . ALA A 1 322 ? 41.921 40.856 -38.100 1.00 28.50 322 ALA A C 1
ATOM 2593 O O . ALA A 1 322 ? 41.995 39.715 -37.652 1.00 28.50 322 ALA A O 1
ATOM 2594 N N . GLU A 1 323 ? 41.253 41.171 -39.203 1.00 35.78 323 GLU A N 1
ATOM 2595 C CA . GLU A 1 323 ? 40.616 40.248 -40.134 1.00 35.78 323 GLU A CA 1
ATOM 2596 C C . GLU A 1 323 ? 41.668 39.368 -40.819 1.00 35.78 323 GLU A C 1
ATOM 2598 O O . GLU A 1 323 ? 42.631 39.888 -41.377 1.00 35.78 323 GLU A O 1
ATOM 2603 N N . GLU A 1 324 ? 41.447 38.054 -40.839 1.00 29.72 324 GLU A N 1
ATOM 2604 C CA . GLU A 1 324 ? 42.000 37.180 -41.873 1.00 29.72 324 GLU A CA 1
ATOM 2605 C C . GLU A 1 324 ? 40.877 36.288 -42.409 1.00 29.72 324 GLU A C 1
ATOM 2607 O O . GLU A 1 324 ? 40.354 35.404 -41.727 1.00 29.72 324 GLU A O 1
ATOM 2612 N N . GLU A 1 325 ? 40.488 36.570 -43.651 1.00 37.72 325 GLU A N 1
ATOM 2613 C CA . GLU A 1 325 ? 39.729 35.672 -44.510 1.00 37.72 325 GLU A CA 1
ATOM 2614 C C . GLU A 1 325 ? 40.511 34.364 -44.675 1.00 37.72 325 GLU A C 1
ATOM 2616 O O . GLU A 1 325 ? 41.598 34.347 -45.253 1.00 37.72 325 GLU A O 1
ATOM 2621 N N . GLN A 1 326 ? 39.948 33.246 -44.214 1.00 32.66 326 GLN A N 1
ATOM 2622 C CA . GLN A 1 326 ? 40.396 31.924 -44.638 1.00 32.66 326 GLN A CA 1
ATOM 2623 C C . GLN A 1 326 ? 39.323 31.275 -45.504 1.00 32.66 326 GLN A C 1
ATOM 2625 O O . GLN A 1 326 ? 38.228 30.919 -45.068 1.00 32.66 326 GLN A O 1
ATOM 2630 N N . VAL A 1 327 ? 39.690 31.181 -46.778 1.00 34.34 327 VAL A N 1
ATOM 2631 C CA . VAL A 1 327 ? 39.059 30.431 -47.855 1.00 34.34 327 VAL A CA 1
ATOM 2632 C C . VAL A 1 327 ? 38.744 29.015 -47.371 1.00 34.34 327 VAL A C 1
ATOM 2634 O O . VAL A 1 327 ? 39.648 28.240 -47.070 1.00 34.34 327 VAL A O 1
ATOM 2637 N N . ILE A 1 328 ? 37.458 28.662 -47.314 1.00 32.25 328 ILE A N 1
ATOM 2638 C CA . ILE A 1 328 ? 37.034 27.274 -47.117 1.00 32.25 328 ILE A CA 1
ATOM 2639 C C . ILE A 1 328 ? 37.273 26.548 -48.441 1.00 32.25 328 ILE A C 1
ATOM 2641 O O . ILE A 1 328 ? 36.444 26.566 -49.353 1.00 32.25 328 ILE A O 1
ATOM 2645 N N . GLU A 1 329 ? 38.455 25.949 -48.554 1.00 33.84 329 GLU A N 1
ATOM 2646 C CA . GLU A 1 329 ? 38.773 24.971 -49.581 1.00 33.84 329 GLU A CA 1
ATOM 2647 C C . GLU A 1 329 ? 37.859 23.754 -49.386 1.00 33.84 329 GLU A C 1
ATOM 2649 O O . GLU A 1 329 ? 37.701 23.211 -48.290 1.00 33.84 329 GLU A O 1
ATOM 2654 N N . LYS A 1 330 ? 37.172 23.376 -50.461 1.00 35.09 330 LYS A N 1
ATOM 2655 C CA . LYS A 1 330 ? 36.194 22.294 -50.485 1.00 35.09 330 LYS A CA 1
ATOM 2656 C C . LYS A 1 330 ? 36.946 20.971 -50.305 1.00 35.09 330 LYS A C 1
ATOM 2658 O O . LYS A 1 330 ? 37.514 20.456 -51.261 1.00 35.09 330 LYS A O 1
ATOM 2663 N N . ILE A 1 331 ? 36.970 20.436 -49.085 1.00 34.22 331 ILE A N 1
ATOM 2664 C CA . ILE A 1 331 ? 37.539 19.113 -48.805 1.00 34.22 331 ILE A CA 1
ATOM 2665 C C . ILE A 1 331 ? 36.634 18.069 -49.467 1.00 34.22 331 ILE A C 1
ATOM 2667 O O . ILE A 1 331 ? 35.530 17.786 -48.997 1.00 34.22 331 ILE A O 1
ATOM 2671 N N . GLU A 1 332 ? 37.090 17.518 -50.588 1.00 32.38 332 GLU A N 1
ATOM 2672 C CA . GLU A 1 332 ? 36.520 16.307 -51.169 1.00 32.38 332 GLU A CA 1
ATOM 2673 C C . GLU A 1 332 ? 36.773 15.141 -50.208 1.00 32.38 332 GLU A C 1
ATOM 2675 O O . GLU A 1 332 ? 37.911 14.826 -49.864 1.00 32.38 332 GLU A O 1
ATOM 2680 N N . ILE A 1 333 ? 35.694 14.517 -49.737 1.00 29.59 333 ILE A N 1
ATOM 2681 C CA . ILE A 1 333 ? 35.760 13.340 -48.871 1.00 29.59 333 ILE A CA 1
ATOM 2682 C C . ILE A 1 333 ? 36.228 12.165 -49.746 1.00 29.59 333 ILE A C 1
ATOM 2684 O O . ILE A 1 333 ? 35.519 11.813 -50.694 1.00 29.59 333 ILE A O 1
ATOM 2688 N N . PRO A 1 334 ? 37.388 11.539 -49.477 1.00 32.75 334 PRO A N 1
ATOM 2689 C CA . PRO A 1 334 ? 37.816 10.377 -50.239 1.00 32.75 334 PRO A CA 1
ATOM 2690 C C . PRO A 1 334 ? 36.879 9.198 -49.957 1.00 32.75 334 PRO A C 1
ATOM 2692 O O . PRO A 1 334 ? 36.494 8.946 -48.816 1.00 32.75 334 PRO A O 1
ATOM 2695 N N . THR A 1 335 ? 36.543 8.435 -50.997 1.00 34.53 335 THR A N 1
ATOM 2696 C CA . THR A 1 335 ? 35.941 7.104 -50.870 1.00 34.53 335 THR A CA 1
ATOM 2697 C C . THR A 1 335 ? 36.915 6.201 -50.115 1.00 34.53 335 THR A C 1
ATOM 2699 O O . THR A 1 335 ? 37.884 5.708 -50.693 1.00 34.53 335 THR A O 1
ATOM 2702 N N . THR A 1 336 ? 36.713 6.030 -48.808 1.00 38.72 336 THR A N 1
ATOM 2703 C CA . THR A 1 336 ? 37.598 5.218 -47.972 1.00 38.72 336 THR A CA 1
ATOM 2704 C C . THR A 1 336 ? 37.345 3.738 -48.226 1.00 38.72 336 THR A C 1
ATOM 2706 O O . THR A 1 336 ? 36.310 3.199 -47.844 1.00 38.72 336 THR A O 1
ATOM 2709 N N . THR A 1 337 ? 38.312 3.065 -48.835 1.00 43.25 337 THR A N 1
ATOM 2710 C CA . THR A 1 337 ? 38.427 1.607 -48.799 1.00 43.25 337 THR A CA 1
ATOM 2711 C C . THR A 1 337 ? 38.772 1.196 -47.360 1.00 43.25 337 THR A C 1
ATOM 2713 O O . THR A 1 337 ? 39.834 1.559 -46.859 1.00 43.25 337 THR A O 1
ATOM 2716 N N . TYR A 1 338 ? 37.874 0.489 -46.665 1.00 49.50 338 TYR A N 1
ATOM 2717 C CA . TYR A 1 338 ? 38.013 0.093 -45.249 1.00 49.50 338 TYR A CA 1
ATOM 2718 C C . TYR A 1 338 ? 38.973 -1.093 -45.012 1.00 49.50 338 TYR A C 1
ATOM 2720 O O . TYR A 1 338 ? 38.658 -2.019 -44.254 1.00 49.50 338 TYR A O 1
ATOM 2728 N N . ASP A 1 339 ? 40.153 -1.072 -45.628 1.00 49.97 339 ASP A N 1
ATOM 2729 C CA . ASP A 1 339 ? 41.195 -2.061 -45.353 1.00 49.97 339 ASP A CA 1
ATOM 2730 C C . ASP A 1 339 ? 42.070 -1.565 -44.195 1.00 49.97 339 ASP A C 1
ATOM 2732 O O . ASP A 1 339 ? 42.852 -0.623 -44.321 1.00 49.97 339 ASP A O 1
ATOM 2736 N N . ALA A 1 340 ? 41.884 -2.175 -43.022 1.00 49.62 340 ALA A N 1
ATOM 2737 C CA . ALA A 1 340 ? 42.715 -1.914 -41.855 1.00 49.62 340 ALA A CA 1
ATOM 2738 C C . ALA A 1 340 ? 44.073 -2.629 -42.013 1.00 49.62 340 ALA A C 1
ATOM 2740 O O . ALA A 1 340 ? 44.084 -3.814 -42.353 1.00 49.62 340 ALA A O 1
ATOM 2741 N N . PRO A 1 341 ? 45.212 -1.962 -41.748 1.00 51.97 341 PRO A N 1
ATOM 2742 C CA . PRO A 1 341 ? 46.499 -2.641 -41.660 1.00 51.97 341 PRO A CA 1
ATOM 2743 C C . PRO A 1 341 ? 46.504 -3.608 -40.468 1.00 51.97 341 PRO A C 1
ATOM 2745 O O . PRO A 1 341 ? 45.985 -3.290 -39.398 1.00 51.97 341 PRO A O 1
ATOM 2748 N N . GLU A 1 342 ? 47.096 -4.788 -40.654 1.00 52.78 342 GLU A N 1
ATOM 2749 C CA . GLU A 1 342 ? 47.268 -5.819 -39.625 1.00 52.78 342 GLU A CA 1
ATOM 2750 C C . GLU A 1 342 ? 48.185 -5.306 -38.499 1.00 52.78 342 GLU A C 1
ATOM 2752 O O . GLU A 1 342 ? 49.398 -5.503 -38.524 1.00 52.78 342 GLU A O 1
ATOM 2757 N N . SER A 1 343 ? 47.634 -4.603 -37.508 1.00 56.00 343 SER A N 1
ATOM 2758 C CA . SER A 1 343 ? 48.379 -4.216 -36.308 1.00 56.00 343 SER A CA 1
ATOM 2759 C C . SER A 1 343 ? 47.974 -5.094 -35.133 1.00 56.00 343 SER A C 1
ATOM 2761 O O . SER A 1 343 ? 46.841 -5.029 -34.658 1.00 56.00 343 SER A O 1
ATOM 2763 N N . THR A 1 344 ? 48.913 -5.896 -34.640 1.00 61.56 344 THR A N 1
ATOM 2764 C CA . THR A 1 344 ? 48.798 -6.585 -33.352 1.00 61.56 344 THR A CA 1
ATOM 2765 C C . THR A 1 344 ? 48.788 -5.543 -32.233 1.00 61.56 344 THR A C 1
ATOM 2767 O O . THR A 1 344 ? 49.823 -4.945 -31.935 1.00 61.56 344 THR A O 1
ATOM 2770 N N . TYR A 1 345 ? 47.619 -5.285 -31.649 1.00 75.75 345 TYR A N 1
ATOM 2771 C CA . TYR A 1 345 ? 47.482 -4.428 -30.473 1.00 75.75 345 TYR A CA 1
ATOM 2772 C C . TYR A 1 345 ? 47.940 -5.161 -29.213 1.00 75.75 345 TYR A C 1
ATOM 2774 O O . TYR A 1 345 ? 47.825 -6.383 -29.114 1.00 75.75 345 TYR A O 1
ATOM 2782 N N . ASP A 1 346 ? 48.429 -4.404 -28.232 1.00 82.56 346 ASP A N 1
ATOM 2783 C CA . ASP A 1 346 ? 48.719 -4.952 -26.911 1.00 82.56 346 ASP A CA 1
ATOM 2784 C C . ASP A 1 346 ? 47.425 -5.476 -26.264 1.00 82.56 346 ASP A C 1
ATOM 2786 O O . ASP A 1 346 ? 46.344 -4.918 -26.482 1.00 82.56 346 ASP A O 1
ATOM 2790 N N . ALA A 1 347 ? 47.506 -6.553 -25.479 1.00 82.56 347 ALA A N 1
ATOM 2791 C CA . ALA A 1 347 ? 46.316 -7.291 -25.037 1.00 82.56 347 ALA A CA 1
ATOM 2792 C C . ALA A 1 347 ? 45.327 -6.426 -24.232 1.00 82.56 347 ALA A C 1
ATOM 2794 O O . ALA A 1 347 ? 44.113 -6.594 -24.377 1.00 82.56 347 ALA A O 1
ATOM 2795 N N . GLU A 1 348 ? 45.849 -5.499 -23.424 1.00 85.06 348 GLU A N 1
ATOM 2796 C CA . GLU A 1 348 ? 45.067 -4.525 -22.653 1.00 85.06 348 GLU A CA 1
ATOM 2797 C C . GLU A 1 348 ? 44.444 -3.459 -23.561 1.00 85.06 348 GLU A C 1
ATOM 2799 O O . GLU A 1 348 ? 43.255 -3.162 -23.453 1.00 85.06 348 GLU A O 1
ATOM 2804 N N . ALA A 1 349 ? 45.212 -2.927 -24.517 1.00 86.94 349 ALA A N 1
ATOM 2805 C CA . ALA A 1 349 ? 44.724 -1.935 -25.472 1.00 86.94 349 ALA A CA 1
ATOM 2806 C C . ALA A 1 349 ? 43.590 -2.498 -26.344 1.00 86.94 349 ALA A C 1
ATOM 2808 O O . ALA A 1 349 ? 42.604 -1.806 -26.600 1.00 86.94 349 ALA A O 1
ATOM 2809 N N . ALA A 1 350 ? 43.697 -3.765 -26.752 1.00 89.50 350 ALA A N 1
ATOM 2810 C CA . ALA A 1 350 ? 42.651 -4.455 -27.495 1.00 89.50 350 ALA A CA 1
ATOM 2811 C C . ALA A 1 350 ? 41.369 -4.633 -26.662 1.00 89.50 350 ALA A C 1
ATOM 2813 O O . ALA A 1 350 ? 40.267 -4.444 -27.175 1.00 89.50 350 ALA A O 1
ATOM 2814 N N . GLU A 1 351 ? 41.497 -4.925 -25.364 1.00 90.81 351 GLU A N 1
ATOM 2815 C CA . GLU A 1 351 ? 40.347 -5.042 -24.461 1.00 90.81 351 GLU A CA 1
ATOM 2816 C C . GLU A 1 351 ? 39.646 -3.693 -24.253 1.00 90.81 351 GLU A C 1
ATOM 2818 O O . GLU A 1 351 ? 38.416 -3.614 -24.315 1.00 90.81 351 GLU A O 1
ATOM 2823 N N . PHE A 1 352 ? 40.415 -2.615 -24.064 1.00 92.69 352 PHE A N 1
ATOM 2824 C CA . PHE A 1 352 ? 39.865 -1.264 -23.959 1.00 92.69 352 PHE A CA 1
ATOM 2825 C C . PHE A 1 352 ? 39.161 -0.832 -25.245 1.00 92.69 352 PHE A C 1
ATOM 2827 O O . PHE A 1 352 ? 38.065 -0.280 -25.177 1.00 92.69 352 PHE A O 1
ATOM 2834 N N . LEU A 1 353 ? 39.746 -1.119 -26.412 1.00 93.38 353 LEU A N 1
ATOM 2835 C CA . LEU A 1 353 ? 39.129 -0.829 -27.708 1.00 93.38 353 LEU A CA 1
ATOM 2836 C C . LEU A 1 353 ? 37.822 -1.600 -27.905 1.00 93.38 353 LEU A C 1
ATOM 2838 O O . LEU A 1 353 ? 36.849 -1.026 -28.393 1.00 93.38 353 LEU A O 1
ATOM 2842 N N . TYR A 1 354 ? 37.779 -2.869 -27.495 1.00 94.69 354 TYR A N 1
ATOM 2843 C CA . TYR A 1 354 ? 36.579 -3.692 -27.604 1.00 94.69 354 TYR A CA 1
ATOM 2844 C C . TYR A 1 354 ? 35.456 -3.154 -26.705 1.00 94.69 354 TYR A C 1
ATOM 2846 O O . TYR A 1 354 ? 34.352 -2.901 -27.183 1.00 94.69 354 TYR A O 1
ATOM 2854 N N . LYS A 1 355 ? 35.762 -2.873 -25.429 1.00 95.62 355 LYS A N 1
ATOM 2855 C CA . LYS A 1 355 ? 34.812 -2.291 -24.464 1.00 95.62 355 LYS A CA 1
ATOM 2856 C C . LYS A 1 355 ? 34.330 -0.899 -24.873 1.00 95.62 355 LYS A C 1
ATOM 2858 O O . LYS A 1 355 ? 33.152 -0.590 -24.711 1.00 95.62 355 LYS A O 1
ATOM 2863 N N . ALA A 1 356 ? 35.217 -0.065 -25.415 1.00 93.69 356 ALA A N 1
ATOM 2864 C CA . ALA A 1 356 ? 34.844 1.241 -25.951 1.00 93.69 356 ALA A CA 1
ATOM 2865 C C . ALA A 1 356 ? 33.871 1.090 -27.130 1.00 93.69 356 ALA A C 1
ATOM 2867 O O . ALA A 1 356 ? 32.838 1.754 -27.153 1.00 93.69 356 ALA A O 1
ATOM 2868 N N . GLY A 1 357 ? 34.152 0.165 -28.055 1.00 95.38 357 GLY A N 1
ATOM 2869 C CA . GLY A 1 357 ? 33.249 -0.166 -29.157 1.00 95.38 357 GLY A CA 1
ATOM 2870 C C . GLY A 1 357 ? 31.869 -0.617 -28.672 1.00 95.38 357 GLY A C 1
ATOM 2871 O O . GLY A 1 357 ? 30.863 -0.123 -29.171 1.00 95.38 357 GLY A O 1
ATOM 2872 N N . GLU A 1 358 ? 31.803 -1.497 -27.668 1.00 94.56 358 GLU A N 1
ATOM 2873 C CA . GLU A 1 358 ? 30.532 -1.934 -27.068 1.00 94.56 358 GLU A CA 1
ATOM 2874 C C . GLU A 1 358 ? 29.777 -0.779 -26.400 1.00 94.56 358 GLU A C 1
ATOM 2876 O O . GLU A 1 358 ? 28.562 -0.675 -26.556 1.00 94.56 358 GLU A O 1
ATOM 2881 N N . SER A 1 359 ? 30.488 0.119 -25.711 1.00 93.94 359 SER A N 1
ATOM 2882 C CA . SER A 1 359 ? 29.890 1.312 -25.106 1.00 93.94 359 SER A CA 1
ATOM 2883 C C . SER A 1 359 ? 29.277 2.232 -26.162 1.00 93.94 359 SER A C 1
ATOM 2885 O O . SER A 1 359 ? 28.123 2.625 -26.015 1.00 93.94 359 SER A O 1
ATOM 2887 N N . TYR A 1 360 ? 30.013 2.550 -27.234 1.00 94.81 360 TYR A N 1
ATOM 2888 C CA . TYR A 1 360 ? 29.500 3.389 -28.324 1.00 94.81 360 TYR A CA 1
ATOM 2889 C C . TYR A 1 360 ? 28.323 2.732 -29.047 1.00 94.81 360 TYR A C 1
ATOM 2891 O O . TYR A 1 360 ? 27.327 3.387 -29.357 1.00 94.81 360 TYR A O 1
ATOM 2899 N N . PHE A 1 361 ? 28.399 1.419 -29.261 1.00 94.69 361 PHE A N 1
ATOM 2900 C CA . PHE A 1 361 ? 27.315 0.659 -29.869 1.00 94.69 361 PHE A CA 1
ATOM 2901 C C . PHE A 1 361 ? 26.048 0.687 -28.999 1.00 94.69 361 PHE A C 1
ATOM 2903 O O . PHE A 1 361 ? 24.957 0.915 -29.515 1.00 94.69 361 PHE A O 1
ATOM 2910 N N . ALA A 1 362 ? 26.184 0.534 -27.677 1.00 91.69 362 ALA A N 1
ATOM 2911 C CA . ALA A 1 362 ? 25.068 0.607 -26.733 1.00 91.69 362 ALA A CA 1
ATOM 2912 C C . ALA A 1 362 ? 24.417 2.001 -26.669 1.00 91.69 362 ALA A C 1
ATOM 2914 O O . ALA A 1 362 ? 23.223 2.110 -26.394 1.00 91.69 362 ALA A O 1
ATOM 2915 N N . THR A 1 363 ? 25.171 3.067 -26.954 1.00 90.25 363 THR A N 1
ATOM 2916 C CA . THR A 1 363 ? 24.651 4.442 -27.033 1.00 90.25 363 THR A CA 1
ATOM 2917 C C . THR A 1 363 ? 24.120 4.825 -28.420 1.00 90.25 363 THR A C 1
ATOM 2919 O O . THR A 1 363 ? 23.793 5.990 -28.630 1.00 90.25 363 THR A O 1
ATOM 2922 N N . ASN A 1 364 ? 24.006 3.874 -29.359 1.00 92.06 364 ASN A N 1
ATOM 2923 C CA . ASN A 1 364 ? 23.648 4.098 -30.770 1.00 92.06 364 ASN A CA 1
ATOM 2924 C C . ASN A 1 364 ? 24.601 5.049 -31.526 1.00 92.06 364 ASN A C 1
ATOM 2926 O O . ASN A 1 364 ? 24.224 5.636 -32.540 1.00 92.06 364 ASN A O 1
ATOM 2930 N N . ASP A 1 365 ? 25.840 5.192 -31.055 1.00 92.00 365 ASP A N 1
ATOM 2931 C CA . ASP A 1 365 ? 26.879 6.000 -31.693 1.00 92.00 365 ASP A CA 1
ATOM 2932 C C . ASP A 1 365 ? 27.723 5.116 -32.626 1.00 92.00 365 ASP A C 1
ATOM 2934 O O . ASP A 1 365 ? 28.856 4.719 -32.336 1.00 92.00 365 ASP A O 1
ATOM 2938 N N . PHE A 1 366 ? 27.114 4.717 -33.745 1.00 93.69 366 PHE A N 1
ATOM 2939 C CA . PHE A 1 366 ? 27.715 3.752 -34.672 1.00 93.69 366 PHE A CA 1
ATOM 2940 C C . PHE A 1 366 ? 28.938 4.309 -35.410 1.00 93.69 366 PHE A C 1
ATOM 2942 O O . PHE A 1 366 ? 29.845 3.539 -35.735 1.00 93.69 366 PHE A O 1
ATOM 2949 N N . GLU A 1 367 ? 28.991 5.629 -35.618 1.00 90.62 367 GLU A N 1
ATOM 2950 C CA . GLU A 1 367 ? 30.117 6.317 -36.257 1.00 90.62 367 GLU A CA 1
ATOM 2951 C C . GLU A 1 367 ? 31.406 6.138 -35.444 1.00 90.62 367 GLU A C 1
ATOM 2953 O O . GLU A 1 367 ? 32.453 5.819 -36.012 1.00 90.62 367 GLU A O 1
ATOM 2958 N N . ASN A 1 368 ? 31.316 6.239 -34.112 1.00 92.12 368 ASN A N 1
ATOM 2959 C CA . ASN A 1 368 ? 32.450 6.021 -33.212 1.00 92.12 368 ASN A CA 1
ATOM 2960 C C . ASN A 1 368 ? 32.688 4.538 -32.876 1.00 92.12 368 ASN A C 1
ATOM 2962 O O . ASN A 1 368 ? 33.830 4.134 -32.648 1.00 92.12 368 ASN A O 1
ATOM 2966 N N . ALA A 1 369 ? 31.653 3.691 -32.904 1.00 94.44 369 ALA A N 1
ATOM 2967 C CA . ALA A 1 369 ? 31.797 2.253 -32.657 1.00 94.44 369 ALA A CA 1
ATOM 2968 C C . ALA A 1 369 ? 32.559 1.522 -33.782 1.00 94.44 369 ALA A C 1
ATOM 2970 O O . ALA A 1 369 ? 33.389 0.643 -33.526 1.00 94.44 369 ALA A O 1
ATOM 2971 N N . MET A 1 370 ? 32.305 1.888 -35.042 1.00 93.50 370 MET A N 1
ATOM 2972 C CA . MET A 1 370 ? 32.926 1.263 -36.214 1.00 93.50 370 MET A CA 1
ATOM 2973 C C . MET A 1 370 ? 34.460 1.245 -36.205 1.00 93.50 370 MET A C 1
ATOM 2975 O O . MET A 1 370 ? 35.020 0.163 -36.403 1.00 93.50 370 MET A O 1
ATOM 2979 N N . PRO A 1 371 ? 35.177 2.365 -35.987 1.00 92.44 371 PRO A N 1
ATOM 2980 C CA . PRO A 1 371 ? 36.637 2.356 -35.991 1.00 92.44 371 PRO A CA 1
ATOM 2981 C C . PRO A 1 371 ? 37.224 1.502 -34.861 1.00 92.44 371 PRO A C 1
ATOM 2983 O O . PRO A 1 371 ? 38.281 0.901 -35.055 1.00 92.44 371 PRO A O 1
ATOM 2986 N N . CYS A 1 372 ? 36.549 1.392 -33.711 1.00 93.38 372 CYS A N 1
ATOM 2987 C CA . CYS A 1 372 ? 36.963 0.506 -32.620 1.00 93.38 372 CYS A CA 1
ATOM 2988 C C . CYS A 1 372 ? 36.916 -0.965 -33.050 1.00 93.38 372 CYS A C 1
ATOM 2990 O O . CYS A 1 372 ? 37.905 -1.684 -32.906 1.00 93.38 372 CYS A O 1
ATOM 2992 N N . PHE A 1 373 ? 35.804 -1.403 -33.645 1.00 95.38 373 PHE A N 1
ATOM 2993 C CA . PHE A 1 373 ? 35.666 -2.786 -34.100 1.00 95.38 373 PHE A CA 1
ATOM 2994 C C . PHE A 1 373 ? 36.497 -3.094 -35.349 1.00 95.38 373 PHE A C 1
ATOM 2996 O O . PHE A 1 373 ? 37.044 -4.189 -35.455 1.00 95.38 373 PHE A O 1
ATOM 3003 N N . ASN A 1 374 ? 36.664 -2.135 -36.264 1.00 93.50 374 ASN A N 1
ATOM 3004 C CA . ASN A 1 374 ? 37.476 -2.314 -37.469 1.00 93.50 374 ASN A CA 1
ATOM 3005 C C . ASN A 1 374 ? 38.947 -2.600 -37.136 1.00 93.50 374 ASN A C 1
ATOM 3007 O O . ASN A 1 374 ? 39.583 -3.406 -37.806 1.00 93.50 374 ASN A O 1
ATOM 3011 N N . LYS A 1 375 ? 39.473 -1.985 -36.069 1.00 92.00 375 LYS A N 1
ATOM 3012 C CA . LYS A 1 375 ? 40.830 -2.245 -35.565 1.00 92.00 375 LYS A CA 1
ATOM 3013 C C . LYS A 1 375 ? 40.998 -3.660 -35.008 1.00 92.00 375 LYS A C 1
ATOM 3015 O O . LYS A 1 375 ? 42.093 -4.203 -35.050 1.00 92.00 375 LYS A O 1
ATOM 3020 N N . LEU A 1 376 ? 39.919 -4.258 -34.504 1.00 92.12 376 LEU A N 1
ATOM 3021 C CA . LEU A 1 376 ? 39.942 -5.563 -33.842 1.00 92.12 376 LEU A CA 1
ATOM 3022 C C . LEU A 1 376 ? 39.420 -6.710 -34.714 1.00 92.12 376 LEU A C 1
ATOM 3024 O O . LEU A 1 376 ? 39.603 -7.867 -34.355 1.00 92.12 376 LEU A O 1
ATOM 3028 N N . LYS A 1 377 ? 38.792 -6.434 -35.866 1.00 90.19 377 LYS A N 1
ATOM 3029 C CA . LYS A 1 377 ? 38.136 -7.463 -36.698 1.00 90.19 377 LYS A CA 1
ATOM 3030 C C . LYS A 1 377 ? 39.087 -8.536 -37.247 1.00 90.19 377 LYS A C 1
ATOM 3032 O O . LYS A 1 377 ? 38.618 -9.595 -37.659 1.00 90.19 377 LYS A O 1
ATOM 3037 N N . ALA A 1 378 ? 40.388 -8.245 -37.288 1.00 86.25 378 ALA A N 1
ATOM 3038 C CA . ALA A 1 378 ? 41.437 -9.170 -37.711 1.00 86.25 378 ALA A CA 1
ATOM 3039 C C . ALA A 1 378 ? 42.044 -9.978 -36.546 1.00 86.25 378 ALA A C 1
ATOM 3041 O O . ALA A 1 378 ? 42.745 -10.955 -36.799 1.00 86.25 378 ALA A O 1
ATOM 3042 N N . ASP A 1 379 ? 41.781 -9.600 -35.290 1.00 86.50 379 ASP A N 1
ATOM 3043 C CA . ASP A 1 379 ? 42.353 -10.252 -34.110 1.00 86.50 379 ASP A CA 1
ATOM 3044 C C . ASP A 1 379 ? 41.579 -11.543 -33.763 1.00 86.50 379 ASP A C 1
ATOM 3046 O O . ASP A 1 379 ? 40.388 -11.480 -33.427 1.00 86.50 379 ASP A O 1
ATOM 3050 N N . PRO A 1 380 ? 42.229 -12.727 -33.781 1.00 86.12 380 PRO A N 1
ATOM 3051 C CA . PRO A 1 380 ? 41.594 -13.993 -33.416 1.00 86.12 380 PRO A CA 1
ATOM 3052 C C . PRO A 1 380 ? 41.064 -14.047 -31.977 1.00 86.12 380 PRO A C 1
ATOM 3054 O O . PRO A 1 380 ? 40.181 -14.857 -31.697 1.00 86.12 380 PRO A O 1
ATOM 3057 N N . LYS A 1 381 ? 41.586 -13.218 -31.059 1.00 89.44 381 LYS A N 1
ATOM 3058 C CA . LYS A 1 381 ? 41.135 -13.155 -29.658 1.00 89.44 381 LYS A CA 1
ATOM 3059 C C . LYS A 1 381 ? 39.754 -12.508 -29.522 1.00 89.44 381 LYS A C 1
ATOM 3061 O O . LYS A 1 381 ? 39.041 -12.798 -28.564 1.00 89.44 381 LYS A O 1
ATOM 3066 N N . TYR A 1 382 ? 39.358 -11.678 -30.488 1.00 90.94 382 TYR A N 1
ATOM 3067 C CA . TYR A 1 382 ? 38.083 -10.961 -30.496 1.00 90.94 382 TYR A CA 1
ATOM 3068 C C . TYR A 1 382 ? 37.250 -11.323 -31.734 1.00 90.94 382 TYR A C 1
ATOM 3070 O O . TYR A 1 382 ? 36.896 -10.446 -32.525 1.00 90.94 382 TYR A O 1
ATOM 3078 N N . PRO A 1 383 ? 36.848 -12.598 -31.905 1.00 88.56 383 PRO A N 1
ATOM 3079 C CA . PRO A 1 383 ? 36.124 -13.034 -33.100 1.00 88.56 383 PRO A CA 1
ATOM 3080 C C . PRO A 1 383 ? 34.800 -12.277 -33.291 1.00 88.56 383 PRO A C 1
ATOM 3082 O O . PRO A 1 383 ? 34.369 -12.031 -34.418 1.00 88.56 383 PRO A O 1
ATOM 3085 N N . ARG A 1 384 ? 34.178 -11.836 -32.188 1.00 92.44 384 ARG A N 1
ATOM 3086 C CA . ARG A 1 384 ? 32.938 -11.048 -32.188 1.00 92.44 384 ARG A CA 1
ATOM 3087 C C . ARG A 1 384 ? 33.118 -9.594 -32.626 1.00 92.44 384 ARG A C 1
ATOM 3089 O O . ARG A 1 384 ? 32.132 -8.977 -33.018 1.00 92.44 384 ARG A O 1
ATOM 3096 N N . ALA A 1 385 ? 34.337 -9.050 -32.646 1.00 94.06 385 ALA A N 1
ATOM 3097 C CA . ALA A 1 385 ? 34.570 -7.691 -33.138 1.00 94.06 385 ALA A CA 1
ATOM 3098 C C . ALA A 1 385 ? 34.164 -7.553 -34.612 1.00 94.06 385 ALA A C 1
ATOM 3100 O O . ALA A 1 385 ? 33.533 -6.571 -34.992 1.00 94.06 385 ALA A O 1
ATOM 3101 N N . LYS A 1 386 ? 34.429 -8.578 -35.434 1.00 94.38 386 LYS A N 1
ATOM 3102 C CA . LYS A 1 386 ? 34.014 -8.598 -36.844 1.00 94.38 386 LYS A CA 1
ATOM 3103 C C . LYS A 1 386 ? 32.490 -8.632 -37.012 1.00 94.38 386 LYS A C 1
ATOM 3105 O O . LYS A 1 386 ? 31.950 -7.973 -37.897 1.00 94.38 386 LYS A O 1
ATOM 3110 N N . TYR A 1 387 ? 31.795 -9.350 -36.132 1.00 96.00 387 TYR A N 1
ATOM 3111 C CA . TYR A 1 387 ? 30.333 -9.363 -36.081 1.00 96.00 387 TYR A CA 1
ATOM 3112 C C . TYR A 1 387 ? 29.758 -7.994 -35.687 1.00 96.00 387 TYR A C 1
ATOM 3114 O O . TYR A 1 387 ? 28.889 -7.468 -36.383 1.00 96.00 387 TYR A O 1
ATOM 3122 N N . MET A 1 388 ? 30.286 -7.379 -34.624 1.00 96.25 388 MET A N 1
ATOM 3123 C CA . MET A 1 388 ? 29.861 -6.047 -34.178 1.00 96.25 388 MET A CA 1
ATOM 3124 C C . MET A 1 388 ? 30.145 -4.965 -35.230 1.00 96.25 388 MET A C 1
ATOM 3126 O O . MET A 1 388 ? 29.314 -4.085 -35.449 1.00 96.25 388 MET A O 1
ATOM 3130 N N . PHE A 1 389 ? 31.265 -5.071 -35.952 1.00 96.31 389 PHE A N 1
ATOM 3131 C CA . PHE A 1 389 ? 31.570 -4.204 -37.092 1.00 96.31 389 PHE A CA 1
ATOM 3132 C C . PHE A 1 389 ? 30.509 -4.315 -38.199 1.00 96.31 389 PHE A C 1
ATOM 3134 O O . PHE A 1 389 ? 30.008 -3.299 -38.683 1.00 96.31 389 PHE A O 1
ATOM 3141 N N . ALA A 1 390 ? 30.106 -5.539 -38.559 1.00 95.88 390 ALA A N 1
ATOM 3142 C CA . ALA A 1 390 ? 29.059 -5.765 -39.553 1.00 95.88 390 ALA A CA 1
ATOM 3143 C C . ALA A 1 390 ? 27.693 -5.210 -39.106 1.00 95.88 390 ALA A C 1
ATOM 3145 O O . ALA A 1 390 ? 26.966 -4.645 -39.924 1.00 95.88 390 ALA A O 1
ATOM 3146 N N . LEU A 1 391 ? 27.345 -5.322 -37.819 1.00 95.25 391 LEU A N 1
ATOM 3147 C CA . LEU A 1 391 ? 26.124 -4.721 -37.271 1.00 95.25 391 LEU A CA 1
ATOM 3148 C C . LEU A 1 391 ? 26.161 -3.191 -37.302 1.00 95.25 391 LEU A C 1
ATOM 3150 O O . LEU A 1 391 ? 25.164 -2.574 -37.671 1.00 95.25 391 LEU A O 1
ATOM 3154 N N . ALA A 1 392 ? 27.296 -2.580 -36.961 1.00 95.31 392 ALA A N 1
ATOM 3155 C CA . ALA A 1 392 ? 27.442 -1.128 -36.994 1.00 95.31 392 ALA A CA 1
ATOM 3156 C C . ALA A 1 392 ? 27.313 -0.589 -38.432 1.00 95.31 392 ALA A C 1
ATOM 3158 O O . ALA A 1 392 ? 26.548 0.343 -38.670 1.00 95.31 392 ALA A O 1
ATOM 3159 N N . LEU A 1 393 ? 27.934 -1.257 -39.417 1.00 94.00 393 LEU A N 1
ATOM 3160 C CA . LEU A 1 393 ? 27.740 -0.961 -40.845 1.00 94.00 393 LEU A CA 1
ATOM 3161 C C . LEU A 1 393 ? 26.267 -1.062 -41.265 1.00 94.00 393 LEU A C 1
ATOM 3163 O O . LEU A 1 393 ? 25.763 -0.228 -42.019 1.00 94.00 393 LEU A O 1
ATOM 3167 N N . CYS A 1 394 ? 25.567 -2.080 -40.761 1.00 93.81 394 CYS A N 1
ATOM 3168 C CA . CYS A 1 394 ? 24.149 -2.291 -41.018 1.00 93.81 394 CYS A CA 1
ATOM 3169 C C . CYS A 1 394 ? 23.290 -1.158 -40.428 1.00 93.81 394 CYS A C 1
ATOM 3171 O O . CYS A 1 394 ? 22.364 -0.680 -41.083 1.00 93.81 394 CYS A O 1
ATOM 3173 N N . ALA A 1 395 ? 23.616 -0.688 -39.222 1.00 91.19 395 ALA A N 1
ATOM 3174 C CA . ALA A 1 395 ? 22.930 0.425 -38.571 1.00 91.19 395 ALA A CA 1
ATOM 3175 C C . ALA A 1 395 ? 23.159 1.765 -39.293 1.00 91.19 395 ALA A C 1
ATOM 3177 O O . ALA A 1 395 ? 22.231 2.564 -39.401 1.00 91.19 395 ALA A O 1
ATOM 3178 N N . MET A 1 396 ? 24.344 1.975 -39.878 1.00 90.25 396 MET A N 1
ATOM 3179 C CA . MET A 1 396 ? 24.636 3.150 -40.714 1.00 90.25 396 MET A CA 1
ATOM 3180 C C . MET A 1 396 ? 24.057 3.067 -42.140 1.00 90.25 396 MET A C 1
ATOM 3182 O O . MET A 1 396 ? 24.239 3.978 -42.947 1.00 90.25 396 MET A O 1
ATOM 3186 N N . GLY A 1 397 ? 23.362 1.979 -42.488 1.00 89.25 397 GLY A N 1
ATOM 3187 C CA . GLY A 1 397 ? 22.752 1.801 -43.808 1.00 89.25 397 GLY A CA 1
ATOM 3188 C C . GLY A 1 397 ? 23.708 1.310 -44.901 1.00 89.25 397 GLY A C 1
ATOM 3189 O O . GLY A 1 397 ? 23.307 1.228 -46.064 1.00 89.25 397 GLY A O 1
ATOM 3190 N N . ASN A 1 398 ? 24.945 0.936 -44.563 1.00 91.69 398 ASN A N 1
ATOM 3191 C CA . ASN A 1 398 ? 25.913 0.362 -45.499 1.00 91.69 398 ASN A CA 1
ATOM 3192 C C . ASN A 1 398 ? 25.729 -1.165 -45.608 1.00 91.69 398 ASN A C 1
ATOM 3194 O O . ASN A 1 398 ? 26.578 -1.973 -45.223 1.00 91.69 398 ASN A O 1
ATOM 3198 N N . CYS A 1 399 ? 24.557 -1.579 -46.106 1.00 90.38 399 CYS A N 1
ATOM 3199 C CA . CYS A 1 399 ? 24.135 -2.982 -46.074 1.00 90.38 399 CYS A CA 1
ATOM 3200 C C . CYS A 1 399 ? 25.027 -3.890 -46.944 1.00 90.38 399 CYS A C 1
ATOM 3202 O O . CYS A 1 399 ? 25.229 -5.062 -46.630 1.00 90.38 399 CYS A O 1
ATOM 3204 N N . THR A 1 400 ? 25.564 -3.384 -48.056 1.00 90.50 400 THR A N 1
ATOM 3205 C CA . THR A 1 400 ? 26.402 -4.177 -48.970 1.00 90.50 400 THR A CA 1
ATOM 3206 C C . THR A 1 400 ? 27.701 -4.619 -48.309 1.00 90.50 400 THR A C 1
ATOM 3208 O O . THR A 1 400 ? 28.057 -5.798 -48.394 1.00 90.50 400 THR A O 1
ATOM 3211 N N . GLU A 1 401 ? 28.371 -3.708 -47.603 1.00 91.25 401 GLU A N 1
ATOM 3212 C CA . GLU A 1 401 ? 29.602 -4.016 -46.874 1.00 91.25 401 GLU A CA 1
ATOM 3213 C C . GLU A 1 401 ? 29.315 -4.835 -45.618 1.00 91.25 401 GLU A C 1
ATOM 3215 O O . GLU A 1 401 ? 29.984 -5.844 -45.392 1.00 91.25 401 GLU A O 1
ATOM 3220 N N . ALA A 1 402 ? 28.246 -4.507 -44.881 1.00 93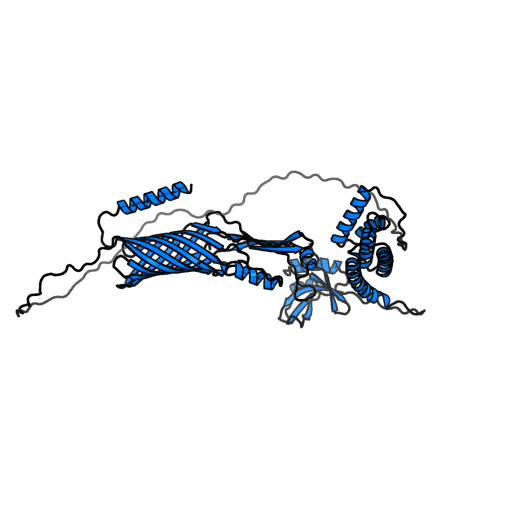.94 402 ALA A N 1
ATOM 3221 C CA . ALA A 1 402 ? 27.799 -5.292 -43.729 1.00 93.94 402 ALA A CA 1
ATOM 3222 C C . ALA A 1 402 ? 27.610 -6.777 -44.084 1.00 93.94 402 ALA A C 1
ATOM 3224 O O . ALA A 1 402 ? 28.084 -7.666 -43.376 1.00 93.94 402 ALA A O 1
ATOM 3225 N N . LYS A 1 403 ? 26.963 -7.066 -45.225 1.00 94.44 403 LYS A N 1
ATOM 3226 C CA . LYS A 1 403 ? 26.745 -8.441 -45.699 1.00 94.44 403 LYS A CA 1
ATOM 3227 C C . LYS A 1 403 ? 28.052 -9.156 -46.039 1.00 94.44 403 LYS A C 1
ATOM 3229 O O . LYS A 1 403 ? 28.166 -10.359 -45.795 1.00 94.44 403 LYS A O 1
ATOM 3234 N N . LYS A 1 404 ? 29.015 -8.447 -46.636 1.00 94.69 404 LYS A N 1
ATOM 3235 C CA . LYS A 1 404 ? 30.334 -9.000 -46.975 1.00 94.69 404 LYS A CA 1
ATOM 3236 C C . LYS A 1 404 ? 31.084 -9.391 -45.700 1.00 94.69 404 LYS A C 1
ATOM 3238 O O . LYS A 1 404 ? 31.494 -10.543 -45.577 1.00 94.69 404 LYS A O 1
ATOM 3243 N N . GLU A 1 405 ? 31.175 -8.469 -44.747 1.00 93.62 405 GLU A N 1
ATOM 3244 C CA . GLU A 1 405 ? 31.880 -8.663 -43.474 1.00 93.62 405 GLU A CA 1
ATOM 3245 C C . GLU A 1 405 ? 31.249 -9.782 -42.636 1.00 93.62 405 GLU A C 1
ATOM 3247 O O . GLU A 1 405 ? 31.953 -10.672 -42.149 1.00 93.62 405 GLU A O 1
ATOM 3252 N N . TYR A 1 406 ? 29.914 -9.825 -42.559 1.00 95.38 406 TYR A N 1
ATOM 3253 C CA . TYR A 1 406 ? 29.205 -10.904 -41.874 1.00 95.38 406 TYR A CA 1
ATOM 3254 C C . TYR A 1 406 ? 29.434 -12.269 -42.535 1.00 95.38 406 TYR A C 1
ATOM 3256 O O . TYR A 1 406 ? 29.667 -13.261 -41.848 1.00 95.38 406 TYR A O 1
ATOM 3264 N N . LYS A 1 407 ? 29.424 -12.346 -43.874 1.00 94.25 407 LYS A N 1
ATOM 3265 C CA . LYS A 1 407 ? 29.687 -13.605 -44.591 1.00 94.25 407 LYS A CA 1
ATOM 3266 C C . LYS A 1 407 ? 31.096 -14.128 -44.321 1.00 94.25 407 LYS A C 1
ATOM 3268 O O . LYS A 1 407 ? 31.303 -15.339 -44.307 1.00 94.25 407 LYS A O 1
ATOM 3273 N N . GLU A 1 408 ? 32.069 -13.244 -44.143 1.00 91.50 408 GLU A N 1
ATOM 3274 C CA . GLU A 1 408 ? 33.419 -13.641 -43.751 1.00 91.50 408 GLU A CA 1
ATOM 3275 C C . GLU A 1 408 ? 33.479 -14.104 -42.293 1.00 91.50 408 GLU A C 1
ATOM 3277 O O . GLU A 1 408 ? 34.085 -15.140 -42.030 1.00 91.50 408 GLU A O 1
ATOM 3282 N N . PHE A 1 409 ? 32.802 -13.408 -41.374 1.00 94.75 409 PHE A N 1
ATOM 3283 C CA . PHE A 1 409 ? 32.656 -13.836 -39.978 1.00 94.75 409 PHE A CA 1
ATOM 3284 C C . PHE A 1 409 ? 32.001 -15.224 -39.864 1.00 94.75 409 PHE A C 1
ATOM 3286 O O . PHE A 1 409 ? 32.538 -16.112 -39.210 1.00 94.75 409 PHE A O 1
ATOM 3293 N N . ALA A 1 410 ? 30.893 -15.459 -40.571 1.00 92.00 410 ALA A N 1
ATOM 3294 C CA . ALA A 1 410 ? 30.161 -16.726 -40.535 1.00 92.00 410 ALA A CA 1
ATOM 3295 C C . ALA A 1 410 ? 30.965 -17.921 -41.087 1.00 92.00 410 ALA A C 1
ATOM 3297 O O . ALA A 1 410 ? 30.668 -19.069 -40.766 1.00 92.00 410 ALA A O 1
ATOM 3298 N N . LYS A 1 411 ? 31.992 -17.683 -41.916 1.00 92.56 411 LYS A N 1
ATOM 3299 C CA . LYS A 1 411 ? 32.893 -18.748 -42.390 1.00 92.56 411 LYS A CA 1
ATOM 3300 C C . LYS A 1 411 ? 33.892 -19.189 -41.323 1.00 92.56 411 LYS A C 1
ATOM 3302 O O . LYS A 1 411 ? 34.272 -20.361 -41.303 1.00 92.56 411 LYS A O 1
ATOM 3307 N N . THR A 1 412 ? 34.368 -18.255 -40.502 1.00 89.88 412 THR A N 1
ATOM 3308 C CA . THR A 1 412 ? 35.442 -18.500 -39.531 1.00 89.88 412 THR A CA 1
ATOM 3309 C C . THR A 1 412 ? 34.910 -18.831 -38.139 1.00 89.88 412 THR A C 1
ATOM 3311 O O . THR A 1 412 ? 35.531 -19.621 -37.432 1.00 89.88 412 THR A O 1
ATOM 3314 N N . TYR A 1 413 ? 33.748 -18.299 -37.757 1.00 93.12 413 TYR A N 1
ATOM 3315 C CA . TYR A 1 413 ? 33.154 -18.487 -36.436 1.00 93.12 413 TYR A CA 1
ATOM 3316 C C . TYR A 1 413 ? 32.321 -19.775 -36.347 1.00 93.12 413 TYR A C 1
ATOM 3318 O O . TYR A 1 413 ? 31.379 -19.970 -37.114 1.00 93.12 413 TYR A O 1
ATOM 3326 N N . LYS A 1 414 ? 32.663 -20.667 -35.407 1.00 89.31 414 LYS A N 1
ATOM 3327 C CA . LYS A 1 414 ? 32.033 -21.997 -35.238 1.00 89.31 414 LYS A CA 1
ATOM 3328 C C . LYS A 1 414 ? 31.540 -22.280 -33.814 1.00 89.31 414 LYS A C 1
ATOM 3330 O O . LYS A 1 414 ? 31.383 -23.440 -33.437 1.00 89.31 414 LYS A O 1
ATOM 3335 N N . GLU A 1 415 ? 31.323 -21.245 -33.010 1.00 91.12 415 GLU A N 1
ATOM 3336 C CA . GLU A 1 415 ? 30.820 -21.412 -31.643 1.00 91.12 415 GLU A CA 1
ATOM 3337 C C . GLU A 1 415 ? 29.318 -21.764 -31.613 1.00 91.12 415 GLU A C 1
ATOM 3339 O O . GLU A 1 415 ? 28.604 -21.704 -32.623 1.00 91.12 415 GLU A O 1
ATOM 3344 N N . THR A 1 416 ? 28.834 -22.188 -30.441 1.00 87.69 416 THR A N 1
ATOM 3345 C CA . THR A 1 416 ? 27.470 -22.713 -30.232 1.00 87.69 416 THR A CA 1
ATOM 3346 C C . THR A 1 416 ? 26.362 -21.688 -30.477 1.00 87.69 416 THR A C 1
ATOM 3348 O O . THR A 1 416 ? 25.221 -22.061 -30.731 1.00 87.69 416 THR A O 1
ATOM 3351 N N . ASP A 1 417 ? 26.687 -20.402 -30.402 1.00 89.25 417 ASP A N 1
ATOM 3352 C CA . ASP A 1 417 ? 25.797 -19.256 -30.599 1.00 89.25 417 ASP A CA 1
ATOM 3353 C C . ASP A 1 417 ? 25.757 -18.749 -32.051 1.00 89.25 417 ASP A C 1
ATOM 3355 O O . ASP A 1 417 ? 24.992 -17.834 -32.353 1.00 89.25 417 ASP A O 1
ATOM 3359 N N . SER A 1 418 ? 26.511 -19.361 -32.971 1.00 87.69 418 SER A N 1
ATOM 3360 C CA . SER A 1 418 ? 26.548 -18.997 -34.399 1.00 87.69 418 SER A CA 1
ATOM 3361 C C . SER A 1 418 ? 25.157 -18.843 -35.030 1.00 87.69 418 SER A C 1
ATOM 3363 O O . SER A 1 418 ? 24.885 -17.837 -35.685 1.00 87.69 418 SER A O 1
ATOM 3365 N N . ARG A 1 419 ? 24.243 -19.786 -34.764 1.00 85.81 419 ARG A N 1
ATOM 3366 C CA . ARG A 1 419 ? 22.852 -19.735 -35.248 1.00 85.81 419 ARG A CA 1
ATOM 3367 C C . ARG A 1 419 ? 22.069 -18.551 -34.674 1.00 85.81 419 ARG A C 1
ATOM 3369 O O . ARG A 1 419 ? 21.258 -17.954 -35.373 1.00 85.81 419 ARG A O 1
ATOM 3376 N N . THR A 1 420 ? 22.302 -18.206 -33.412 1.00 87.62 420 THR A N 1
ATOM 3377 C CA . THR A 1 420 ? 21.659 -17.058 -32.760 1.00 87.62 420 THR A CA 1
ATOM 3378 C C . THR A 1 420 ? 22.147 -15.750 -33.378 1.00 87.62 420 THR A C 1
ATOM 3380 O O . THR A 1 420 ? 21.336 -14.890 -33.712 1.00 87.62 420 THR A O 1
ATOM 3383 N N . LEU A 1 421 ? 23.458 -15.622 -33.603 1.00 90.56 421 LEU A N 1
ATOM 3384 C CA . LEU A 1 421 ? 24.053 -14.450 -34.251 1.00 90.56 421 LEU A CA 1
ATOM 3385 C C . LEU A 1 421 ? 23.573 -14.282 -35.700 1.00 90.56 421 LEU A C 1
ATOM 3387 O O . LEU A 1 421 ? 23.397 -13.159 -36.160 1.00 90.56 421 LEU A O 1
ATOM 3391 N N . GLU A 1 422 ? 23.317 -15.379 -36.414 1.00 91.19 422 GLU A N 1
ATOM 3392 C CA . GLU A 1 422 ? 22.707 -15.348 -37.749 1.00 91.19 422 GLU A CA 1
ATOM 3393 C C . GLU A 1 422 ? 21.283 -14.801 -37.741 1.00 91.19 422 GLU A C 1
ATOM 3395 O O . GLU A 1 422 ? 20.965 -13.923 -38.541 1.00 91.19 422 GLU A O 1
ATOM 3400 N N . ILE A 1 423 ? 20.446 -15.257 -36.808 1.00 88.31 423 ILE A N 1
ATOM 3401 C CA . ILE A 1 423 ? 19.069 -14.767 -36.672 1.00 88.31 423 ILE A CA 1
ATOM 3402 C C . ILE A 1 423 ? 19.059 -13.270 -36.332 1.00 88.31 423 ILE A C 1
ATOM 3404 O O . ILE A 1 423 ? 18.317 -12.502 -36.949 1.00 88.31 423 ILE A O 1
ATOM 3408 N N . ILE A 1 424 ? 19.911 -12.839 -35.393 1.00 89.31 424 ILE A N 1
ATOM 3409 C CA . ILE A 1 424 ? 20.028 -11.424 -35.011 1.00 89.31 424 ILE A CA 1
ATOM 3410 C C . ILE A 1 424 ? 20.491 -10.594 -36.211 1.00 89.31 424 ILE A C 1
ATOM 3412 O O . ILE A 1 424 ? 19.849 -9.600 -36.557 1.00 89.31 424 ILE A O 1
ATOM 3416 N N . PHE A 1 425 ? 21.561 -11.012 -36.893 1.00 93.81 425 PHE A N 1
ATOM 3417 C CA . PHE A 1 425 ? 22.062 -10.286 -38.056 1.00 93.81 425 PHE A CA 1
ATOM 3418 C C . PHE A 1 425 ? 21.026 -10.210 -39.180 1.00 93.81 425 PHE A C 1
ATOM 3420 O O . PHE A 1 425 ? 20.851 -9.143 -39.761 1.00 93.81 425 PHE A O 1
ATOM 3427 N N . ALA A 1 426 ? 20.299 -11.296 -39.463 1.00 90.75 426 ALA A N 1
ATOM 3428 C CA . ALA A 1 426 ? 19.240 -11.310 -40.470 1.00 90.75 426 ALA A CA 1
ATOM 3429 C C . ALA A 1 426 ? 18.148 -10.272 -40.162 1.00 90.75 426 ALA A C 1
ATOM 3431 O O . ALA A 1 426 ? 17.780 -9.501 -41.047 1.00 90.75 426 ALA A O 1
ATOM 3432 N N . SER A 1 427 ? 17.712 -10.177 -38.902 1.00 89.06 427 SER A N 1
ATOM 3433 C CA . SER A 1 427 ? 16.730 -9.180 -38.454 1.00 89.06 427 SER A CA 1
ATOM 3434 C C . SER A 1 427 ? 17.218 -7.737 -38.665 1.00 89.06 427 SER A C 1
ATOM 3436 O O . SER A 1 427 ? 16.505 -6.899 -39.226 1.00 89.06 427 SER A O 1
ATOM 3438 N N . HIS A 1 428 ? 18.469 -7.437 -38.294 1.00 87.50 428 HIS A N 1
ATOM 3439 C CA . HIS A 1 428 ? 19.066 -6.117 -38.540 1.00 87.50 428 HIS A CA 1
ATOM 3440 C C . HIS A 1 428 ? 19.245 -5.830 -40.039 1.00 87.50 428 HIS A C 1
ATOM 3442 O O . HIS A 1 428 ? 18.994 -4.712 -40.502 1.00 87.50 428 HIS A O 1
ATOM 3448 N N . PHE A 1 429 ? 19.633 -6.843 -40.811 1.00 91.00 429 PHE A N 1
ATOM 3449 C CA . PHE A 1 429 ? 19.857 -6.736 -42.245 1.00 91.00 429 PHE A CA 1
ATOM 3450 C C . PHE A 1 429 ? 18.565 -6.477 -43.023 1.00 91.00 429 PHE A C 1
ATOM 3452 O O . PHE A 1 429 ? 18.563 -5.666 -43.951 1.00 91.00 429 PHE A O 1
ATOM 3459 N N . GLU A 1 430 ? 17.451 -7.100 -42.635 1.00 86.62 430 GLU A N 1
ATOM 3460 C CA . GLU A 1 430 ? 16.137 -6.828 -43.224 1.00 86.62 430 GLU A CA 1
ATOM 3461 C C . GLU A 1 430 ? 15.766 -5.351 -43.074 1.00 86.62 430 GLU A C 1
ATOM 3463 O O . GLU A 1 430 ? 15.438 -4.702 -44.073 1.00 86.62 430 GLU A O 1
ATOM 3468 N N . ARG A 1 431 ? 15.943 -4.783 -41.872 1.00 82.06 431 ARG A N 1
ATOM 3469 C CA . ARG A 1 431 ? 15.717 -3.352 -41.603 1.00 82.06 431 ARG A CA 1
ATOM 3470 C C . ARG A 1 431 ? 16.615 -2.456 -42.464 1.00 82.06 431 ARG A C 1
ATOM 3472 O O . ARG A 1 431 ? 16.128 -1.494 -43.055 1.00 82.06 431 ARG A O 1
ATOM 3479 N N . CYS A 1 432 ? 17.894 -2.807 -42.608 1.00 83.38 432 CYS A N 1
ATOM 3480 C CA . CYS A 1 432 ? 18.831 -2.085 -43.476 1.00 83.38 432 CYS A CA 1
ATOM 3481 C C . CYS A 1 432 ? 18.407 -2.146 -44.951 1.00 83.38 432 CYS A C 1
ATOM 3483 O O . CYS A 1 432 ? 18.403 -1.132 -45.648 1.00 83.38 432 CYS A O 1
ATOM 3485 N N . SER A 1 433 ? 17.985 -3.319 -45.431 1.00 75.50 433 SER A N 1
ATOM 3486 C CA . SER A 1 433 ? 17.592 -3.526 -46.827 1.00 75.50 433 SER A CA 1
ATOM 3487 C C . SER A 1 433 ? 16.320 -2.766 -47.216 1.00 75.50 433 SER A C 1
ATOM 3489 O O . SER A 1 433 ? 16.204 -2.317 -48.356 1.00 75.50 433 SER A O 1
ATOM 3491 N N . ILE A 1 434 ? 15.391 -2.568 -46.276 1.00 75.12 434 ILE A N 1
ATOM 3492 C CA . ILE A 1 434 ? 14.184 -1.758 -46.480 1.00 75.12 434 ILE A CA 1
ATOM 3493 C C . ILE A 1 434 ? 14.567 -0.277 -46.627 1.00 75.12 434 ILE A C 1
ATOM 3495 O O . ILE A 1 434 ? 14.123 0.377 -47.572 1.00 75.12 434 ILE A O 1
ATOM 3499 N N . SER A 1 435 ? 15.472 0.220 -45.779 1.00 62.56 435 SER A N 1
ATOM 3500 C CA . SER A 1 435 ? 16.024 1.581 -45.874 1.00 62.56 435 SER A CA 1
ATOM 3501 C C . SER A 1 435 ? 16.871 1.796 -47.139 1.00 62.56 435 SER A C 1
ATOM 3503 O O . SER A 1 435 ? 16.844 2.874 -47.732 1.00 62.56 435 SER A O 1
ATOM 3505 N N . GLY A 1 436 ? 17.586 0.764 -47.599 1.00 55.31 436 GLY A N 1
ATOM 3506 C CA . GLY A 1 436 ? 18.381 0.786 -48.830 1.00 55.31 436 GLY A CA 1
ATOM 3507 C C . GLY A 1 436 ? 17.546 0.720 -50.114 1.00 55.31 436 GLY A C 1
ATOM 3508 O O . GLY A 1 436 ? 17.876 1.385 -51.093 1.00 55.31 436 GLY A O 1
ATOM 3509 N N . LYS A 1 437 ? 16.421 -0.009 -50.125 1.00 47.34 437 LYS A N 1
ATOM 3510 C CA . LYS A 1 437 ? 15.522 -0.083 -51.294 1.00 47.34 437 LYS A CA 1
ATOM 3511 C C . LYS A 1 437 ? 14.840 1.249 -51.616 1.00 47.34 437 LYS A C 1
ATOM 3513 O O . LYS A 1 437 ? 14.609 1.519 -52.787 1.00 47.34 437 LYS A O 1
ATOM 3518 N N . MET A 1 438 ? 14.641 2.129 -50.632 1.00 46.47 438 MET A N 1
ATOM 3519 C CA . MET A 1 438 ? 14.222 3.515 -50.894 1.00 46.47 438 MET A CA 1
ATOM 3520 C C . MET A 1 438 ? 15.300 4.367 -51.596 1.00 46.47 438 MET A C 1
ATOM 3522 O O . MET A 1 438 ? 14.965 5.388 -52.190 1.00 46.47 438 MET A O 1
ATOM 3526 N N . LYS A 1 439 ? 16.580 3.960 -51.564 1.00 44.31 439 LYS A N 1
ATOM 3527 C CA . LYS A 1 439 ? 17.689 4.633 -52.270 1.00 44.31 439 LYS A CA 1
ATOM 3528 C C . LYS A 1 439 ? 17.997 4.041 -53.657 1.00 44.31 439 LYS A C 1
ATOM 3530 O O . LYS A 1 439 ? 18.546 4.755 -54.489 1.00 44.31 439 LYS A O 1
ATOM 3535 N N . VAL A 1 440 ? 17.665 2.772 -53.922 1.00 39.72 440 VAL A N 1
ATOM 3536 C CA . VAL A 1 440 ? 18.169 2.017 -55.097 1.00 39.72 440 VAL A CA 1
ATOM 3537 C C . VAL A 1 440 ? 17.220 2.001 -56.309 1.00 39.72 440 VAL A C 1
ATOM 3539 O O . VAL A 1 440 ? 17.665 1.718 -57.416 1.00 39.72 440 VAL A O 1
ATOM 3542 N N . GLU A 1 441 ? 15.958 2.426 -56.190 1.00 37.34 441 GLU A N 1
ATOM 3543 C CA . GLU A 1 441 ? 15.080 2.596 -57.372 1.00 37.34 441 GLU A CA 1
ATOM 3544 C C . GLU A 1 441 ? 15.512 3.736 -58.327 1.00 37.34 441 GLU A C 1
ATOM 3546 O O . GLU A 1 441 ? 14.897 3.936 -59.371 1.00 37.34 441 GLU A O 1
ATOM 3551 N N . LYS A 1 442 ? 16.591 4.472 -58.015 1.00 44.88 442 LYS A N 1
ATOM 3552 C CA . LYS A 1 442 ? 17.122 5.571 -58.841 1.00 44.88 442 LYS A CA 1
ATOM 3553 C C . LYS A 1 442 ? 18.326 5.227 -59.724 1.00 44.88 442 LYS A C 1
ATOM 3555 O O . LYS A 1 442 ? 18.833 6.128 -60.388 1.00 44.88 442 LYS A O 1
ATOM 3560 N N . THR A 1 443 ? 18.794 3.982 -59.790 1.00 40.41 443 THR A N 1
ATOM 3561 C CA . THR A 1 443 ? 20.001 3.668 -60.579 1.00 40.41 443 THR A CA 1
ATOM 3562 C C . THR A 1 443 ? 19.839 2.449 -61.479 1.00 40.41 443 THR A C 1
ATOM 3564 O O . THR A 1 443 ? 20.185 1.327 -61.122 1.00 40.41 443 THR A O 1
ATOM 3567 N N . GLY A 1 444 ? 19.376 2.706 -62.707 1.00 31.81 444 GLY A N 1
ATOM 3568 C CA . GLY A 1 444 ? 19.507 1.771 -63.822 1.00 31.81 444 GLY A CA 1
ATOM 3569 C C . GLY A 1 444 ? 18.751 2.180 -65.087 1.00 31.81 444 GLY A C 1
ATOM 3570 O O . GLY A 1 444 ? 17.700 1.606 -65.336 1.00 31.81 444 GLY A O 1
ATOM 3571 N N . LEU A 1 445 ? 19.284 3.141 -65.862 1.00 32.84 445 LEU A N 1
ATOM 3572 C CA . LEU A 1 445 ? 19.366 3.168 -67.343 1.00 32.84 445 LEU A CA 1
ATOM 3573 C C . LEU A 1 445 ? 19.666 4.592 -67.868 1.00 32.84 445 LEU A C 1
ATOM 3575 O O . LEU A 1 445 ? 18.876 5.505 -67.671 1.00 32.84 445 LEU A O 1
ATOM 3579 N N . ASN A 1 446 ? 20.835 4.701 -68.510 1.00 33.25 446 ASN A N 1
ATOM 3580 C CA . ASN A 1 446 ? 21.324 5.600 -69.569 1.00 33.25 446 ASN A CA 1
ATOM 3581 C C . ASN A 1 446 ? 20.735 7.010 -69.774 1.00 33.25 446 ASN A C 1
ATOM 3583 O O . ASN A 1 446 ? 19.540 7.181 -69.980 1.00 33.25 446 ASN A O 1
ATOM 3587 N N . ASP A 1 447 ? 21.671 7.966 -69.861 1.00 44.16 447 ASP A N 1
ATOM 3588 C CA . ASP A 1 447 ? 21.672 9.181 -70.686 1.00 44.16 447 ASP A CA 1
ATOM 3589 C C . ASP A 1 447 ? 20.307 9.735 -71.117 1.00 44.16 447 ASP A C 1
ATOM 3591 O O . ASP A 1 447 ? 19.790 9.399 -72.175 1.00 44.16 447 ASP A O 1
ATOM 3595 N N . GLU A 1 448 ? 19.785 10.675 -70.330 1.00 33.34 448 GLU A N 1
ATOM 3596 C CA . GLU A 1 448 ? 19.410 12.009 -70.811 1.00 33.34 448 GLU A CA 1
ATOM 3597 C C . GLU A 1 448 ? 19.055 12.910 -69.617 1.00 33.34 448 GLU A C 1
ATOM 3599 O O . GLU A 1 448 ? 18.314 12.535 -68.708 1.00 33.34 448 GLU A O 1
ATOM 3604 N N . LYS A 1 449 ? 19.609 14.128 -69.617 1.00 43.59 449 LYS A N 1
ATOM 3605 C CA . LYS A 1 449 ? 19.280 15.216 -68.686 1.00 43.59 449 LYS A CA 1
ATOM 3606 C C . LYS A 1 449 ? 17.762 15.389 -68.553 1.00 43.59 449 LYS A C 1
ATOM 3608 O O . LYS A 1 449 ? 17.127 15.842 -69.502 1.00 43.59 449 LYS A O 1
ATOM 3613 N N . LYS A 1 450 ? 17.217 15.188 -67.350 1.00 35.72 450 LYS A N 1
ATOM 3614 C CA . LYS A 1 450 ? 15.994 15.864 -66.890 1.00 35.72 450 LYS A CA 1
ATOM 3615 C C . LYS A 1 450 ? 16.087 16.186 -65.403 1.00 35.72 450 LYS A C 1
ATOM 3617 O O . LYS A 1 450 ? 16.255 15.293 -64.578 1.00 35.72 450 LYS A O 1
ATOM 3622 N N . ASP A 1 451 ? 15.959 17.474 -65.100 1.00 44.78 451 ASP A N 1
ATOM 3623 C CA . ASP A 1 451 ? 15.816 18.028 -63.758 1.00 44.78 451 ASP A CA 1
ATOM 3624 C C . ASP A 1 451 ? 14.662 17.336 -63.017 1.00 44.78 451 ASP A C 1
ATOM 3626 O O . ASP A 1 451 ? 13.492 17.491 -63.375 1.00 44.78 451 ASP A O 1
ATOM 3630 N N . VAL A 1 452 ? 14.980 16.559 -61.980 1.00 42.06 452 VAL A N 1
ATOM 3631 C CA . VAL A 1 452 ? 13.983 16.077 -61.018 1.00 42.06 452 VAL A CA 1
ATOM 3632 C C . VAL A 1 452 ? 14.038 17.014 -59.825 1.00 42.06 452 VAL A C 1
ATOM 3634 O O . VAL A 1 452 ? 14.971 16.954 -59.028 1.00 42.06 452 VAL A O 1
ATOM 3637 N N . ALA A 1 453 ? 13.040 17.892 -59.736 1.00 46.97 453 ALA A N 1
ATOM 3638 C CA . ALA A 1 453 ? 12.846 18.797 -58.614 1.00 46.97 453 ALA A CA 1
ATOM 3639 C C . ALA A 1 453 ? 12.839 18.017 -57.289 1.00 46.97 453 ALA A C 1
ATOM 3641 O O . ALA A 1 453 ? 12.048 17.090 -57.091 1.00 46.97 453 ALA A O 1
ATOM 3642 N N . GLU A 1 454 ? 13.753 18.390 -56.399 1.00 51.84 454 GLU A N 1
ATOM 3643 C CA . GLU A 1 454 ? 13.821 17.916 -55.024 1.00 51.84 454 GLU A CA 1
ATOM 3644 C C . GLU A 1 454 ? 12.518 18.311 -54.313 1.00 51.84 454 GLU A C 1
ATOM 3646 O O . GLU A 1 454 ? 12.114 19.474 -54.320 1.00 51.84 454 GLU A O 1
ATOM 3651 N N . ILE A 1 455 ? 11.791 17.328 -53.783 1.00 61.12 455 ILE A N 1
ATOM 3652 C CA . ILE A 1 455 ? 10.499 17.574 -53.139 1.00 61.12 455 ILE A CA 1
ATOM 3653 C C . ILE A 1 455 ? 10.778 18.188 -51.760 1.00 61.12 455 ILE A C 1
ATOM 3655 O O . ILE A 1 455 ? 11.467 17.544 -50.966 1.00 61.12 455 ILE A O 1
ATOM 3659 N N . PRO A 1 456 ? 10.251 19.384 -51.443 1.00 62.44 456 PRO A N 1
ATOM 3660 C CA . PRO A 1 456 ? 10.606 20.085 -50.218 1.00 62.44 456 PRO A CA 1
ATOM 3661 C C . PRO A 1 456 ? 10.067 19.358 -48.983 1.00 62.44 456 PRO A C 1
ATOM 3663 O O . PRO A 1 456 ? 8.890 18.995 -48.906 1.00 62.44 456 PRO A O 1
ATOM 3666 N N . GLU A 1 457 ? 10.944 19.157 -48.003 1.00 84.00 457 GLU A N 1
ATOM 3667 C CA . GLU A 1 457 ? 10.569 18.720 -46.663 1.00 84.00 457 GLU A CA 1
ATOM 3668 C C . GLU A 1 457 ? 9.940 19.901 -45.913 1.00 84.00 457 GLU A C 1
ATOM 3670 O O . GLU A 1 457 ? 10.493 21.000 -45.885 1.00 84.00 457 GLU A O 1
ATOM 3675 N N . GLU A 1 458 ? 8.760 19.691 -45.326 1.00 91.75 458 GLU A N 1
ATOM 3676 C CA . GLU A 1 458 ? 8.045 20.725 -44.574 1.00 91.75 458 GLU A CA 1
ATOM 3677 C C . GLU A 1 458 ? 8.066 20.376 -43.083 1.00 91.75 458 GLU A C 1
ATOM 3679 O O . GLU A 1 458 ? 7.689 19.275 -42.675 1.00 91.75 458 GLU A O 1
ATOM 3684 N N . TYR A 1 459 ? 8.456 21.327 -42.242 1.00 92.75 459 TYR A N 1
ATOM 3685 C CA . TYR A 1 459 ? 8.411 21.196 -40.791 1.00 92.75 459 TYR A CA 1
ATOM 3686 C C . TYR A 1 459 ? 7.195 21.949 -40.243 1.00 92.75 459 TYR A C 1
ATOM 3688 O O . TYR A 1 459 ? 6.877 23.065 -40.658 1.00 92.75 459 TYR A O 1
ATOM 3696 N N . LYS A 1 460 ? 6.494 21.336 -39.286 1.00 95.25 460 LYS A N 1
ATOM 3697 C CA . LYS A 1 460 ? 5.351 21.951 -38.597 1.00 95.25 460 LYS A CA 1
ATOM 3698 C C . LYS A 1 460 ? 5.478 21.792 -37.096 1.00 95.25 460 LYS A C 1
ATOM 3700 O O . LYS A 1 460 ? 5.880 20.740 -36.609 1.00 95.25 460 LYS A O 1
ATOM 3705 N N . ILE A 1 461 ? 5.063 22.803 -36.348 1.00 95.81 461 ILE A N 1
ATOM 3706 C CA . ILE A 1 461 ? 5.043 22.756 -34.885 1.00 95.81 461 ILE A CA 1
ATOM 3707 C C . ILE A 1 461 ? 3.648 22.357 -34.433 1.00 95.81 461 ILE A C 1
ATOM 3709 O O . ILE A 1 461 ? 2.714 23.145 -34.564 1.00 95.81 461 ILE A O 1
ATOM 3713 N N . GLN A 1 462 ? 3.486 21.157 -33.882 1.00 95.62 462 GLN A N 1
ATOM 3714 C CA . GLN A 1 462 ? 2.216 20.751 -33.288 1.00 95.62 462 GLN A CA 1
ATOM 3715 C C . GLN A 1 462 ? 2.157 21.227 -31.837 1.00 95.62 462 GLN A C 1
ATOM 3717 O O . GLN A 1 462 ? 3.039 20.891 -31.051 1.00 95.62 462 GLN A O 1
ATOM 3722 N N . PHE A 1 463 ? 1.112 21.975 -31.474 1.00 95.06 463 PHE A N 1
ATOM 3723 C CA . PHE A 1 463 ? 1.005 22.585 -30.141 1.00 95.06 463 PHE A CA 1
ATOM 3724 C C . PHE A 1 463 ? -0.217 22.136 -29.333 1.00 95.06 463 PHE A C 1
ATOM 3726 O O . PHE A 1 463 ? -0.197 22.237 -28.109 1.00 95.06 463 PHE A O 1
ATOM 3733 N N . ILE A 1 464 ? -1.270 21.617 -29.977 1.00 94.88 464 ILE A N 1
ATOM 3734 C CA . ILE A 1 464 ? -2.423 21.031 -29.279 1.00 94.88 464 ILE A CA 1
ATOM 3735 C C . ILE A 1 464 ? -3.176 20.033 -30.169 1.00 94.88 464 ILE A C 1
ATOM 3737 O O . ILE A 1 464 ? -3.142 20.115 -31.399 1.00 94.88 464 ILE A O 1
ATOM 3741 N N . ALA A 1 465 ? -3.868 19.081 -29.542 1.00 94.00 465 ALA A N 1
ATOM 3742 C CA . ALA A 1 465 ? -4.841 18.217 -30.200 1.00 94.00 465 ALA A CA 1
ATOM 3743 C C . ALA A 1 465 ? -6.139 18.182 -29.382 1.00 94.00 465 ALA A C 1
ATOM 3745 O O . ALA A 1 465 ? -6.103 17.930 -28.179 1.00 94.00 465 ALA A O 1
ATOM 3746 N N . MET A 1 466 ? -7.285 18.442 -30.013 1.00 94.69 466 MET A N 1
ATOM 3747 C CA . MET A 1 466 ? -8.578 18.533 -29.320 1.00 94.69 466 MET A CA 1
ATOM 3748 C C . MET A 1 466 ? -9.740 18.049 -30.186 1.00 94.69 466 MET A C 1
ATOM 3750 O O . MET A 1 466 ? -9.657 18.036 -31.407 1.00 94.69 466 MET A O 1
ATOM 3754 N N . ARG A 1 467 ? -10.847 17.643 -29.555 1.00 91.56 467 ARG A N 1
ATOM 3755 C CA . ARG A 1 467 ? -12.031 17.104 -30.255 1.00 91.56 467 ARG A CA 1
ATOM 3756 C C . ARG A 1 467 ? -12.867 18.168 -30.971 1.00 91.56 467 ARG A C 1
ATOM 3758 O O . ARG A 1 467 ? -13.643 17.827 -31.854 1.00 91.56 467 ARG A O 1
ATOM 3765 N N . LYS A 1 468 ? -12.730 19.438 -30.581 1.00 88.62 468 LYS A N 1
ATOM 3766 C CA . LYS A 1 468 ? -13.500 20.546 -31.148 1.00 88.62 468 LYS A CA 1
ATOM 3767 C C . LYS A 1 468 ? -12.773 21.110 -32.383 1.00 88.62 468 LYS A C 1
ATOM 3769 O O . LYS A 1 468 ? -11.617 21.523 -32.232 1.00 88.62 468 LYS A O 1
ATOM 3774 N N . PRO A 1 469 ? -13.402 21.121 -33.572 1.00 84.19 469 PRO A N 1
ATOM 3775 C CA . PRO A 1 469 ? -12.882 21.875 -34.708 1.00 84.19 469 PRO A CA 1
ATOM 3776 C C . PRO A 1 469 ? -13.023 23.388 -34.459 1.00 84.19 469 PRO A C 1
ATOM 3778 O O . PRO A 1 469 ? -13.773 23.813 -33.579 1.00 84.19 469 PRO A O 1
ATOM 3781 N N . ASP A 1 470 ? -12.294 24.193 -35.227 1.00 81.06 470 ASP A N 1
ATOM 3782 C CA . ASP A 1 470 ? -12.494 25.648 -35.342 1.00 81.06 470 ASP A CA 1
ATOM 3783 C C . ASP A 1 470 ? -12.166 26.493 -34.098 1.00 81.06 470 ASP A C 1
ATOM 3785 O O . ASP A 1 470 ? -12.754 27.550 -33.859 1.00 81.06 470 ASP A O 1
ATOM 3789 N N . VAL A 1 471 ? -11.191 26.064 -33.291 1.00 88.12 471 VAL A N 1
ATOM 3790 C CA . VAL A 1 471 ? -10.660 26.905 -32.209 1.00 88.12 471 VAL A CA 1
ATOM 3791 C C . VAL A 1 471 ? -9.605 27.865 -32.760 1.00 88.12 471 VAL A C 1
ATOM 3793 O O . VAL A 1 471 ? -8.580 27.445 -33.294 1.00 88.12 471 VAL A O 1
ATOM 3796 N N . ALA A 1 472 ? -9.847 29.170 -32.616 1.00 88.94 472 ALA A N 1
ATOM 3797 C CA . ALA A 1 472 ? -8.897 30.205 -33.012 1.00 88.94 472 ALA A CA 1
ATOM 3798 C C . ALA A 1 472 ? -7.818 30.423 -31.939 1.00 88.94 472 ALA A C 1
ATOM 3800 O O . ALA A 1 472 ? -8.111 30.468 -30.743 1.00 88.94 472 ALA A O 1
ATOM 3801 N N . PHE A 1 473 ? -6.576 30.653 -32.376 1.00 92.44 473 PHE A N 1
ATOM 3802 C CA . PHE A 1 473 ? -5.437 30.946 -31.499 1.00 92.44 473 PHE A CA 1
ATOM 3803 C C . PHE A 1 473 ? -4.773 32.283 -31.869 1.00 92.44 473 PHE A C 1
ATOM 3805 O O . PHE A 1 473 ? -3.669 32.287 -32.415 1.00 92.44 473 PHE A O 1
ATOM 3812 N N . PRO A 1 474 ? -5.394 33.439 -31.552 1.00 89.62 474 PRO A N 1
ATOM 3813 C CA . PRO A 1 474 ? -4.889 34.754 -31.967 1.00 89.62 474 PRO A CA 1
ATOM 3814 C C . PRO A 1 474 ? -3.456 35.040 -31.505 1.00 89.62 474 PRO A C 1
ATOM 3816 O O . PRO A 1 474 ? -2.691 35.690 -32.206 1.00 89.62 474 PRO A O 1
ATOM 3819 N N . ARG A 1 475 ? -3.059 34.505 -30.342 1.00 89.38 475 ARG A N 1
ATOM 3820 C CA . ARG A 1 475 ? -1.703 34.675 -29.792 1.00 89.38 475 ARG A CA 1
ATOM 3821 C C . ARG A 1 475 ? -0.617 33.992 -30.628 1.00 89.38 475 ARG A C 1
ATOM 3823 O O . ARG A 1 475 ? 0.523 34.438 -30.598 1.00 89.38 475 ARG A O 1
ATOM 3830 N N . LEU A 1 476 ? -0.968 32.936 -31.363 1.00 91.12 476 LEU A N 1
ATOM 3831 C CA . LEU A 1 476 ? -0.036 32.187 -32.207 1.00 91.12 476 LEU A CA 1
ATOM 3832 C C . LEU A 1 476 ? 0.054 32.741 -33.634 1.00 91.12 476 LEU A C 1
ATOM 3834 O O . LEU A 1 476 ? 1.010 32.425 -34.335 1.00 91.12 476 LEU A O 1
ATOM 3838 N N . ALA A 1 477 ? -0.878 33.612 -34.039 1.00 85.44 477 ALA A N 1
ATOM 3839 C CA . ALA A 1 477 ? -0.866 34.246 -35.359 1.00 85.44 477 ALA A CA 1
ATOM 3840 C C . ALA A 1 477 ? 0.381 35.123 -35.590 1.00 85.44 477 ALA A C 1
ATOM 3842 O O . ALA A 1 477 ? 0.816 35.282 -36.724 1.00 85.44 477 ALA A O 1
ATOM 3843 N N . ASN A 1 478 ? 0.988 35.635 -34.512 1.00 86.56 478 ASN A N 1
ATOM 3844 C CA . ASN A 1 478 ? 2.236 36.404 -34.561 1.00 86.56 478 ASN A CA 1
ATOM 3845 C C . ASN A 1 478 ? 3.494 35.525 -34.715 1.00 86.56 478 ASN A C 1
ATOM 3847 O O . ASN A 1 478 ? 4.586 36.063 -34.875 1.00 86.56 478 ASN A O 1
ATOM 3851 N N . VAL A 1 479 ? 3.362 34.198 -34.596 1.00 88.56 479 VAL A N 1
ATOM 3852 C CA . VAL A 1 479 ? 4.476 33.237 -34.690 1.00 88.56 479 VAL A CA 1
ATOM 3853 C C . VAL A 1 479 ? 4.460 32.512 -36.034 1.00 88.56 479 VAL A C 1
ATOM 3855 O O . VAL A 1 479 ? 5.514 32.299 -36.615 1.00 88.56 479 VAL A O 1
ATOM 3858 N N . GLY A 1 480 ? 3.281 32.167 -36.558 1.00 88.56 480 GLY A N 1
ATOM 3859 C CA . GLY A 1 480 ? 3.156 31.524 -37.864 1.00 88.56 480 GLY A CA 1
ATOM 3860 C C . GLY A 1 480 ? 1.707 31.233 -38.253 1.00 88.56 480 GLY A C 1
ATOM 3861 O O . GLY A 1 480 ? 0.764 31.563 -37.528 1.00 88.56 480 GLY A O 1
ATOM 3862 N N . THR A 1 481 ? 1.516 30.588 -39.404 1.00 91.56 481 THR A N 1
ATOM 3863 C CA . THR A 1 481 ? 0.181 30.229 -39.901 1.00 91.56 481 THR A CA 1
ATOM 3864 C C . THR A 1 481 ? -0.336 28.974 -39.200 1.00 91.56 481 THR A C 1
ATOM 3866 O O . THR A 1 481 ? 0.237 27.891 -39.334 1.00 91.56 481 THR A O 1
ATOM 3869 N N . VAL A 1 482 ? -1.444 29.111 -38.465 1.00 93.69 482 VAL A N 1
ATOM 3870 C CA . VAL A 1 482 ? -2.125 27.981 -37.818 1.00 93.69 482 VAL A CA 1
ATOM 3871 C C . VAL A 1 482 ? -2.906 27.186 -38.864 1.00 93.69 482 VAL A C 1
ATOM 3873 O O . VAL A 1 482 ? -3.744 27.728 -39.578 1.00 93.69 482 VAL A O 1
ATOM 3876 N N . SER A 1 483 ? -2.646 25.887 -38.919 1.00 91.12 483 SER A N 1
ATOM 3877 C CA . SER A 1 483 ? -3.322 24.896 -39.756 1.00 91.12 483 SER A CA 1
ATOM 3878 C C . SER A 1 483 ? -3.952 23.813 -38.882 1.00 91.12 483 SER A C 1
ATOM 3880 O O . SER A 1 483 ? -3.501 23.562 -37.760 1.00 91.12 483 SER A O 1
ATOM 3882 N N . THR A 1 484 ? -5.008 23.183 -39.391 1.00 92.31 484 THR A N 1
ATOM 3883 C CA . THR A 1 484 ? -5.758 22.131 -38.702 1.00 92.31 484 THR A CA 1
ATOM 3884 C C . THR A 1 484 ? -5.835 20.871 -39.553 1.00 92.31 484 THR A C 1
ATOM 3886 O O . THR A 1 484 ? -6.126 20.925 -40.744 1.00 92.31 484 THR A O 1
ATOM 3889 N N . GLU A 1 485 ? -5.583 19.720 -38.931 1.00 90.31 485 GLU A N 1
ATOM 3890 C CA . GLU A 1 485 ? -5.666 18.403 -39.568 1.00 90.31 485 GLU A CA 1
ATOM 3891 C C . GLU A 1 485 ? -6.526 17.470 -38.707 1.00 90.31 485 GLU A C 1
ATOM 3893 O O . GLU A 1 485 ? -6.294 17.323 -37.503 1.00 90.31 485 GLU A O 1
ATOM 3898 N N . PHE A 1 486 ? -7.523 16.821 -39.308 1.00 91.81 486 PHE A N 1
ATOM 3899 C CA . PHE A 1 486 ? -8.318 15.812 -38.615 1.00 91.81 486 PHE A CA 1
ATOM 3900 C C . PHE A 1 486 ? -7.556 14.486 -38.545 1.00 91.81 486 PHE A C 1
ATOM 3902 O O . PHE A 1 486 ? -7.090 13.984 -39.563 1.00 91.81 486 PHE A O 1
ATOM 3909 N N . PHE A 1 487 ? -7.454 13.895 -37.352 1.00 88.06 487 PHE A N 1
ATOM 3910 C CA . PHE A 1 487 ? -6.809 12.602 -37.138 1.00 88.06 487 PHE A CA 1
ATOM 3911 C C . PHE A 1 487 ? -7.856 11.513 -36.832 1.00 88.06 487 PHE A C 1
ATOM 3913 O O . PHE A 1 487 ? -8.281 11.386 -35.672 1.00 88.06 487 PHE A O 1
ATOM 3920 N N . PRO A 1 488 ? -8.258 10.695 -37.831 1.00 80.88 488 PRO A N 1
ATOM 3921 C CA . PRO A 1 488 ? -9.416 9.801 -37.725 1.00 80.88 488 PRO A CA 1
ATOM 3922 C C . PRO A 1 488 ? -9.300 8.784 -36.586 1.00 80.88 488 PRO A C 1
ATOM 3924 O O . PRO A 1 488 ? -10.233 8.615 -35.805 1.00 80.88 488 PRO A O 1
ATOM 3927 N N . ASN A 1 489 ? -8.116 8.187 -36.413 1.00 81.69 489 ASN A N 1
ATOM 3928 C CA . ASN A 1 489 ? -7.883 7.100 -35.454 1.00 81.69 489 ASN A CA 1
ATOM 3929 C C . ASN A 1 489 ? -8.134 7.487 -33.990 1.00 81.69 489 ASN A C 1
ATOM 3931 O O . ASN A 1 489 ? -8.377 6.614 -33.164 1.00 81.69 489 ASN A O 1
ATOM 3935 N N . LYS A 1 490 ? -8.044 8.779 -33.645 1.00 82.88 490 LYS A N 1
ATOM 3936 C CA . LYS A 1 490 ? -8.301 9.267 -32.278 1.00 82.88 490 LYS A CA 1
ATOM 3937 C C . LYS A 1 490 ? -9.461 10.262 -32.201 1.00 82.88 490 LYS A C 1
ATOM 3939 O O . LYS A 1 490 ? -9.719 10.778 -31.118 1.00 82.88 490 LYS A O 1
ATOM 3944 N N . SER A 1 491 ? -10.153 10.528 -33.316 1.00 90.38 491 SER A N 1
ATOM 3945 C CA . SER A 1 491 ? -11.261 11.495 -33.397 1.00 90.38 491 SER A CA 1
ATOM 3946 C C . SER A 1 491 ? -10.908 12.869 -32.798 1.00 90.38 491 SER A C 1
ATOM 3948 O O . SER A 1 491 ? -11.662 13.438 -32.008 1.00 90.38 491 SER A O 1
ATOM 3950 N N . VAL A 1 492 ? -9.722 13.388 -33.136 1.00 93.75 492 VAL A N 1
ATOM 3951 C CA . VAL A 1 492 ? -9.217 14.697 -32.679 1.00 93.75 492 VAL A CA 1
ATOM 3952 C C . VAL A 1 492 ? -8.658 15.504 -33.846 1.00 93.75 492 VAL A C 1
ATOM 3954 O O . VAL A 1 492 ? -8.133 14.940 -34.802 1.00 93.75 492 VAL A O 1
ATOM 3957 N N . TYR A 1 493 ? -8.718 16.826 -33.730 1.00 94.31 493 TYR A N 1
ATOM 3958 C CA . TYR A 1 493 ? -8.075 17.782 -34.622 1.00 94.31 493 TYR A CA 1
ATOM 3959 C C . TYR A 1 493 ? -6.716 18.170 -34.053 1.00 94.31 493 TYR A C 1
ATOM 3961 O O . TYR A 1 493 ? -6.611 18.552 -32.884 1.00 94.31 493 TYR A O 1
ATOM 3969 N N . ARG A 1 494 ? -5.673 18.055 -34.872 1.00 94.12 494 ARG A N 1
ATOM 3970 C CA . ARG A 1 494 ? -4.321 18.527 -34.575 1.00 94.12 494 ARG A CA 1
ATOM 3971 C C . ARG A 1 494 ? -4.186 19.951 -35.077 1.00 94.12 494 ARG A C 1
ATOM 3973 O O . ARG A 1 494 ? -4.546 20.233 -36.215 1.00 94.12 494 ARG A O 1
ATOM 3980 N N . TYR A 1 495 ? -3.644 20.812 -34.231 1.00 95.56 495 TYR A N 1
ATOM 3981 C CA . TYR A 1 495 ? -3.361 22.194 -34.577 1.00 95.56 495 TYR A CA 1
ATOM 3982 C C . TYR A 1 495 ? -1.850 22.371 -34.690 1.00 95.56 495 TYR A C 1
ATOM 3984 O O . TYR A 1 495 ? -1.096 22.019 -33.770 1.00 95.56 495 TYR A O 1
ATOM 3992 N N . THR A 1 496 ? -1.418 22.886 -35.837 1.00 95.69 496 THR A N 1
ATOM 3993 C CA . THR A 1 496 ? -0.010 23.011 -36.211 1.00 95.69 496 THR A CA 1
ATOM 3994 C C . THR A 1 496 ? 0.323 24.409 -36.712 1.00 95.69 496 THR A C 1
ATOM 3996 O O . THR A 1 496 ? -0.485 25.019 -37.403 1.00 95.69 496 THR A O 1
ATOM 3999 N N . LEU A 1 497 ? 1.522 24.907 -36.417 1.00 95.44 497 LEU A N 1
ATOM 4000 C CA . LEU A 1 497 ? 2.101 26.066 -37.101 1.00 95.44 497 LEU A CA 1
ATOM 4001 C C . LEU A 1 497 ? 2.952 25.574 -38.271 1.00 95.44 497 LEU A C 1
ATOM 4003 O O . LEU A 1 497 ? 3.859 24.769 -38.058 1.00 95.44 497 LEU A O 1
ATOM 4007 N N . GLY A 1 498 ? 2.620 26.007 -39.486 1.00 91.56 498 GLY A N 1
ATOM 4008 C CA . GLY A 1 498 ? 3.370 25.692 -40.707 1.00 91.56 498 GLY A CA 1
ATOM 4009 C C . GLY A 1 498 ? 4.271 26.842 -41.162 1.00 91.56 498 GLY A C 1
ATOM 4010 O O . GLY A 1 498 ? 4.303 27.895 -40.527 1.00 91.56 498 GLY A O 1
ATOM 4011 N N . GLY A 1 499 ? 4.960 26.640 -42.289 1.00 88.62 499 GLY A N 1
ATOM 4012 C CA . GLY A 1 499 ? 5.828 27.651 -42.909 1.00 88.62 499 GLY A CA 1
ATOM 4013 C C . GLY A 1 499 ? 7.328 27.459 -42.672 1.00 88.62 499 GLY A C 1
ATOM 4014 O O . GLY A 1 499 ? 8.104 28.351 -43.000 1.00 88.62 499 GLY A O 1
ATOM 4015 N N . TYR A 1 500 ? 7.747 26.314 -42.128 1.00 92.50 500 TYR A N 1
ATOM 4016 C CA . TYR A 1 500 ? 9.155 26.026 -41.863 1.00 92.50 500 TYR A CA 1
ATOM 4017 C C . TYR A 1 500 ? 9.712 25.053 -42.906 1.00 92.50 500 TYR A C 1
ATOM 4019 O O . TYR A 1 500 ? 9.226 23.931 -43.040 1.00 92.50 500 TYR A O 1
ATOM 4027 N N . THR A 1 501 ? 10.753 25.469 -43.624 1.00 91.00 501 THR A N 1
ATOM 4028 C CA . THR A 1 501 ? 11.527 24.612 -44.545 1.00 91.00 501 THR A CA 1
ATOM 4029 C C . THR A 1 501 ? 12.823 24.104 -43.916 1.00 91.00 501 THR A C 1
ATOM 4031 O O . THR A 1 501 ? 13.476 23.231 -44.472 1.00 91.00 501 THR A O 1
ATOM 4034 N N . ASP A 1 502 ? 13.193 24.645 -42.753 1.00 89.50 502 ASP A N 1
ATOM 4035 C CA . ASP A 1 502 ? 14.399 24.291 -42.010 1.00 89.50 502 ASP A CA 1
ATOM 4036 C C . ASP A 1 502 ? 14.062 23.938 -40.556 1.00 89.50 502 ASP A C 1
ATOM 4038 O O . ASP A 1 502 ? 13.266 24.614 -39.892 1.00 89.50 502 ASP A O 1
ATOM 4042 N N . ILE A 1 503 ? 14.708 22.897 -40.037 1.00 89.19 503 ILE A N 1
ATOM 4043 C CA . ILE A 1 503 ? 14.489 22.399 -38.679 1.00 89.19 503 ILE A CA 1
ATOM 4044 C C . ILE A 1 503 ? 14.879 23.425 -37.607 1.00 89.19 503 ILE A C 1
ATOM 4046 O O . ILE A 1 503 ? 14.192 23.523 -36.587 1.00 89.19 503 ILE A O 1
ATOM 4050 N N . ASN A 1 504 ? 15.934 24.219 -37.825 1.00 88.75 504 ASN A N 1
ATOM 4051 C CA . ASN A 1 504 ? 16.413 25.173 -36.822 1.00 88.75 504 ASN A CA 1
ATOM 4052 C C . ASN A 1 504 ? 15.412 26.317 -36.645 1.00 88.75 504 ASN A C 1
ATOM 4054 O O . ASN A 1 504 ? 15.130 26.726 -35.516 1.00 88.75 504 ASN A O 1
ATOM 4058 N N . SER A 1 505 ? 14.807 26.770 -37.748 1.00 92.00 505 SER A N 1
ATOM 4059 C CA . SER A 1 505 ? 13.728 27.764 -37.712 1.00 92.00 505 SER A CA 1
ATOM 4060 C C . SER A 1 505 ? 12.511 27.272 -36.910 1.00 92.00 505 SER A C 1
ATOM 4062 O O . SER A 1 505 ? 12.018 27.984 -36.031 1.00 92.00 505 SER A O 1
ATOM 4064 N N . ALA A 1 506 ? 12.096 26.015 -37.111 1.00 93.00 506 ALA A N 1
ATOM 4065 C CA . ALA A 1 506 ? 11.006 25.404 -36.352 1.00 93.00 506 ALA A CA 1
ATOM 4066 C C . ALA A 1 506 ? 11.363 25.221 -34.863 1.00 93.00 506 ALA A C 1
ATOM 4068 O O . ALA A 1 506 ? 10.535 25.467 -33.984 1.00 93.00 506 ALA A O 1
ATOM 4069 N N . ALA A 1 507 ? 12.599 24.819 -34.554 1.00 90.00 507 ALA A N 1
ATOM 4070 C CA . ALA A 1 507 ? 13.061 24.626 -33.180 1.00 90.00 507 ALA A CA 1
ATOM 4071 C C . ALA A 1 507 ? 13.083 25.941 -32.377 1.00 90.00 507 ALA A C 1
ATOM 4073 O O . ALA A 1 507 ? 12.650 25.967 -31.219 1.00 90.00 507 ALA A O 1
ATOM 4074 N N . ALA A 1 508 ? 13.513 27.047 -32.995 1.00 91.75 508 ALA A N 1
ATOM 4075 C CA . ALA A 1 508 ? 13.516 28.366 -32.363 1.00 91.75 508 ALA A CA 1
ATOM 4076 C C . ALA A 1 508 ? 12.096 28.831 -31.987 1.00 91.75 508 ALA A C 1
ATOM 4078 O O . ALA A 1 508 ? 11.870 29.363 -30.893 1.00 91.75 508 ALA A O 1
ATOM 4079 N N . ASP A 1 509 ? 11.119 28.582 -32.858 1.00 94.62 509 ASP A N 1
ATOM 4080 C CA . ASP A 1 509 ? 9.736 28.995 -32.634 1.00 94.62 509 ASP A CA 1
ATOM 4081 C C . ASP A 1 509 ? 8.964 28.062 -31.696 1.00 94.62 509 ASP A C 1
ATOM 4083 O O . ASP A 1 509 ? 8.117 28.544 -30.939 1.00 94.62 509 ASP A O 1
ATOM 4087 N N . VAL A 1 510 ? 9.317 26.770 -31.606 1.00 94.00 510 VAL A N 1
ATOM 4088 C CA . VAL A 1 510 ? 8.780 25.868 -30.564 1.00 94.00 510 VAL A CA 1
ATOM 4089 C C . VAL A 1 510 ? 8.983 26.465 -29.176 1.00 94.00 510 VAL A C 1
ATOM 4091 O O . VAL A 1 510 ? 8.086 26.401 -28.331 1.00 94.00 510 VAL A O 1
ATOM 4094 N N . TYR A 1 511 ? 10.131 27.097 -28.928 1.00 90.62 511 TYR A N 1
ATOM 4095 C CA . TYR A 1 511 ? 10.401 27.725 -27.639 1.00 90.62 511 TYR A CA 1
ATOM 4096 C C . TYR A 1 511 ? 9.465 28.907 -27.348 1.00 90.62 511 TYR A C 1
ATOM 4098 O O . TYR A 1 511 ? 8.985 29.056 -26.219 1.00 90.62 511 TYR A O 1
ATOM 4106 N N . LYS A 1 512 ? 9.147 29.720 -28.363 1.00 94.12 512 LYS A N 1
ATOM 4107 C CA . LYS A 1 512 ? 8.181 30.824 -28.243 1.00 94.12 512 LYS A CA 1
ATOM 4108 C C . LYS A 1 512 ? 6.778 30.285 -27.959 1.00 94.12 512 LYS A C 1
ATOM 4110 O O . LYS A 1 512 ? 6.120 30.754 -27.033 1.00 94.12 512 LYS A O 1
ATOM 4115 N N . VAL A 1 513 ? 6.363 29.247 -28.683 1.00 94.62 513 VAL A N 1
ATOM 4116 C CA . VAL A 1 513 ? 5.058 28.586 -28.522 1.00 94.62 513 VAL A CA 1
ATOM 4117 C C . VAL A 1 513 ? 4.899 27.993 -27.116 1.00 94.62 513 VAL A C 1
ATOM 4119 O O . VAL A 1 513 ? 3.868 28.196 -26.470 1.00 94.62 513 VAL A O 1
ATOM 4122 N N . ARG A 1 514 ? 5.947 27.352 -26.578 1.00 94.31 514 ARG A N 1
ATOM 4123 C CA . ARG A 1 514 ? 5.962 26.834 -25.197 1.00 94.31 514 ARG A CA 1
ATOM 4124 C C . ARG A 1 514 ? 5.818 27.946 -24.157 1.00 94.31 514 ARG A C 1
ATOM 4126 O O . ARG A 1 514 ? 5.030 27.803 -23.222 1.00 94.31 514 ARG A O 1
ATOM 4133 N N . LYS A 1 515 ? 6.510 29.079 -24.340 1.00 92.81 515 LYS A N 1
ATOM 4134 C CA . LYS A 1 515 ? 6.377 30.264 -23.468 1.00 92.81 515 LYS A CA 1
ATOM 4135 C C . LYS A 1 515 ? 4.972 30.875 -23.485 1.00 92.81 515 LYS A C 1
ATOM 4137 O O . LYS A 1 515 ? 4.565 31.467 -22.493 1.00 92.81 515 LYS A O 1
ATOM 4142 N N . MET A 1 516 ? 4.221 30.703 -24.573 1.00 92.12 516 MET A N 1
ATOM 4143 C CA . MET A 1 516 ? 2.838 31.180 -24.702 1.00 92.12 516 MET A CA 1
ATOM 4144 C C . MET A 1 516 ? 1.796 30.264 -24.035 1.00 92.12 516 MET A C 1
ATOM 4146 O O . MET A 1 516 ? 0.608 30.588 -24.060 1.00 92.12 516 MET A O 1
ATOM 4150 N N . GLY A 1 517 ? 2.223 29.153 -23.421 1.00 92.88 517 GLY A N 1
ATOM 4151 C CA . GLY A 1 517 ? 1.372 28.256 -22.630 1.00 92.88 517 GLY A CA 1
ATOM 4152 C C . GLY A 1 517 ? 1.240 26.838 -23.188 1.00 92.88 517 GLY A C 1
ATOM 4153 O O . GLY A 1 517 ? 0.721 25.966 -22.497 1.00 92.88 517 GLY A O 1
ATOM 4154 N N . PHE A 1 518 ? 1.753 26.569 -24.391 1.00 94.12 518 PHE A N 1
ATOM 4155 C CA . PHE A 1 518 ? 1.690 25.248 -25.026 1.00 94.12 518 PHE A CA 1
ATOM 4156 C C . PHE A 1 518 ? 2.941 24.428 -24.700 1.00 94.12 518 PHE A C 1
ATOM 4158 O O . PHE A 1 518 ? 3.804 24.214 -25.552 1.00 94.12 518 PHE A O 1
ATOM 4165 N N . ARG A 1 519 ? 3.073 24.015 -23.433 1.00 90.94 519 ARG A N 1
ATOM 4166 C CA . ARG A 1 519 ? 4.286 23.360 -22.898 1.00 90.94 519 ARG A CA 1
ATOM 4167 C C . ARG A 1 519 ? 4.690 22.096 -23.664 1.00 90.94 519 ARG A C 1
ATOM 4169 O O . ARG A 1 519 ? 5.883 21.863 -23.836 1.00 90.94 519 ARG A O 1
ATOM 4176 N N . ASP A 1 520 ? 3.712 21.371 -24.197 1.00 90.31 520 ASP A N 1
ATOM 4177 C CA . ASP A 1 520 ? 3.916 20.108 -24.915 1.00 90.31 520 ASP A CA 1
ATOM 4178 C C . ASP A 1 520 ? 4.136 20.284 -26.426 1.00 90.31 520 ASP A C 1
ATOM 4180 O O . ASP A 1 520 ? 4.068 19.314 -27.178 1.00 90.31 520 ASP A O 1
ATOM 4184 N N . ALA A 1 521 ? 4.382 21.508 -26.908 1.00 94.50 521 ALA A N 1
ATOM 4185 C CA . ALA A 1 521 ? 4.623 21.735 -28.329 1.00 94.50 521 ALA A CA 1
ATOM 4186 C C . ALA A 1 521 ? 5.912 21.043 -28.812 1.00 94.50 521 ALA A C 1
ATOM 4188 O O . ALA A 1 521 ? 6.937 21.074 -28.120 1.00 94.50 521 ALA A O 1
ATOM 4189 N N . PHE A 1 522 ? 5.879 20.448 -30.007 1.00 94.50 522 PHE A N 1
ATOM 4190 C CA . PHE A 1 522 ? 7.009 19.738 -30.627 1.00 94.50 522 PHE A CA 1
ATOM 4191 C C . PHE A 1 522 ? 7.036 19.917 -32.155 1.00 94.50 522 PHE A C 1
ATOM 4193 O O . PHE A 1 522 ? 6.022 20.274 -32.760 1.00 94.50 522 PHE A O 1
ATOM 4200 N N . VAL A 1 523 ? 8.186 19.647 -32.788 1.00 94.69 523 VAL A N 1
ATOM 4201 C CA . VAL A 1 523 ? 8.348 19.713 -34.253 1.00 94.69 523 VAL A CA 1
ATOM 4202 C C . VAL A 1 523 ? 7.966 18.370 -34.882 1.00 94.69 523 VAL A C 1
ATOM 4204 O O . VAL A 1 523 ? 8.348 17.304 -34.404 1.00 94.69 523 VAL A O 1
ATOM 4207 N N . ALA A 1 524 ? 7.209 18.404 -35.971 1.00 93.12 524 ALA A N 1
ATOM 4208 C CA . ALA A 1 524 ? 6.862 17.255 -36.793 1.00 93.12 524 ALA A CA 1
ATOM 4209 C C . ALA A 1 524 ? 7.307 17.500 -38.238 1.00 93.12 524 ALA A C 1
ATOM 4211 O O . ALA A 1 524 ? 7.117 18.589 -38.776 1.00 93.12 524 ALA A O 1
ATOM 4212 N N . MET A 1 525 ? 7.884 16.474 -38.856 1.00 92.81 525 MET A N 1
ATOM 4213 C CA . MET A 1 525 ? 8.367 16.515 -40.235 1.00 92.81 525 MET A CA 1
ATOM 4214 C C . MET A 1 525 ? 7.302 15.938 -41.167 1.00 92.81 525 MET A C 1
ATOM 4216 O O . MET A 1 525 ? 6.750 14.868 -40.886 1.00 92.81 525 MET A O 1
ATOM 4220 N N . TYR A 1 526 ? 7.028 16.636 -42.264 1.00 91.25 526 TYR A N 1
ATOM 4221 C CA . TYR A 1 526 ? 6.067 16.269 -43.295 1.00 91.25 526 TYR A CA 1
ATOM 4222 C C . TYR A 1 526 ? 6.767 16.121 -44.643 1.00 91.25 526 TYR A C 1
ATOM 4224 O O . TYR A 1 526 ? 7.613 16.925 -45.028 1.00 91.25 526 TYR A O 1
ATOM 4232 N N . ARG A 1 527 ? 6.362 15.092 -45.384 1.00 88.62 527 ARG A N 1
ATOM 4233 C CA . ARG A 1 527 ? 6.771 14.855 -46.767 1.00 88.62 527 ARG A CA 1
ATOM 4234 C C . ARG A 1 527 ? 5.509 14.603 -47.582 1.00 88.62 527 ARG A C 1
ATOM 4236 O O . ARG A 1 527 ? 4.725 13.724 -47.231 1.00 88.62 527 ARG A O 1
ATOM 4243 N N . ASN A 1 528 ? 5.271 15.402 -48.624 1.00 86.31 528 ASN A N 1
ATOM 4244 C CA . ASN A 1 528 ? 4.029 15.369 -49.417 1.00 86.31 528 ASN A CA 1
ATOM 4245 C C . ASN A 1 528 ? 2.747 15.517 -48.573 1.00 86.31 528 ASN A C 1
ATOM 4247 O O . ASN A 1 528 ? 1.758 14.826 -48.802 1.00 86.31 528 ASN A O 1
ATOM 4251 N N . GLY A 1 529 ? 2.778 16.370 -47.545 1.00 83.31 529 GLY A N 1
ATOM 4252 C CA . GLY A 1 529 ? 1.641 16.556 -46.638 1.00 83.31 529 GLY A CA 1
ATOM 4253 C C . GLY A 1 529 ? 1.393 15.394 -45.666 1.00 83.31 529 GLY A C 1
ATOM 4254 O O . GLY A 1 529 ? 0.493 15.495 -44.838 1.00 83.31 529 GLY A O 1
ATOM 4255 N N . VAL A 1 530 ? 2.210 14.332 -45.694 1.00 83.19 530 VAL A N 1
ATOM 4256 C CA . VAL A 1 530 ? 2.131 13.198 -44.762 1.00 83.19 530 VAL A CA 1
ATOM 4257 C C . VAL A 1 530 ? 3.213 13.323 -43.695 1.00 83.19 530 VAL A C 1
ATOM 4259 O O . VAL A 1 530 ? 4.388 13.523 -44.004 1.00 83.19 530 VAL A O 1
ATOM 4262 N N . ARG A 1 531 ? 2.834 13.184 -42.421 1.00 86.50 531 ARG A N 1
ATOM 4263 C CA . ARG A 1 531 ? 3.778 13.205 -41.297 1.00 86.50 531 ARG A CA 1
ATOM 4264 C C . ARG A 1 531 ? 4.681 11.971 -41.327 1.00 86.50 531 ARG A C 1
ATOM 4266 O O . ARG A 1 531 ? 4.191 10.851 -41.224 1.00 86.50 531 ARG A O 1
ATOM 4273 N N . VAL A 1 532 ? 5.990 12.194 -41.396 1.00 86.94 532 VAL A N 1
ATOM 4274 C CA . VAL A 1 532 ? 7.021 11.147 -41.486 1.00 86.94 532 VAL A CA 1
ATOM 4275 C C . VAL A 1 532 ? 7.809 10.963 -40.190 1.00 86.94 532 VAL A C 1
ATOM 4277 O O . VAL A 1 532 ? 8.208 9.844 -39.888 1.00 86.94 532 VAL A O 1
ATOM 4280 N N . ASN A 1 533 ? 8.014 12.020 -39.393 1.00 83.31 533 ASN A N 1
ATOM 4281 C CA . ASN A 1 533 ? 8.760 11.922 -38.133 1.00 83.31 533 ASN A CA 1
ATOM 4282 C C . ASN A 1 533 ? 8.269 12.937 -37.082 1.00 83.31 533 ASN A C 1
ATOM 4284 O O . ASN A 1 533 ? 7.612 13.931 -37.406 1.00 83.31 533 ASN A O 1
ATOM 4288 N N . THR A 1 534 ? 8.584 12.677 -35.814 1.00 84.56 534 THR A N 1
ATOM 4289 C CA . THR A 1 534 ? 8.376 13.586 -34.682 1.00 84.56 534 THR A CA 1
ATOM 4290 C C . THR A 1 534 ? 9.723 13.879 -34.049 1.00 84.56 534 THR A C 1
ATOM 4292 O O . THR A 1 534 ? 10.373 12.980 -33.528 1.00 84.56 534 THR A O 1
ATOM 4295 N N . LEU A 1 535 ? 10.131 15.139 -34.086 1.00 80.25 535 LEU A N 1
ATOM 4296 C CA . LEU A 1 535 ? 11.409 15.585 -33.561 1.00 80.25 535 LEU A CA 1
ATOM 4297 C C . LEU A 1 535 ? 11.144 16.241 -32.206 1.00 80.25 535 LEU A C 1
ATOM 4299 O O . LEU A 1 535 ? 10.666 17.377 -32.109 1.00 80.25 535 LEU A O 1
ATOM 4303 N N . TYR A 1 536 ? 11.405 15.485 -31.141 1.00 61.38 536 TYR A N 1
ATOM 4304 C CA . TYR A 1 536 ? 11.393 16.021 -29.788 1.00 61.38 536 TYR A CA 1
ATOM 4305 C C . TYR A 1 536 ? 12.664 16.836 -29.590 1.00 61.38 536 TYR A C 1
ATOM 4307 O O . TYR A 1 536 ? 13.744 16.285 -29.409 1.00 61.38 536 TYR A O 1
ATOM 4315 N N . HIS A 1 537 ? 12.535 18.161 -29.610 1.00 51.25 537 HIS A N 1
ATOM 4316 C CA . HIS A 1 537 ? 13.604 19.010 -29.109 1.00 51.25 537 HIS A CA 1
ATOM 4317 C C . HIS A 1 537 ? 13.567 18.940 -27.575 1.00 51.25 537 HIS A C 1
ATOM 4319 O O . HIS A 1 537 ? 12.757 19.618 -26.920 1.00 51.25 537 HIS A O 1
ATOM 4325 N N . ALA A 1 538 ? 14.364 18.016 -27.034 1.00 38.03 538 ALA A N 1
ATOM 4326 C CA . ALA A 1 538 ? 14.729 17.987 -25.628 1.00 38.03 538 ALA A CA 1
ATOM 4327 C C . ALA A 1 538 ? 15.550 19.243 -25.325 1.00 38.03 538 ALA A C 1
ATOM 4329 O O . ALA A 1 538 ? 16.348 19.685 -26.151 1.00 38.03 538 ALA A O 1
ATOM 4330 N N . LYS A 1 539 ? 15.280 19.845 -24.171 1.00 36.59 539 LYS A N 1
ATOM 4331 C CA . LYS A 1 539 ? 16.172 20.839 -23.591 1.00 36.59 539 LYS A CA 1
ATOM 4332 C C . LYS A 1 539 ? 17.145 20.127 -22.675 1.00 36.59 539 LYS A C 1
ATOM 4334 O O . LYS A 1 539 ? 16.659 19.205 -21.980 1.00 36.59 539 LYS A O 1
#

Secondary structure (DSSP, 8-state):
-HHHHHHHHHHHHHHHHHT--S--TTEEEEEEEEEEEEEE-GGGGSTTTT---EEEEEEEEEEEETTEEEEEEEEEEEE--HHHHHHHHHHHH--------PPPEEEEEEEEEEEEEEEETTEEEEEEEEEEEEEEE---EEEEEEETTEEEEEEEEEE---SEEEEEEEEEEEEEESSSSEEEEEEEEEEE-TTT--EEEEEEEE----SS-SSS--HHHHHHSPEEEEEEEE--EEEEEEEEEEEEESPPP-------S--PPP--------------------------------PPP------------------------------PPP------------HHHHHHHHHHHHHHHHTT-HHHHHHHHHHHTT-TT-HHHHHHHHHHHHHTT-HHHHHHHHHHHHHH--STTHHHHHHHHHHHHHHHHHHHHHHHTT----------PPPPPEEEEEEEEES-S----GGGTTTSEEEEEEEGGGTEEEEEEEEESSHHHHHHHHHHHHHTT-TT-EEEEEETTEEEEEE----

Sequence (539 aa):
MKNVLFLAAFYIFTFLIYQELPAQSGKFLQIELNAGISEPIQEFRSQHMFTGRGVSAAGGFDYFFNHFGIGFSGGYFTNESGQSFTSYIEHKYFEKLNTAAFKDWNTKYIVFGPSFKFSLKKFEFDLFAKGGYSQILVPDLLFSKRFFSQTFEVYRFSGTSDDWQFAWSAGARAIFKVTDWIGLQAKADYFTTSYLSTVGYDNTFRDANDGNRNGVIEDAEYFESQKVINKGVSNLSVLNMNLGLVFHLGRKSASKPAQMLPELPEVTMLGEEMIENSDPESVEPKKQDVIELINEQAPIQEKETEGIPIVNVYEEPVKHLAEEEQVIEKIEIPTTTYDAPESTYDAEAAEFLYKAGESYFATNDFENAMPCFNKLKADPKYPRAKYMFALALCAMGNCTEAKKEYKEFAKTYKETDSRTLEIIFASHFERCSISGKMKVEKTGLNDEKKDVAEIPEEYKIQFIAMRKPDVAFPRLANVGTVSTEFFPNKSVYRYTLGGYTDINSAAADVYKVRKMGFRDAFVAMYRNGVRVNTLYHAK

Foldseek 3Di:
DVVVVVVVVVVVVVVVVVPCDAQDPQKWKKKWWKKFKKAFDDQCPDLVLQWAIWMKIKIWMWITRHFKTKIKMKIKIWTARQVSVQVVCCVQAVDGDDSDPWDIKIKIWMWIFMKGWDDDPQKIKIWIKTKGKMFIARIWDWDWDADPNDIDTAKTKHFDTDDIWIKMKTWMKMWGHPDPFKTKIKIKMKIKCPPTDWTKMKIKHFNQDPPVPPSHGDPVSSVPTDIDIDIDIHMTIIITIIITMMGMGSDDDPPPPPPPDPDDDDDDDDDDDDDDDDDDDDDDDDDDDDDDDDDDDDDDDDDDDDDDDDDDDDDDDDDDDDDDDDDPDDDDDDPDPLDDPPDDDDPVVLVVLQVQLVVCVVVVNLVRNQVSLSNCCPPPVCLCSLLSNLLSCLSVLVLVVSVVSVVVSLVPDDDPCSVVSVVVSVVSSVVSVVVVVVVPVPDDDDDDDDDDDDFQKWKKKWQDKALDPDDDDPVCVVLADWDWDQDVVVNIIIIIGTDDRDPVSVVVSQVVSCVVPSVVIFMFIDTPNHTDDTDDPDD

Radius of gyration: 42.27 Å; chains: 1; bounding box: 115×79×122 Å